Protein 2PT5 (pdb70)

Structure (mmCIF, N/CA/C/O backbone):
data_2PT5
#
_entry.id   2PT5
#
_cell.length_a   51.598
_cell.length_b   57.932
_cell.length_c   97.143
_cell.angle_alpha   90.00
_cell.angle_beta   90.59
_cell.angle_gamma   90.00
#
_symmetry.space_group_name_H-M   'P 1 21 1'
#
loop_
_entity.id
_entity.type
_entity.pdbx_description
1 polymer 'Shikimate kinase'
2 non-polymer 1,2-ETHANEDIOL
3 non-polymer DI(HYDROXYETHYL)ETHER
4 water water
#
loop_
_atom_site.group_PDB
_atom_site.id
_atom_site.type_symbol
_atom_site.label_atom_id
_atom_site.label_alt_id
_atom_site.label_comp_id
_atom_site.label_asym_id
_atom_site.label_entity_id
_atom_site.label_seq_id
_atom_site.pdbx_PDB_ins_code
_atom_site.Cartn_x
_atom_site.Cartn_y
_atom_site.Cartn_z
_atom_site.occupancy
_atom_site.B_iso_or_equiv
_atom_site.auth_seq_id
_atom_site.auth_comp_id
_atom_site.auth_asym_id
_atom_site.auth_atom_id
_atom_site.pdbx_PDB_model_num
ATOM 9 N N . ARG A 1 2 ? 36.450 29.096 51.853 1.00 42.02 2 ARG A N 1
ATOM 10 C CA . ARG A 1 2 ? 37.589 29.145 50.948 1.00 38.47 2 ARG A CA 1
ATOM 11 C C . ARG A 1 2 ? 38.817 29.519 51.759 1.00 37.20 2 ARG A C 1
ATOM 12 O O . ARG A 1 2 ? 38.809 30.514 52.480 1.00 38.77 2 ARG A O 1
ATOM 20 N N . ILE A 1 3 ? 39.869 28.719 51.639 1.00 33.61 3 ILE A N 1
ATOM 21 C CA . ILE A 1 3 ? 41.101 28.971 52.376 1.00 31.78 3 ILE A CA 1
ATOM 22 C C . ILE A 1 3 ? 42.274 29.114 51.415 1.00 32.15 3 ILE A C 1
ATOM 23 O O . ILE A 1 3 ? 42.587 28.197 50.651 1.00 32.39 3 ILE A O 1
ATOM 28 N N . TYR A 1 4 ? 42.934 30.262 51.456 1.00 29.21 4 TYR A N 1
ATOM 29 C CA . TYR A 1 4 ? 44.063 30.484 50.564 1.00 33.34 4 TYR A CA 1
ATOM 30 C C . TYR A 1 4 ? 45.394 30.412 51.285 1.00 31.45 4 TYR A C 1
ATOM 31 O O . TYR A 1 4 ? 45.570 31.026 52.337 1.00 32.19 4 TYR A O 1
ATOM 40 N N . LEU A 1 5 ? 46.334 29.664 50.715 1.00 29.02 5 LEU A N 1
ATOM 41 C CA . LEU A 1 5 ? 47.658 29.544 51.315 1.00 30.33 5 LEU A CA 1
ATOM 42 C C . LEU A 1 5 ? 48.634 30.367 50.485 1.00 31.47 5 LEU A C 1
ATOM 43 O O . LEU A 1 5 ? 48.699 30.216 49.274 1.00 33.79 5 LEU A O 1
ATOM 48 N N . ILE A 1 6 ? 49.387 31.244 51.141 1.00 30.87 6 ILE A N 1
ATOM 49 C CA . ILE A 1 6 ? 50.340 32.083 50.432 1.00 33.19 6 ILE A CA 1
ATOM 50 C C . ILE A 1 6 ? 51.700 32.026 51.106 1.00 32.07 6 ILE A C 1
ATOM 51 O O . ILE A 1 6 ? 51.807 31.684 52.285 1.00 26.56 6 ILE A O 1
ATOM 56 N N . GLY A 1 7 ? 52.740 32.354 50.349 1.00 31.44 7 GLY A N 1
ATOM 57 C CA . GLY A 1 7 ? 54.086 32.334 50.889 1.00 30.36 7 GLY A CA 1
ATOM 58 C C . GLY A 1 7 ? 55.062 31.909 49.811 1.00 36.51 7 GLY A C 1
ATOM 59 O O . GLY A 1 7 ? 54.669 31.700 48.655 1.00 32.58 7 GLY A O 1
ATOM 60 N N . PHE A 1 8 ? 56.331 31.760 50.178 1.00 30.26 8 PHE A N 1
ATOM 61 C CA . PHE A 1 8 ? 57.333 31.363 49.201 1.00 34.52 8 PHE A CA 1
ATOM 62 C C . PHE A 1 8 ? 57.165 29.902 48.774 1.00 37.07 8 PHE A C 1
ATOM 63 O O . PHE A 1 8 ? 56.583 29.078 49.491 1.00 29.20 8 PHE A O 1
ATOM 79 N N . CYS A 1 10 ? 59.049 27.373 48.722 1.00 40.55 10 CYS A N 1
ATOM 80 C CA . CYS A 1 10 ? 59.546 26.338 49.613 1.00 37.74 10 CYS A CA 1
ATOM 81 C C . CYS A 1 10 ? 58.964 26.418 51.021 1.00 38.78 10 CYS A C 1
ATOM 82 O O . CYS A 1 10 ? 59.615 26.002 51.981 1.00 41.65 10 CYS A O 1
ATOM 85 N N . SER A 1 11 ? 57.752 26.941 51.163 1.00 34.07 11 SER A N 1
ATOM 86 C CA . SER A 1 11 ? 57.167 27.048 52.494 1.00 39.38 11 SER A CA 1
ATOM 87 C C . SER A 1 11 ? 56.182 25.915 52.803 1.00 40.93 11 SER A C 1
ATOM 88 O O . SER A 1 11 ? 55.529 25.921 53.843 1.00 44.14 11 SER A O 1
ATOM 91 N N . GLY A 1 12 ? 56.089 24.941 51.901 1.00 45.13 12 GLY A N 1
ATOM 92 C CA . GLY A 1 12 ? 55.192 23.815 52.109 1.00 44.99 12 GLY A CA 1
ATOM 93 C C . GLY A 1 12 ? 53.709 24.066 51.876 1.00 48.31 12 GLY A C 1
ATOM 94 O O . GLY A 1 12 ? 52.866 23.358 52.432 1.00 47.93 12 GLY A O 1
ATOM 95 N N . LYS A 1 13 ? 53.383 25.064 51.059 1.00 43.11 13 LYS A N 1
ATOM 96 C CA . LYS A 1 13 ? 51.990 25.387 50.767 1.00 43.46 13 LYS A CA 1
ATOM 97 C C . LYS A 1 13 ? 51.223 24.192 50.204 1.00 43.01 13 LYS A C 1
ATOM 98 O O . LYS A 1 13 ? 50.129 23.865 50.667 1.00 44.14 13 LYS A O 1
ATOM 104 N N . SER A 1 14 ? 51.800 23.548 49.200 1.00 47.58 14 SER A N 1
ATOM 105 C CA . SER A 1 14 ? 51.171 22.397 48.561 1.00 51.60 14 SER A CA 1
ATOM 106 C C . SER A 1 14 ? 50.924 21.232 49.533 1.00 52.69 14 SER A C 1
ATOM 107 O O . SER A 1 14 ? 49.821 20.688 49.587 1.00 52.97 14 SER A O 1
ATOM 110 N N . THR A 1 15 ? 51.943 20.858 50.302 1.00 45.45 15 THR A N 1
ATOM 111 C CA . THR A 1 15 ? 51.816 19.755 51.250 1.00 41.72 15 THR A CA 1
ATOM 112 C C . THR A 1 15 ? 50.830 20.060 52.385 1.00 39.74 15 THR A C 1
ATOM 113 O O . THR A 1 15 ? 49.939 19.262 52.685 1.00 35.59 15 THR A O 1
ATOM 117 N N . VAL A 1 16 ? 50.988 21.217 53.015 1.00 35.39 16 VAL A N 1
ATOM 118 C CA . VAL A 1 16 ? 50.090 21.623 54.084 1.00 31.53 16 VAL A CA 1
ATOM 119 C C . VAL A 1 16 ? 48.661 21.737 53.541 1.00 33.51 16 VAL A C 1
ATOM 120 O O . VAL A 1 16 ? 47.698 21.382 54.221 1.00 31.49 16 VAL A O 1
ATOM 124 N N . GLY A 1 17 ? 48.535 22.227 52.310 1.00 26.49 17 GLY A N 1
ATOM 125 C CA . GLY A 1 17 ? 47.226 22.372 51.696 1.00 28.03 17 GLY A CA 1
ATOM 126 C C . GLY A 1 17 ? 46.483 21.053 51.571 1.00 29.32 17 GLY A C 1
ATOM 127 O O . GLY A 1 17 ? 45.294 20.972 51.873 1.00 30.38 17 GLY A O 1
ATOM 128 N N . SER A 1 18 ? 47.180 20.020 51.120 1.00 25.54 18 SER A N 1
ATOM 129 C CA . SER A 1 18 ? 46.576 18.698 50.981 1.00 33.43 18 SER A CA 1
ATOM 130 C C . SER A 1 18 ? 46.135 18.153 52.341 1.00 33.72 18 SER A C 1
ATOM 131 O O . SER A 1 18 ? 45.002 17.690 52.491 1.00 34.13 18 SER A O 1
ATOM 134 N N . LEU A 1 19 ? 47.036 18.202 53.320 1.00 31.39 19 LEU A N 1
ATOM 135 C CA . LEU A 1 19 ? 46.740 17.728 54.670 1.00 33.87 19 LEU A CA 1
ATOM 136 C C . LEU A 1 19 ? 45.544 18.500 55.228 1.00 33.45 19 LEU A C 1
ATOM 137 O O . LEU A 1 19 ? 44.627 17.932 55.825 1.00 32.38 19 LEU A O 1
ATOM 142 N N . LEU A 1 20 ? 45.562 19.808 55.027 1.00 35.76 20 LEU A N 1
ATOM 143 C CA . LEU A 1 20 ? 44.485 20.651 55.503 1.00 36.01 20 LEU A CA 1
ATOM 144 C C . LEU A 1 20 ? 43.153 20.262 54.860 1.00 37.33 20 LEU A C 1
ATOM 145 O O . LEU A 1 20 ? 42.155 20.061 55.560 1.00 37.27 20 LEU A O 1
ATOM 150 N N . SER A 1 21 ? 43.135 20.147 53.534 1.00 33.06 21 SER A N 1
ATOM 151 C CA . SER A 1 21 ? 41.895 19.819 52.835 1.00 35.18 21 SER A CA 1
ATOM 152 C C . SER A 1 21 ? 41.355 18.466 53.274 1.00 34.56 21 SER A C 1
ATOM 153 O O . SER A 1 21 ? 40.143 18.230 53.278 1.00 32.04 21 SER A O 1
ATOM 156 N N . ARG A 1 22 ? 42.263 17.577 53.648 1.00 32.45 22 ARG A N 1
ATOM 157 C CA . ARG A 1 22 ? 41.869 16.251 54.088 1.00 31.16 22 ARG A CA 1
ATOM 158 C C . ARG A 1 22 ? 41.235 16.254 55.475 1.00 36.24 22 ARG A C 1
ATOM 159 O O . ARG A 1 22 ? 40.325 15.473 55.738 1.00 35.36 22 ARG A O 1
ATOM 167 N N . SER A 1 23 ? 41.708 17.134 56.355 1.00 31.66 23 SER A N 1
ATOM 168 C 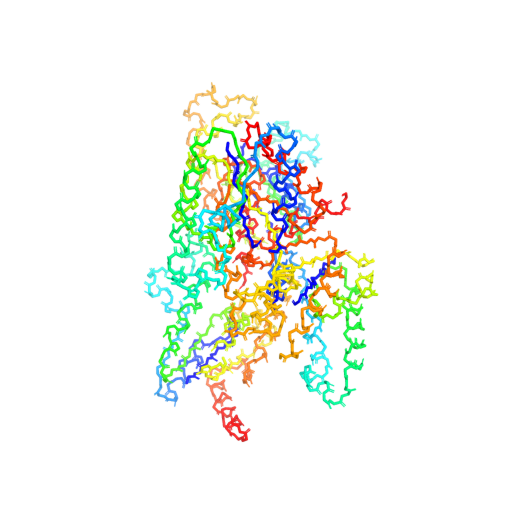CA . SER A 1 23 ? 41.160 17.224 57.704 1.00 33.25 23 SER A CA 1
ATOM 169 C C . SER A 1 23 ? 39.852 18.013 57.738 1.00 31.31 23 SER A C 1
ATOM 170 O O . SER A 1 23 ? 39.114 17.944 58.714 1.00 31.32 23 SER A O 1
ATOM 173 N N . LEU A 1 24 ? 39.582 18.778 56.684 1.00 30.33 24 LEU A N 1
ATOM 174 C CA . LEU A 1 24 ? 38.363 19.581 56.613 1.00 32.39 24 LEU A CA 1
ATOM 175 C C . LEU A 1 24 ? 37.372 18.986 55.618 1.00 31.81 24 LEU A C 1
ATOM 176 O O . LEU A 1 24 ? 36.280 19.506 55.446 1.00 31.74 24 LEU A O 1
ATOM 181 N N . ASN A 1 25 ? 37.766 17.903 54.957 1.00 37.23 25 ASN A N 1
ATOM 182 C CA . ASN A 1 25 ? 36.907 17.251 53.974 1.00 36.50 25 ASN A CA 1
ATOM 183 C C . ASN A 1 25 ? 36.513 18.149 52.811 1.00 39.94 25 ASN A C 1
ATOM 184 O O . ASN A 1 25 ? 35.353 18.180 52.414 1.00 43.58 25 ASN A O 1
ATOM 189 N N . ILE A 1 26 ? 37.476 18.892 52.275 1.00 36.52 26 ILE A N 1
ATOM 190 C CA . ILE A 1 26 ? 37.227 19.765 51.138 1.00 33.02 26 ILE A CA 1
ATOM 191 C C . ILE A 1 26 ? 38.374 19.565 50.161 1.00 34.05 26 ILE A C 1
ATOM 192 O O . ILE A 1 26 ? 39.477 19.197 50.564 1.00 32.50 26 ILE A O 1
ATOM 197 N N . PRO A 1 27 ? 38.131 19.802 48.861 1.00 34.96 27 PRO A N 1
ATOM 198 C CA . PRO A 1 27 ? 39.181 19.628 47.850 1.00 35.79 27 PRO A CA 1
ATOM 199 C C . PRO A 1 27 ? 40.341 20.624 47.916 1.00 37.74 27 PRO A C 1
ATOM 200 O O . PRO A 1 27 ? 40.193 21.765 48.369 1.00 36.81 27 PRO A O 1
ATOM 204 N N . PHE A 1 28 ? 41.503 20.170 47.465 1.00 34.46 28 PHE A N 1
ATOM 205 C CA . PHE A 1 28 ? 42.682 21.011 47.436 1.00 32.50 28 PHE A CA 1
ATOM 206 C C . PHE A 1 28 ? 43.087 21.268 45.995 1.00 32.69 28 PHE A C 1
ATOM 207 O O . PHE A 1 28 ? 42.988 20.388 45.134 1.00 32.81 28 PHE A O 1
ATOM 215 N N . TYR A 1 29 ? 43.546 22.480 45.736 1.00 31.45 29 TYR A N 1
ATOM 216 C CA . TYR A 1 29 ? 43.991 22.855 44.403 1.00 34.59 29 TYR A CA 1
ATOM 217 C C . TYR A 1 29 ? 45.177 23.798 44.525 1.00 34.39 29 TYR A C 1
ATOM 218 O O . TYR A 1 29 ? 45.228 24.643 45.424 1.00 30.76 29 TYR A O 1
ATOM 227 N N . ASP A 1 30 ? 46.130 23.628 43.618 1.00 35.14 30 ASP A N 1
ATOM 228 C CA . ASP A 1 30 ? 47.313 24.466 43.568 1.00 35.25 30 ASP A CA 1
ATOM 229 C C . ASP A 1 30 ? 47.254 25.210 42.243 1.00 31.92 30 ASP A C 1
ATOM 230 O O . ASP A 1 30 ? 47.203 24.588 41.186 1.00 35.93 30 ASP A O 1
ATOM 235 N N . VAL A 1 31 ? 47.262 26.536 42.297 1.00 31.26 31 VAL A N 1
ATOM 236 C CA . VAL A 1 31 ? 47.168 27.340 41.079 1.00 31.74 31 VAL A CA 1
ATOM 237 C C . VAL A 1 31 ? 48.191 26.981 40.005 1.00 34.90 31 VAL A C 1
ATOM 238 O O . VAL A 1 31 ? 47.816 26.665 38.881 1.00 36.17 31 VAL A O 1
ATOM 242 N N . ASP A 1 32 ? 49.478 27.028 40.343 1.00 34.51 32 ASP A N 1
ATOM 243 C CA . ASP A 1 32 ? 50.507 26.712 39.360 1.00 36.13 32 ASP A CA 1
ATOM 244 C C . ASP A 1 32 ? 50.285 25.364 38.686 1.00 36.53 32 ASP A C 1
ATOM 245 O O . ASP A 1 32 ? 50.450 25.244 37.466 1.00 38.34 32 ASP A O 1
ATOM 250 N N . GLU A 1 33 ? 49.911 24.350 39.466 1.00 33.34 33 GLU A N 1
ATOM 251 C CA . GLU A 1 33 ? 49.679 23.021 38.895 1.00 35.72 33 GLU A CA 1
ATOM 252 C C . GLU A 1 33 ? 48.477 23.058 37.945 1.00 37.80 33 GLU A C 1
ATOM 253 O O . GLU A 1 33 ? 48.469 22.382 36.917 1.00 40.48 33 GLU A O 1
ATOM 259 N N . GLU A 1 34 ? 47.468 23.858 38.278 1.00 35.15 34 GLU A N 1
ATOM 260 C CA . GLU A 1 34 ? 46.287 23.963 37.422 1.00 34.10 34 GLU A CA 1
ATOM 261 C C . GLU A 1 34 ? 46.617 24.771 36.169 1.00 36.77 34 GLU A C 1
ATOM 262 O O . GLU A 1 34 ? 46.153 24.458 35.074 1.00 36.26 34 GLU A O 1
ATOM 268 N N . VAL A 1 35 ? 47.431 25.808 36.332 1.00 36.53 35 VAL A N 1
ATOM 269 C CA . VAL A 1 35 ? 47.817 26.639 35.202 1.00 42.12 35 VAL A CA 1
ATOM 270 C C . VAL A 1 35 ? 48.545 25.793 34.164 1.00 44.18 35 VAL A C 1
ATOM 271 O O . VAL A 1 35 ? 48.258 25.875 32.971 1.00 43.52 35 VAL A O 1
ATOM 275 N N . GLN A 1 36 ? 49.484 24.977 34.631 1.00 46.76 36 GLN A N 1
ATOM 276 C CA . GLN A 1 36 ? 50.248 24.113 33.747 1.00 48.61 36 GLN A CA 1
ATOM 277 C C . GLN A 1 36 ? 49.353 23.088 33.060 1.00 48.87 36 GLN A C 1
ATOM 278 O O . GLN A 1 36 ? 49.398 22.952 31.840 1.00 46.89 36 GLN A O 1
ATOM 284 N N . LYS A 1 37 ? 48.537 22.378 33.838 1.00 45.29 37 LYS A N 1
ATOM 285 C CA . LYS A 1 37 ? 47.641 21.376 33.272 1.00 46.45 37 LYS A CA 1
ATOM 286 C C . LYS A 1 37 ? 46.699 21.979 32.227 1.00 49.33 37 LYS A C 1
ATOM 287 O O . LYS A 1 37 ? 46.405 21.345 31.210 1.00 49.65 37 LYS A O 1
ATOM 293 N N . ARG A 1 38 ? 46.241 23.206 32.460 1.00 51.05 38 ARG A N 1
ATOM 294 C CA . ARG A 1 38 ? 45.355 23.866 31.504 1.00 53.01 38 ARG A CA 1
ATOM 295 C C . ARG A 1 38 ? 46.072 24.214 30.198 1.00 59.10 38 ARG A C 1
ATOM 296 O O . ARG A 1 38 ? 45.549 23.961 29.113 1.00 61.15 38 ARG A O 1
ATOM 304 N N . GLU A 1 39 ? 47.264 24.798 30.304 1.00 61.05 39 GLU A N 1
ATOM 305 C CA . GLU A 1 39 ? 48.044 25.182 29.129 1.00 62.51 39 GLU A CA 1
ATOM 306 C C . GLU A 1 39 ? 48.749 23.984 28.505 1.00 64.52 39 GLU A C 1
ATOM 307 O O . GLU A 1 39 ? 49.160 24.029 27.346 1.00 66.20 39 GLU A O 1
ATOM 313 N N . GLY A 1 40 ? 48.892 22.915 29.280 1.00 68.58 40 GLY A N 1
ATOM 314 C CA . GLY A 1 40 ? 49.569 21.730 28.786 1.00 67.95 40 GLY A CA 1
ATOM 315 C C . GLY A 1 40 ? 51.054 22.008 28.668 1.00 68.08 40 GLY A C 1
ATOM 316 O O . GLY A 1 40 ? 51.805 21.222 28.091 1.00 69.43 40 GLY A O 1
ATOM 317 N N . LEU A 1 41 ? 51.476 23.140 29.221 1.00 65.96 41 LEU A N 1
ATOM 318 C CA . LEU A 1 41 ? 52.875 23.541 29.183 1.00 65.54 41 LEU A CA 1
ATOM 319 C C . LEU A 1 41 ? 53.392 23.817 30.583 1.00 66.11 41 LEU A C 1
ATOM 320 O O . LEU A 1 41 ? 52.635 24.230 31.465 1.00 63.57 41 LEU A O 1
ATOM 325 N N . SER A 1 42 ? 54.686 23.585 30.783 1.00 67.26 42 SER A N 1
ATOM 326 C CA . SER A 1 42 ? 55.316 23.832 32.075 1.00 66.28 42 SER A CA 1
ATOM 327 C C . SER A 1 42 ? 55.376 25.340 32.232 1.00 66.07 42 SER A C 1
ATOM 328 O O . SER A 1 42 ? 55.268 26.073 31.247 1.00 66.18 42 SER A O 1
ATOM 331 N N . ILE A 1 43 ? 55.543 25.809 33.463 1.00 68.81 43 ILE A N 1
ATOM 332 C CA . ILE A 1 43 ? 55.614 27.241 33.693 1.00 69.60 43 ILE A CA 1
ATOM 333 C C . ILE A 1 43 ? 56.722 27.834 32.829 1.00 71.05 43 ILE A C 1
ATOM 334 O O . ILE A 1 43 ? 56.474 28.758 32.058 1.00 71.93 43 ILE A O 1
ATOM 339 N N . PRO A 1 44 ? 57.957 27.307 32.940 1.00 70.58 44 PRO A N 1
ATOM 340 C CA . PRO A 1 44 ? 59.043 27.848 32.119 1.00 71.13 44 PRO A CA 1
ATOM 341 C C . PRO A 1 44 ? 58.597 27.921 30.661 1.00 71.24 44 PRO A C 1
ATOM 342 O O . PRO A 1 44 ? 58.700 28.962 30.018 1.00 72.25 44 PRO A O 1
ATOM 346 N N . GLN A 1 45 ? 58.084 26.807 30.154 1.00 70.76 45 GLN A N 1
ATOM 347 C CA . GLN A 1 45 ? 57.608 26.749 28.781 1.00 73.39 45 GLN A CA 1
ATOM 348 C C . GLN A 1 45 ? 56.577 27.846 28.476 1.00 74.61 45 GLN A C 1
ATOM 349 O O . GLN A 1 45 ? 56.499 28.337 27.349 1.00 73.85 45 GLN A O 1
ATOM 355 N N . ILE A 1 46 ? 55.804 28.235 29.488 1.00 74.45 46 ILE A N 1
ATOM 356 C CA . ILE A 1 46 ? 54.780 29.259 29.314 1.00 72.63 46 ILE A CA 1
ATOM 357 C C . ILE A 1 46 ? 55.275 30.674 28.993 1.00 77.28 46 ILE A C 1
ATOM 358 O O . ILE A 1 46 ? 54.815 31.262 28.013 1.00 77.24 46 ILE A O 1
ATOM 363 N N . PHE A 1 47 ? 56.192 31.244 29.780 1.00 84.89 47 PHE A N 1
ATOM 364 C CA . PHE A 1 47 ? 56.660 32.589 29.450 1.00 92.80 47 PHE A CA 1
ATOM 365 C C . PHE A 1 47 ? 57.533 32.530 28.218 1.00 94.62 47 PHE A C 1
ATOM 366 O O . PHE A 1 47 ? 58.037 33.560 27.790 1.00 95.54 47 PHE A O 1
ATOM 374 N N . GLU A 1 48 ? 57.776 31.337 27.685 1.00 95.56 48 GLU A N 1
ATOM 375 C CA . GLU A 1 48 ? 58.595 31.269 26.483 1.00 96.55 48 GLU A CA 1
ATOM 376 C C . GLU A 1 48 ? 57.689 31.419 25.282 1.00 95.78 48 GLU A C 1
ATOM 377 O O . GLU A 1 48 ? 57.842 32.342 24.478 1.00 95.94 48 GLU A O 1
ATOM 383 N N . LYS A 1 49 ? 56.730 30.506 25.167 1.00 92.44 49 LYS A N 1
ATOM 384 C CA . LYS A 1 49 ? 55.772 30.510 24.068 1.00 89.81 49 LYS A CA 1
ATOM 385 C C . LYS A 1 49 ? 54.988 31.812 24.163 1.00 86.53 49 LYS A C 1
ATOM 386 O O . LYS A 1 49 ? 54.890 32.561 23.194 1.00 85.80 49 LYS A O 1
ATOM 392 N N . LYS A 1 50 ? 54.446 32.063 25.352 1.00 84.36 50 LYS A N 1
ATOM 393 C CA . LYS A 1 50 ? 53.676 33.272 25.618 1.00 81.25 50 LYS A CA 1
ATOM 394 C C . LYS A 1 50 ? 54.430 34.137 26.620 1.00 80.64 50 LYS A C 1
ATOM 395 O O . LYS A 1 50 ? 55.202 33.627 27.422 1.00 81.04 50 LYS A O 1
ATOM 401 N N . GLY A 1 51 ? 54.203 35.445 26.577 1.00 79.65 51 GLY A N 1
ATOM 402 C CA . GLY A 1 51 ? 54.880 36.335 27.501 1.00 80.24 51 GLY A CA 1
ATOM 403 C C . GLY A 1 51 ? 54.498 36.066 28.944 1.00 82.33 51 GLY A C 1
ATOM 404 O O . GLY A 1 51 ? 53.493 35.405 29.209 1.00 83.55 51 GLY A O 1
ATOM 405 N N . GLU A 1 52 ? 55.294 36.577 29.880 1.00 81.01 52 GLU A N 1
ATOM 406 C CA . GLU A 1 52 ? 55.017 36.382 31.297 1.00 80.43 52 GLU A CA 1
ATOM 407 C C . GLU A 1 52 ? 53.727 37.086 31.680 1.00 78.94 52 GLU A C 1
ATOM 408 O O . GLU A 1 52 ? 52.973 36.602 32.525 1.00 80.89 52 GLU A O 1
ATOM 414 N N . ALA A 1 53 ? 53.476 38.236 31.065 1.00 76.81 53 ALA A N 1
ATOM 415 C CA . ALA A 1 53 ? 52.256 38.980 31.341 1.00 73.32 53 ALA A CA 1
ATOM 416 C C . ALA A 1 53 ? 51.088 38.017 31.147 1.00 71.13 53 ALA A C 1
ATOM 417 O O . ALA A 1 53 ? 50.120 38.024 31.908 1.00 71.22 53 ALA A O 1
ATOM 419 N N . TYR A 1 54 ? 51.201 37.180 30.121 1.00 67.09 54 TYR A N 1
ATOM 420 C CA . TYR A 1 54 ? 50.177 36.196 29.805 1.00 66.22 54 TYR A CA 1
ATOM 421 C C . TYR A 1 54 ? 50.063 35.154 30.916 1.00 64.93 54 TYR A C 1
ATOM 422 O O . TYR A 1 54 ? 48.986 34.603 31.150 1.00 64.09 54 TYR A O 1
ATOM 431 N N . PHE A 1 55 ? 51.176 34.890 31.598 1.00 62.19 55 PHE A N 1
ATOM 432 C CA . PHE A 1 55 ? 51.194 33.923 32.690 1.00 58.62 55 PHE A CA 1
ATOM 433 C C . PHE A 1 55 ? 50.683 34.560 33.982 1.00 56.95 55 PHE A C 1
ATOM 434 O O . PHE A 1 55 ? 49.918 33.942 34.729 1.00 54.54 55 PHE A O 1
ATOM 442 N N . ARG A 1 56 ? 51.112 35.790 34.243 1.00 51.60 56 ARG A N 1
ATOM 443 C CA . ARG A 1 56 ? 50.689 36.507 35.437 1.00 54.53 56 ARG A CA 1
ATOM 444 C C . ARG A 1 56 ? 49.187 36.753 35.406 1.00 57.57 56 ARG A C 1
ATOM 445 O O . ARG A 1 56 ? 48.536 36.810 36.450 1.00 59.68 56 ARG A O 1
ATOM 453 N N . LYS A 1 57 ? 48.635 36.910 34.207 1.00 57.49 57 LYS A N 1
ATOM 454 C CA . LYS A 1 57 ? 47.205 37.148 34.074 1.00 56.36 57 LYS A CA 1
ATOM 455 C C . LYS A 1 57 ? 46.473 35.814 34.091 1.00 52.60 57 LYS A C 1
ATOM 456 O O . LYS A 1 57 ? 45.352 35.716 34.578 1.00 53.98 57 LYS A O 1
ATOM 462 N N . LEU A 1 58 ? 47.129 34.781 33.577 1.00 51.26 58 LEU A N 1
ATOM 463 C CA . LEU A 1 58 ? 46.549 33.447 33.530 1.00 48.19 58 LEU A CA 1
ATOM 464 C C . LEU A 1 58 ? 46.334 32.876 34.938 1.00 49.22 58 LEU A C 1
ATOM 465 O O . LEU A 1 58 ? 45.253 32.364 35.256 1.00 46.19 58 LEU A O 1
ATOM 470 N N . GLU A 1 59 ? 47.359 32.958 35.783 1.00 47.13 59 GLU A N 1
ATOM 471 C CA . GLU A 1 59 ? 47.244 32.412 37.126 1.00 47.97 59 GLU A CA 1
ATOM 472 C C . GLU A 1 59 ? 46.178 33.157 37.932 1.00 47.48 59 GLU A C 1
ATOM 473 O O . GLU A 1 59 ? 45.521 32.574 38.797 1.00 39.98 59 GLU A O 1
ATOM 479 N N . PHE A 1 60 ? 45.985 34.440 37.644 1.00 47.23 60 PHE A N 1
ATOM 480 C CA . PHE A 1 60 ? 44.962 35.173 38.372 1.00 47.43 60 PHE A CA 1
ATOM 481 C C . PHE A 1 60 ? 43.595 34.679 37.888 1.00 47.88 60 PHE A C 1
ATOM 482 O O . PHE A 1 60 ? 42.668 34.506 38.681 1.00 46.17 60 PHE A O 1
ATOM 490 N N . GLU A 1 61 ? 43.480 34.435 36.586 1.00 48.58 61 GLU A N 1
ATOM 491 C CA . GLU A 1 61 ? 42.235 33.930 36.014 1.00 50.05 61 GLU A CA 1
ATOM 492 C C . GLU A 1 61 ? 41.919 32.584 36.649 1.00 47.01 61 GLU A C 1
ATOM 493 O O . GLU A 1 61 ? 40.783 32.322 37.059 1.00 43.85 61 GLU A O 1
ATOM 499 N N . VAL A 1 62 ? 42.937 31.732 36.721 1.00 41.28 62 VAL A N 1
ATOM 500 C CA . VAL A 1 62 ? 42.780 30.407 37.295 1.00 39.49 62 VAL A CA 1
ATOM 501 C C . VAL A 1 62 ? 42.359 30.506 38.757 1.00 39.02 62 VAL A C 1
ATOM 502 O O . VAL A 1 62 ? 41.559 29.700 39.237 1.00 35.06 62 VAL A O 1
ATOM 506 N N . LEU A 1 63 ? 42.901 31.498 39.458 1.00 36.39 63 LEU A N 1
ATOM 507 C CA . LEU A 1 63 ? 42.574 31.690 40.859 1.00 37.40 63 LEU A CA 1
ATOM 508 C C . LEU A 1 63 ? 41.087 31.962 40.996 1.00 40.10 63 LEU A C 1
ATOM 509 O O . LEU A 1 63 ? 40.407 31.337 41.816 1.00 39.33 63 LEU A O 1
ATOM 514 N N . LYS A 1 64 ? 40.585 32.899 40.194 1.00 39.83 64 LYS A N 1
ATOM 515 C CA . LYS A 1 64 ? 39.171 33.247 40.234 1.00 42.76 64 LYS A CA 1
ATOM 516 C C . LYS A 1 64 ? 38.278 32.050 39.906 1.00 38.74 64 LYS A C 1
ATOM 517 O O . LYS A 1 64 ? 37.318 31.779 40.624 1.00 39.97 64 LYS A O 1
ATOM 523 N N . ASP A 1 65 ? 38.597 31.334 38.832 1.00 37.83 65 ASP A N 1
ATOM 524 C CA . ASP A 1 65 ? 37.812 30.162 38.437 1.00 38.96 65 ASP A CA 1
ATOM 525 C C . ASP A 1 65 ? 37.737 29.127 39.571 1.00 39.08 65 ASP A C 1
ATOM 526 O O . ASP A 1 65 ? 36.672 28.572 39.863 1.00 37.88 65 ASP A O 1
ATOM 531 N N . LEU A 1 66 ? 38.876 28.866 40.203 1.00 37.88 66 LEU A N 1
ATOM 532 C CA . LEU A 1 66 ? 38.948 27.924 41.321 1.00 37.86 66 LEU A CA 1
ATOM 533 C C . LEU A 1 66 ? 38.101 28.429 42.498 1.00 36.94 66 LEU A C 1
ATOM 534 O O . LEU A 1 66 ? 37.514 27.639 43.250 1.00 36.92 66 LEU A O 1
ATOM 539 N N . SER A 1 67 ? 38.046 29.750 42.646 1.00 39.50 67 SER A N 1
ATOM 540 C CA . SER A 1 67 ? 37.299 30.392 43.724 1.00 41.74 67 SER A CA 1
ATOM 541 C C . SER A 1 67 ? 35.784 30.373 43.536 1.00 42.90 67 SER A C 1
ATOM 542 O O . SER A 1 67 ? 35.053 30.936 44.351 1.00 40.24 67 SER A O 1
ATOM 545 N N . GLU A 1 68 ? 35.310 29.756 42.459 1.00 43.28 68 GLU A N 1
ATOM 546 C CA . GLU A 1 68 ? 33.870 29.663 42.255 1.00 48.42 68 GLU A CA 1
ATOM 547 C C . GLU A 1 68 ? 33.365 28.634 43.259 1.00 47.38 68 GLU A C 1
ATOM 548 O O . GLU A 1 68 ? 32.231 28.717 43.735 1.00 47.25 68 GLU A O 1
ATOM 554 N N . LYS A 1 69 ? 34.231 27.681 43.598 1.00 43.86 69 LYS A N 1
ATOM 555 C CA . LYS A 1 69 ? 33.895 26.649 44.574 1.00 44.12 69 LYS A CA 1
ATOM 556 C C . LYS A 1 69 ? 33.776 27.343 45.925 1.00 43.93 69 LYS A C 1
ATOM 557 O O . LYS A 1 69 ? 34.581 28.213 46.246 1.00 41.21 69 LYS A O 1
ATOM 563 N N . GLU A 1 70 ? 32.777 26.970 46.716 1.00 45.23 70 GLU A N 1
ATOM 564 C CA . GLU A 1 70 ? 32.605 27.584 48.030 1.00 48.78 70 GLU A CA 1
ATOM 565 C C . GLU A 1 70 ? 33.482 26.937 49.100 1.00 45.94 70 GLU A C 1
ATOM 566 O O . GLU A 1 70 ? 33.879 27.585 50.061 1.00 45.36 70 GLU A O 1
ATOM 572 N N . ASN A 1 71 ? 33.787 25.657 48.929 1.00 43.70 71 ASN A N 1
ATOM 573 C CA . ASN A 1 71 ? 34.612 24.943 49.891 1.00 41.62 71 ASN A CA 1
ATOM 574 C C . ASN A 1 71 ? 35.834 24.404 49.167 1.00 43.47 71 ASN A C 1
ATOM 575 O O . ASN A 1 71 ? 35.726 23.511 48.319 1.00 44.65 71 ASN A O 1
ATOM 580 N N . VAL A 1 72 ? 37.002 24.942 49.505 1.00 38.82 72 VAL A N 1
ATOM 581 C CA . VAL A 1 72 ? 38.225 24.527 48.836 1.00 35.59 72 VAL A CA 1
ATOM 582 C C . VAL A 1 72 ? 39.448 25.173 49.482 1.00 33.26 72 VAL A C 1
ATOM 583 O O . VAL A 1 72 ? 39.353 26.249 50.087 1.00 35.38 72 VAL A O 1
ATOM 587 N N . VAL A 1 73 ? 40.585 24.493 49.379 1.00 30.24 73 VAL A N 1
ATOM 588 C CA . VAL A 1 73 ? 41.842 25.019 49.890 1.00 24.80 73 VAL A CA 1
ATOM 589 C C . VAL A 1 73 ? 42.643 25.238 48.625 1.00 27.36 73 VAL A C 1
ATOM 590 O O . VAL A 1 73 ? 42.827 24.310 47.823 1.00 28.09 73 VAL A O 1
ATOM 594 N N . ILE A 1 74 ? 43.097 26.468 48.427 1.00 27.81 74 ILE A N 1
ATOM 595 C CA . ILE A 1 74 ? 43.866 26.808 47.242 1.00 29.15 74 ILE A CA 1
ATOM 596 C C . ILE A 1 74 ? 45.245 27.320 47.628 1.00 30.59 74 ILE A C 1
ATOM 597 O O . ILE A 1 74 ? 45.349 28.294 48.376 1.00 29.56 74 ILE A O 1
ATOM 602 N N . SER A 1 75 ? 46.292 26.654 47.135 1.00 29.22 75 SER A N 1
ATOM 603 C CA . SER A 1 75 ? 47.663 27.083 47.390 1.00 30.95 75 SER A CA 1
ATOM 604 C C . SER A 1 75 ? 48.001 27.983 46.203 1.00 32.59 75 SER A C 1
ATOM 605 O O . SER A 1 75 ? 47.565 27.722 45.081 1.00 33.34 75 SER A O 1
ATOM 608 N N . THR A 1 76 ? 48.749 29.051 46.454 1.00 30.80 76 THR A N 1
ATOM 609 C CA . THR A 1 76 ? 49.104 29.998 45.399 1.00 31.60 76 THR A CA 1
ATOM 610 C C . THR A 1 76 ? 50.602 29.996 45.092 1.00 32.08 76 THR A C 1
ATOM 611 O O . THR A 1 76 ? 51.408 29.509 45.883 1.00 34.35 76 THR A O 1
ATOM 615 N N . GLY A 1 77 ? 50.974 30.538 43.940 1.00 33.11 77 GLY A N 1
ATOM 616 C CA . GLY A 1 77 ? 52.383 30.580 43.576 1.00 34.77 77 GLY A CA 1
ATOM 617 C C . GLY A 1 77 ? 53.091 31.709 44.299 1.00 34.56 77 GLY A C 1
ATOM 618 O O . GLY A 1 77 ? 52.438 32.549 44.912 1.00 32.24 77 GLY A O 1
ATOM 619 N N . GLY A 1 78 ? 54.421 31.738 44.231 1.00 35.59 78 GLY A N 1
ATOM 620 C CA . GLY A 1 78 ? 55.172 32.787 44.905 1.00 34.35 78 GLY A CA 1
ATOM 621 C C . GLY A 1 78 ? 54.735 34.200 44.547 1.00 35.11 78 GLY A C 1
ATOM 622 O O . GLY A 1 78 ? 54.480 35.028 45.429 1.00 35.30 78 GLY A O 1
ATOM 623 N N . GLY A 1 79 ? 54.637 34.467 43.249 1.00 37.00 79 GLY A N 1
ATOM 624 C CA . GLY A 1 79 ? 54.251 35.782 42.773 1.00 40.28 79 GLY A CA 1
ATOM 625 C C . GLY A 1 79 ? 52.796 36.129 42.995 1.00 41.58 79 GLY A C 1
ATOM 626 O O . GLY A 1 79 ? 52.468 37.250 43.404 1.00 40.55 79 GLY A O 1
ATOM 627 N N . LEU A 1 80 ? 51.914 35.172 42.733 1.00 41.58 80 LEU A N 1
ATOM 628 C CA . LEU A 1 80 ? 50.481 35.408 42.909 1.00 37.97 80 LEU A CA 1
ATOM 629 C C . LEU A 1 80 ? 50.165 35.847 44.338 1.00 35.49 80 LEU A C 1
ATOM 630 O O . LEU A 1 80 ? 49.403 36.786 44.550 1.00 37.06 80 LEU A O 1
ATOM 635 N N . GLY A 1 81 ? 50.752 35.167 45.319 1.00 33.72 81 GLY A N 1
ATOM 636 C CA . GLY A 1 81 ? 50.500 35.531 46.703 1.00 33.76 81 GLY A CA 1
ATOM 637 C C . GLY A 1 81 ? 51.063 36.898 47.056 1.00 33.82 81 GLY A C 1
ATOM 638 O O . GLY A 1 81 ? 50.659 37.516 48.037 1.00 28.28 81 GLY A O 1
ATOM 639 N N . ALA A 1 82 ? 52.011 37.372 46.256 1.00 37.69 82 ALA A N 1
ATOM 640 C CA . ALA A 1 82 ? 52.624 38.673 46.493 1.00 39.47 82 ALA A CA 1
ATOM 641 C C . ALA A 1 82 ? 51.915 39.742 45.656 1.00 42.34 82 ALA A C 1
ATOM 642 O O . ALA A 1 82 ? 52.306 40.911 45.665 1.00 42.25 82 ALA A O 1
ATOM 644 N N . ASN A 1 83 ? 50.874 39.323 44.936 1.00 42.63 83 ASN A N 1
ATOM 645 C CA . ASN A 1 83 ? 50.078 40.219 44.086 1.00 42.53 83 ASN A CA 1
ATOM 646 C C . ASN A 1 83 ? 48.927 40.775 44.933 1.00 43.71 83 ASN A C 1
ATOM 647 O O . ASN A 1 83 ? 47.943 40.082 45.191 1.00 42.45 83 ASN A O 1
ATOM 652 N N . GLU A 1 84 ? 49.049 42.026 45.363 1.00 46.08 84 GLU A N 1
ATOM 653 C CA . GLU A 1 84 ? 48.030 42.637 46.204 1.00 45.04 84 GLU A CA 1
ATOM 654 C C . GLU A 1 84 ? 46.613 42.614 45.638 1.00 46.93 84 GLU A C 1
ATOM 655 O O . GLU A 1 84 ? 45.645 42.462 46.384 1.00 44.79 84 GLU A O 1
ATOM 661 N N . GLU A 1 85 ? 46.473 42.749 44.328 1.00 43.35 85 GLU A N 1
ATOM 662 C CA . GLU A 1 85 ? 45.138 42.699 43.756 1.00 47.82 85 GLU A CA 1
ATOM 663 C C . GLU A 1 85 ? 44.580 41.301 44.031 1.00 45.89 85 GLU A C 1
ATOM 664 O O . GLU A 1 85 ? 43.494 41.146 44.594 1.00 43.27 85 GLU A O 1
ATOM 670 N N . ALA A 1 86 ? 45.337 40.284 43.630 1.00 41.21 86 ALA A N 1
ATOM 671 C CA . ALA A 1 86 ? 44.932 38.902 43.835 1.00 41.13 86 ALA A CA 1
ATOM 672 C C . ALA A 1 86 ? 44.721 38.628 45.318 1.00 39.04 86 ALA A C 1
ATOM 673 O O . ALA A 1 86 ? 43.832 37.863 45.694 1.00 41.37 86 ALA A O 1
ATOM 675 N N . LEU A 1 87 ? 45.531 39.255 46.164 1.00 37.65 87 LEU A N 1
ATOM 676 C CA . LEU A 1 87 ? 45.403 39.048 47.600 1.00 39.00 87 LEU A CA 1
ATOM 677 C C . LEU A 1 87 ? 44.100 39.657 48.112 1.00 41.77 87 LEU A C 1
ATOM 678 O O . LEU A 1 87 ? 43.411 39.055 48.938 1.00 36.45 87 LEU A O 1
ATOM 683 N N . ASN A 1 88 ? 43.755 40.847 47.621 1.00 42.22 88 ASN A N 1
ATOM 684 C CA . ASN A 1 88 ? 42.516 41.489 48.049 1.00 41.32 88 ASN A CA 1
ATOM 685 C C . ASN A 1 88 ? 41.322 40.700 47.535 1.00 39.80 88 ASN A C 1
ATOM 686 O O . ASN A 1 88 ? 40.291 40.616 48.202 1.00 40.74 88 ASN A O 1
ATOM 691 N N . PHE A 1 89 ? 41.464 40.111 46.351 1.00 39.99 89 PHE A N 1
ATOM 692 C CA . PHE A 1 89 ? 40.396 39.284 45.802 1.00 37.25 89 PHE A CA 1
ATOM 693 C C . PHE A 1 89 ? 40.206 38.105 46.764 1.00 37.85 89 PHE A C 1
ATOM 694 O O . PHE A 1 89 ? 39.088 37.781 47.157 1.00 40.13 89 PHE A O 1
ATOM 710 N N . LYS A 1 91 ? 40.791 37.765 49.966 1.00 40.82 91 LYS A N 1
ATOM 711 C CA . LYS A 1 91 ? 40.147 38.148 51.213 1.00 42.20 91 LYS A CA 1
ATOM 712 C C . LYS A 1 91 ? 38.636 38.331 51.057 1.00 44.43 91 LYS A C 1
ATOM 713 O O . LYS A 1 91 ? 37.878 38.121 52.008 1.00 45.83 91 LYS A O 1
ATOM 719 N N . SER A 1 92 ? 38.196 38.712 49.863 1.00 41.71 92 SER A N 1
ATOM 720 C CA . SER A 1 92 ? 36.770 38.908 49.626 1.00 49.88 92 SER A CA 1
ATOM 721 C C . SER A 1 92 ? 36.049 37.587 49.386 1.00 49.74 92 SER A C 1
ATOM 722 O O . SER A 1 92 ? 34.831 37.563 49.220 1.00 52.31 92 SER A O 1
ATOM 725 N N . ARG A 1 93 ? 36.805 36.494 49.362 1.00 47.75 93 ARG A N 1
ATOM 726 C CA . ARG A 1 93 ? 36.229 35.177 49.138 1.00 43.54 93 ARG A CA 1
ATOM 727 C C . ARG A 1 93 ? 36.439 34.255 50.341 1.00 43.57 93 ARG A C 1
ATOM 728 O O . ARG A 1 93 ? 35.641 33.349 50.579 1.00 42.88 93 ARG A O 1
ATOM 736 N N . GLY A 1 94 ? 37.503 34.490 51.106 1.00 39.60 94 GLY A N 1
ATOM 737 C CA . GLY A 1 94 ? 37.751 33.651 52.260 1.00 37.57 94 GLY A CA 1
ATOM 738 C C . GLY A 1 94 ? 38.890 34.073 53.171 1.00 41.10 94 GLY A C 1
ATOM 739 O O . GLY A 1 94 ? 39.201 35.259 53.306 1.00 34.93 94 GLY A O 1
ATOM 740 N N . THR A 1 95 ? 39.511 33.082 53.805 1.00 37.46 95 THR A N 1
ATOM 741 C CA . THR A 1 95 ? 40.614 33.317 54.726 1.00 35.19 95 THR A CA 1
ATOM 742 C C . THR A 1 95 ? 41.951 33.057 54.043 1.00 35.72 95 THR A C 1
ATOM 743 O O . THR A 1 95 ? 42.156 32.004 53.424 1.00 31.97 95 THR A O 1
ATOM 747 N N . THR A 1 96 ? 42.852 34.029 54.151 1.00 29.46 96 THR A N 1
ATOM 748 C CA . THR A 1 96 ? 44.174 33.928 53.560 1.00 30.04 96 THR A CA 1
ATOM 749 C C . THR A 1 96 ? 45.121 33.539 54.680 1.00 32.11 96 THR A C 1
ATOM 750 O O . THR A 1 96 ? 45.050 34.084 55.781 1.00 31.31 96 THR A O 1
ATOM 754 N N . VAL A 1 97 ? 45.981 32.566 54.401 1.00 31.39 97 VAL A N 1
ATOM 755 C CA . VAL A 1 97 ? 46.923 32.055 55.391 1.00 33.24 97 VAL A CA 1
ATOM 756 C C . VAL A 1 97 ? 48.357 32.128 54.894 1.00 32.16 97 VAL A C 1
ATOM 757 O O . VAL A 1 97 ? 48.708 31.518 53.879 1.00 30.02 97 VAL A O 1
ATOM 761 N N . PHE A 1 98 ? 49.187 32.855 55.631 1.00 27.86 98 PHE A N 1
ATOM 762 C CA . PHE A 1 98 ? 50.585 33.005 55.265 1.00 32.55 98 PHE A CA 1
ATOM 763 C C . PHE A 1 98 ? 51.437 32.025 56.054 1.00 30.18 98 PHE A C 1
ATOM 764 O O . PHE A 1 98 ? 51.512 32.091 57.279 1.00 30.83 98 PHE A O 1
ATOM 772 N N . ILE A 1 99 ? 52.050 31.091 55.340 1.00 31.30 99 ILE A N 1
ATOM 773 C CA . ILE A 1 99 ? 52.928 30.112 55.963 1.00 31.29 99 ILE A CA 1
ATOM 774 C C . ILE A 1 99 ? 54.308 30.746 55.847 1.00 34.52 99 ILE A C 1
ATOM 775 O O . ILE A 1 99 ? 54.957 30.705 54.797 1.00 25.96 99 ILE A O 1
ATOM 780 N N . ASP A 1 100 ? 54.729 31.344 56.954 1.00 37.14 100 ASP A N 1
ATOM 781 C CA . ASP A 1 100 ? 55.980 32.088 57.054 1.00 35.07 100 ASP A CA 1
ATOM 782 C C . ASP A 1 100 ? 57.246 31.314 57.413 1.00 34.00 100 ASP A C 1
ATOM 783 O O . ASP A 1 100 ? 57.281 30.606 58.411 1.00 31.37 100 ASP A O 1
ATOM 788 N N . ILE A 1 101 ? 58.280 31.460 56.588 1.00 30.18 101 ILE A N 1
ATOM 789 C CA . ILE A 1 101 ? 59.582 30.852 56.853 1.00 33.80 101 ILE A CA 1
ATOM 790 C C . ILE A 1 101 ? 60.609 31.987 56.807 1.00 33.80 101 ILE A C 1
ATOM 791 O O . ILE A 1 101 ? 60.505 32.899 55.977 1.00 28.68 101 ILE A O 1
ATOM 796 N N . PRO A 1 102 ? 61.604 31.956 57.708 1.00 30.62 102 PRO A N 1
ATOM 797 C CA . PRO A 1 102 ? 62.658 32.975 57.781 1.00 31.81 102 PRO A CA 1
ATOM 798 C C . PRO A 1 102 ? 63.607 32.920 56.583 1.00 32.10 102 PRO A C 1
ATOM 799 O O . PRO A 1 102 ? 63.686 31.902 55.892 1.00 33.11 102 PRO A O 1
ATOM 803 N N . PHE A 1 103 ? 64.331 34.010 56.343 1.00 28.31 103 PHE A N 1
ATOM 804 C CA . PHE A 1 103 ? 65.241 34.074 55.199 1.00 30.03 103 PHE A CA 1
ATOM 805 C C . PHE A 1 103 ? 66.220 32.909 55.116 1.00 29.11 103 PHE A C 1
ATOM 806 O O . PHE A 1 103 ? 66.447 32.384 54.034 1.00 28.85 103 PHE A O 1
ATOM 814 N N . GLU A 1 104 ? 66.796 32.493 56.244 1.00 32.29 104 GLU A N 1
ATOM 815 C CA . GLU A 1 104 ? 67.759 31.393 56.213 1.00 31.16 104 GLU A CA 1
ATOM 816 C C . GLU A 1 104 ? 67.133 30.079 55.727 1.00 34.14 104 GLU A C 1
ATOM 817 O O . GLU A 1 104 ? 67.792 29.294 55.046 1.00 36.16 104 GLU A O 1
ATOM 823 N N . VAL A 1 105 ? 65.868 29.840 56.064 1.00 32.07 105 VAL A N 1
ATOM 824 C CA . VAL A 1 105 ? 65.186 28.618 55.634 1.00 31.02 105 VAL A CA 1
ATOM 825 C C . VAL A 1 105 ? 64.892 28.703 54.138 1.00 32.50 105 VAL A C 1
ATOM 826 O O . VAL A 1 105 ? 65.081 27.742 53.391 1.00 31.43 105 VAL A O 1
ATOM 830 N N . PHE A 1 106 ? 64.415 29.871 53.724 1.00 34.29 106 PHE A N 1
ATOM 831 C CA . PHE A 1 106 ? 64.093 30.171 52.332 1.00 30.37 106 PHE A CA 1
ATOM 832 C C . PHE A 1 106 ? 65.311 29.873 51.470 1.00 32.00 106 PHE A C 1
ATOM 833 O O . PHE A 1 106 ? 65.228 29.188 50.450 1.00 34.18 106 PHE A O 1
ATOM 841 N N . LEU A 1 107 ? 66.449 30.384 51.912 1.00 31.47 107 LEU A N 1
ATOM 842 C CA . LEU A 1 107 ? 67.710 30.227 51.205 1.00 30.72 107 LEU A CA 1
ATOM 843 C C . LEU A 1 107 ? 68.119 28.770 51.041 1.00 35.45 107 LEU A C 1
ATOM 844 O O . LEU A 1 107 ? 68.598 28.372 49.987 1.00 32.89 107 LEU A O 1
ATOM 849 N N . GLU A 1 108 ? 67.922 27.973 52.085 1.00 38.36 108 GLU A N 1
ATOM 850 C CA . GLU A 1 108 ? 68.303 26.571 52.031 1.00 43.79 108 GLU A CA 1
ATOM 851 C C . GLU A 1 108 ? 67.292 25.648 51.341 1.00 41.16 108 GLU A C 1
ATOM 852 O O . GLU A 1 108 ? 67.664 24.573 50.881 1.00 43.99 108 GLU A O 1
ATOM 858 N N . ARG A 1 109 ? 66.032 26.065 51.239 1.00 41.09 109 ARG A N 1
ATOM 859 C CA . ARG A 1 109 ? 65.014 25.216 50.606 1.00 41.40 109 ARG A CA 1
ATOM 860 C C . ARG A 1 109 ? 64.575 25.634 49.202 1.00 41.74 109 ARG A C 1
ATOM 861 O O . ARG A 1 109 ? 64.299 24.784 48.360 1.00 44.15 109 ARG A O 1
ATOM 869 N N . CYS A 1 110 ? 64.501 26.937 48.951 1.00 40.82 110 CYS A N 1
ATOM 870 C CA . CYS A 1 110 ? 64.041 27.435 47.656 1.00 40.44 110 CYS A CA 1
ATOM 871 C C . CYS A 1 110 ? 65.058 27.376 46.508 1.00 41.93 110 CYS A C 1
ATOM 872 O O . CYS A 1 110 ? 66.258 27.183 46.713 1.00 36.03 110 CYS A O 1
ATOM 875 N N . LYS A 1 111 ? 64.550 27.550 45.292 1.00 41.57 111 LYS A N 1
ATOM 876 C CA . LYS A 1 111 ? 65.367 27.531 44.084 1.00 39.68 111 LYS A CA 1
ATOM 877 C C . LYS A 1 111 ? 64.829 28.585 43.126 1.00 38.33 111 LYS A C 1
ATOM 878 O O . LYS A 1 111 ? 63.677 28.999 43.252 1.00 38.01 111 LYS A O 1
ATOM 884 N N . ASP A 1 112 ? 65.659 29.037 42.185 1.00 40.09 112 ASP A N 1
ATOM 885 C CA . ASP A 1 112 ? 65.216 30.038 41.219 1.00 35.06 112 ASP A CA 1
ATOM 886 C C . ASP A 1 112 ? 64.455 29.369 40.083 1.00 39.95 112 ASP A C 1
ATOM 887 O O . ASP A 1 112 ? 64.222 28.162 40.118 1.00 37.35 112 ASP A O 1
ATOM 892 N N . SER A 1 113 ? 64.084 30.154 39.074 1.00 38.81 113 SER A N 1
ATOM 893 C CA . SER A 1 113 ? 63.321 29.640 37.952 1.00 43.34 113 SER A CA 1
ATOM 894 C C . SER A 1 113 ? 64.067 28.586 37.141 1.00 44.82 113 SER A C 1
ATOM 895 O O . SER A 1 113 ? 63.454 27.832 36.387 1.00 46.59 113 SER A O 1
ATOM 898 N N . LYS A 1 114 ? 65.386 28.524 37.301 1.00 45.58 114 LYS A N 1
ATOM 899 C CA . LYS A 1 114 ? 66.188 27.546 36.568 1.00 43.67 114 LYS A CA 1
ATOM 900 C C . LYS A 1 114 ? 66.462 26.333 37.442 1.00 38.18 114 LYS A C 1
ATOM 901 O O . LYS A 1 114 ? 67.291 25.490 37.104 1.00 38.80 114 LYS A O 1
ATOM 907 N N . GLU A 1 115 ? 65.768 26.255 38.572 1.00 37.86 115 GLU A N 1
ATOM 908 C CA . GLU A 1 115 ? 65.925 25.142 39.504 1.00 45.48 115 GLU A CA 1
ATOM 909 C C . GLU A 1 115 ? 67.292 25.101 40.188 1.00 43.29 115 GLU A C 1
ATOM 910 O O . GLU A 1 115 ? 67.745 24.052 40.635 1.00 42.72 115 GLU A O 1
ATOM 916 N N . ARG A 1 116 ? 67.952 26.248 40.270 1.00 41.87 116 ARG A N 1
ATOM 917 C CA . ARG A 1 116 ? 69.248 26.311 40.930 1.00 41.15 116 ARG A CA 1
ATOM 918 C C . ARG A 1 116 ? 69.032 26.660 42.404 1.00 39.74 116 ARG A C 1
ATOM 919 O O . ARG A 1 116 ? 68.171 27.471 42.733 1.00 32.23 116 ARG A O 1
ATOM 927 N N . PRO A 1 117 ? 69.787 26.020 43.315 1.00 44.14 117 PRO A N 1
ATOM 928 C CA . PRO A 1 117 ? 69.615 26.330 44.739 1.00 42.44 117 PRO A CA 1
ATOM 929 C C . PRO A 1 117 ? 69.992 27.781 45.024 1.00 45.14 117 PRO A C 1
ATOM 930 O O . PRO A 1 117 ? 71.095 28.220 44.684 1.00 44.44 117 PRO A O 1
ATOM 934 N N . LEU A 1 118 ? 69.069 28.522 45.636 1.00 41.23 118 LEU A N 1
ATOM 935 C CA . LEU A 1 118 ? 69.302 29.925 45.956 1.00 39.19 118 LEU A CA 1
ATOM 936 C C . LEU A 1 118 ? 70.534 30.137 46.825 1.00 36.14 118 LEU A C 1
ATOM 937 O O . LEU A 1 118 ? 71.141 31.202 46.802 1.00 34.81 118 LEU A O 1
ATOM 942 N N . LEU A 1 119 ? 70.910 29.120 47.589 1.00 40.15 119 LEU A N 1
ATOM 943 C CA . LEU A 1 119 ? 72.080 29.239 48.447 1.00 45.93 119 LEU A CA 1
ATOM 944 C C . LEU A 1 119 ? 73.363 29.423 47.628 1.00 43.87 119 LEU A C 1
ATOM 945 O O . LEU A 1 119 ? 74.401 29.800 48.167 1.00 47.17 119 LEU A O 1
ATOM 950 N N . LYS A 1 120 ? 73.288 29.174 46.323 1.00 44.34 120 LYS A N 1
ATOM 951 C CA . LYS A 1 120 ? 74.460 29.325 45.462 1.00 46.57 120 LYS A CA 1
ATOM 952 C C . LYS A 1 120 ? 74.351 30.496 44.490 1.00 44.38 120 LYS A C 1
ATOM 953 O O . LYS A 1 120 ? 75.276 30.760 43.731 1.00 50.06 120 LYS A O 1
ATOM 959 N N . ARG A 1 121 ? 73.214 31.185 44.503 1.00 40.46 121 ARG A N 1
ATOM 960 C CA . ARG A 1 121 ? 73.009 32.346 43.640 1.00 35.13 121 ARG A CA 1
ATOM 961 C C . ARG A 1 121 ? 73.501 33.601 44.389 1.00 37.47 121 ARG A C 1
ATOM 962 O O . ARG A 1 121 ? 73.572 33.614 45.615 1.00 31.06 121 ARG A O 1
ATOM 970 N N . PRO A 1 122 ? 73.851 34.670 43.659 1.00 40.89 122 PRO A N 1
ATOM 971 C CA . PRO A 1 122 ? 74.313 35.871 44.362 1.00 38.74 122 PRO A CA 1
ATOM 972 C C . PRO A 1 122 ? 73.190 36.353 45.282 1.00 38.07 122 PRO A C 1
ATOM 973 O O . PRO A 1 122 ? 72.027 36.296 44.911 1.00 31.58 122 PRO A O 1
ATOM 977 N N . LEU A 1 123 ? 73.550 36.809 46.476 1.00 33.96 123 LEU A N 1
ATOM 978 C CA . LEU A 1 123 ? 72.584 37.277 47.467 1.00 37.04 123 LEU A CA 1
ATOM 979 C C . LEU A 1 123 ? 71.675 38.438 47.040 1.00 38.71 123 LEU A C 1
ATOM 980 O O . LEU A 1 123 ? 70.461 38.389 47.245 1.00 33.30 123 LEU A O 1
ATOM 985 N N . ASP A 1 124 ? 72.269 39.483 46.470 1.00 43.05 124 ASP A N 1
ATOM 986 C CA . ASP A 1 124 ? 71.521 40.669 46.054 1.00 49.65 124 ASP A CA 1
ATOM 987 C C . ASP A 1 124 ? 70.491 40.370 44.970 1.00 51.69 124 ASP A C 1
ATOM 988 O O . ASP A 1 124 ? 69.542 41.125 44.766 1.00 51.88 124 ASP A O 1
ATOM 993 N N . GLU A 1 125 ? 70.683 39.246 44.291 1.00 55.85 125 GLU A N 1
ATOM 994 C CA . GLU A 1 125 ? 69.789 38.811 43.231 1.00 56.86 125 GLU A CA 1
ATOM 995 C C . GLU A 1 125 ? 68.391 38.471 43.771 1.00 52.63 125 GLU A C 1
ATOM 996 O O . GLU A 1 125 ? 67.410 38.546 43.031 1.00 51.54 125 GLU A O 1
ATOM 1002 N N . ILE A 1 126 ? 68.301 38.110 45.055 1.00 45.42 126 ILE A N 1
ATOM 1003 C CA . ILE A 1 126 ? 67.019 37.712 45.651 1.00 43.02 126 ILE A CA 1
ATOM 1004 C C . ILE A 1 126 ? 66.677 38.231 47.056 1.00 40.56 126 ILE A C 1
ATOM 1005 O O . ILE A 1 126 ? 65.597 37.931 47.571 1.00 32.48 126 ILE A O 1
ATOM 1010 N N . LYS A 1 127 ? 67.567 38.989 47.691 1.00 36.44 127 LYS A N 1
ATOM 1011 C CA . LYS A 1 127 ? 67.263 39.474 49.045 1.00 34.66 127 LYS A CA 1
ATOM 1012 C C . LYS A 1 127 ? 66.126 40.493 49.073 1.00 32.91 127 LYS A C 1
ATOM 1013 O O . LYS A 1 127 ? 65.249 40.436 49.931 1.00 29.43 127 LYS A O 1
ATOM 1019 N N . ASN A 1 128 ? 66.141 41.421 48.127 1.00 26.63 128 ASN A N 1
ATOM 1020 C CA . ASN A 1 128 ? 65.112 42.453 48.063 1.00 33.65 128 ASN A CA 1
ATOM 1021 C C . ASN A 1 128 ? 63.738 41.868 47.717 1.00 33.48 128 ASN A C 1
ATOM 1022 O O . ASN A 1 128 ? 62.712 42.275 48.278 1.00 29.79 128 ASN A O 1
ATOM 1027 N N . LEU A 1 129 ? 63.722 40.902 46.804 1.00 31.98 129 LEU A N 1
ATOM 1028 C CA . LEU A 1 129 ? 62.470 40.286 46.397 1.00 31.91 129 LEU A CA 1
ATOM 1029 C C . LEU A 1 129 ? 61.871 39.518 47.577 1.00 31.85 129 LEU A C 1
ATOM 1030 O O . LEU A 1 129 ? 60.664 39.583 47.829 1.00 32.09 129 LEU A O 1
ATOM 1035 N N . PHE A 1 130 ? 62.716 38.801 48.308 1.00 28.81 130 PHE A N 1
ATOM 1036 C CA . PHE A 1 130 ? 62.253 38.056 49.471 1.00 27.39 130 PHE A CA 1
ATOM 1037 C C . PHE A 1 130 ? 61.673 39.021 50.501 1.00 30.22 130 PHE A C 1
ATOM 1038 O O . PHE A 1 130 ? 60.588 38.792 51.033 1.00 32.77 130 PHE A O 1
ATOM 1046 N N . GLU A 1 131 ? 62.411 40.088 50.802 1.00 26.86 131 GLU A N 1
ATOM 1047 C CA . GLU A 1 131 ? 61.940 41.081 51.770 1.00 27.59 131 GLU A CA 1
ATOM 1048 C C . GLU A 1 131 ? 60.642 41.741 51.302 1.00 30.59 131 GLU A C 1
ATOM 1049 O O . GLU A 1 131 ? 59.710 41.913 52.090 1.00 30.97 131 GLU A O 1
ATOM 1055 N N . GLU A 1 132 ? 60.573 42.114 50.023 1.00 28.45 132 GLU A N 1
ATOM 1056 C CA . GLU A 1 132 ? 59.369 42.786 49.521 1.00 34.00 132 GLU A CA 1
ATOM 1057 C C . GLU A 1 132 ? 58.143 41.890 49.394 1.00 33.03 132 GLU A C 1
ATOM 1058 O O . GLU A 1 132 ? 57.038 42.300 49.751 1.00 35.23 132 GLU A O 1
ATOM 1064 N N . ARG A 1 133 ? 58.318 40.677 48.882 1.00 28.99 133 ARG A N 1
ATOM 1065 C CA . ARG A 1 133 ? 57.178 39.779 48.767 1.00 27.10 133 ARG A CA 1
ATOM 1066 C C . ARG A 1 133 ? 56.665 39.450 50.173 1.00 30.92 133 ARG A C 1
ATOM 1067 O O . ARG A 1 133 ? 55.457 39.392 50.397 1.00 31.95 133 ARG A O 1
ATOM 1075 N N . ARG A 1 134 ? 57.582 39.256 51.124 1.00 26.84 134 ARG A N 1
ATOM 1076 C CA . ARG A 1 134 ? 57.186 38.926 52.494 1.00 30.44 134 ARG A CA 1
ATOM 1077 C C . ARG A 1 134 ? 56.313 40.017 53.136 1.00 29.65 134 ARG A C 1
ATOM 1078 O O . ARG A 1 134 ? 55.472 39.733 53.992 1.00 30.64 134 ARG A O 1
ATOM 1086 N N . LYS A 1 135 ? 56.518 41.263 52.725 1.00 29.71 135 LYS A N 1
ATOM 1087 C CA . LYS A 1 135 ? 55.739 42.385 53.248 1.00 29.82 135 LYS A CA 1
ATOM 1088 C C . LYS A 1 135 ? 54.287 42.234 52.794 1.00 29.90 135 LYS A C 1
ATOM 1089 O O . LYS A 1 135 ? 53.351 42.581 53.520 1.00 30.01 135 LYS A O 1
ATOM 1095 N N . ILE A 1 136 ? 54.105 41.719 51.585 1.00 27.71 136 ILE A N 1
ATOM 1096 C CA . ILE A 1 136 ? 52.765 41.515 51.064 1.00 31.73 136 ILE A CA 1
ATOM 1097 C C . ILE A 1 136 ? 52.168 40.281 51.759 1.00 34.69 136 ILE A C 1
ATOM 1098 O O . ILE A 1 136 ? 51.047 40.325 52.259 1.00 35.33 136 ILE A O 1
ATOM 1103 N N . TYR A 1 137 ? 52.925 39.189 51.806 1.00 35.20 137 TYR A N 1
ATOM 1104 C CA . TYR A 1 137 ? 52.438 37.975 52.460 1.00 35.14 137 TYR A CA 1
ATOM 1105 C C . TYR A 1 137 ? 51.909 38.294 53.854 1.00 36.10 137 TYR A C 1
ATOM 1106 O O . TYR A 1 137 ? 50.851 37.800 54.255 1.00 36.50 137 TYR A O 1
ATOM 1115 N N . SER A 1 138 ? 52.648 39.131 54.585 1.00 36.66 138 SER A N 1
ATOM 1116 C CA . SER A 1 138 ? 52.281 39.507 55.953 1.00 37.04 138 SER A CA 1
ATOM 1117 C C . SER A 1 138 ? 50.917 40.162 56.082 1.00 35.62 138 SER A C 1
ATOM 1118 O O . SER A 1 138 ? 50.427 40.343 57.189 1.00 34.53 138 SER A O 1
ATOM 1121 N N . LYS A 1 139 ? 50.304 40.525 54.961 1.00 36.65 139 LYS A N 1
ATOM 1122 C CA . LYS A 1 139 ? 48.991 41.156 55.002 1.00 38.00 139 LYS A CA 1
ATOM 1123 C C . LYS A 1 139 ? 47.884 40.107 55.123 1.00 39.37 139 LYS A C 1
ATOM 1124 O O . LYS A 1 139 ? 46.700 40.437 55.126 1.00 37.47 139 LYS A O 1
ATOM 1130 N N . ALA A 1 140 ? 48.289 38.846 55.247 1.00 36.10 140 ALA A N 1
ATOM 1131 C CA . ALA A 1 140 ? 47.363 37.723 55.353 1.00 38.89 140 ALA A CA 1
ATOM 1132 C C . ALA A 1 140 ? 46.522 37.737 56.630 1.00 40.94 140 ALA A C 1
ATOM 1133 O O . ALA A 1 140 ? 46.968 38.213 57.673 1.00 42.79 140 ALA A O 1
ATOM 1135 N N . ASP A 1 141 ? 45.310 37.200 56.543 1.00 37.60 141 ASP A N 1
ATOM 1136 C CA . ASP A 1 141 ? 44.420 37.127 57.694 1.00 38.53 141 ASP A CA 1
ATOM 1137 C C . ASP A 1 141 ? 45.110 36.351 58.811 1.00 41.46 141 ASP A C 1
ATOM 1138 O O . ASP A 1 141 ? 45.119 36.774 59.972 1.00 41.93 141 ASP A O 1
ATOM 1143 N N . ILE A 1 142 ? 45.696 35.215 58.448 1.00 39.00 142 ILE A N 1
ATOM 1144 C CA . ILE A 1 142 ? 46.374 34.363 59.420 1.00 40.60 142 ILE A CA 1
ATOM 1145 C C . ILE A 1 142 ? 47.821 34.092 59.015 1.00 39.41 142 ILE A C 1
ATOM 1146 O O . ILE A 1 142 ? 48.118 33.854 57.841 1.00 37.44 142 ILE A O 1
ATOM 1151 N N . LYS A 1 143 ? 48.713 34.123 59.999 1.00 37.21 143 LYS A N 1
ATOM 1152 C CA . LYS A 1 143 ? 50.133 33.883 59.767 1.00 40.42 143 LYS A CA 1
ATOM 1153 C C . LYS A 1 143 ? 50.609 32.785 60.708 1.00 38.11 143 LYS A C 1
ATOM 1154 O O . LYS A 1 143 ? 50.436 32.889 61.909 1.00 41.59 143 LYS A O 1
ATOM 1160 N N . VAL A 1 144 ? 51.206 31.733 60.158 1.00 38.91 144 VAL A N 1
ATOM 1161 C CA . VAL A 1 144 ? 51.699 30.624 60.967 1.00 37.39 144 VAL A CA 1
ATOM 1162 C C . VAL A 1 144 ? 53.163 30.317 60.654 1.00 38.66 144 VAL A C 1
ATOM 1163 O O . VAL A 1 144 ? 53.643 30.602 59.556 1.00 37.81 144 VAL A O 1
ATOM 1167 N N . LYS A 1 145 ? 53.856 29.731 61.627 1.00 41.04 145 LYS A N 1
ATOM 1168 C CA . LYS A 1 145 ? 55.265 29.366 61.504 1.00 45.54 145 LYS A CA 1
ATOM 1169 C C . LYS A 1 145 ? 55.400 28.157 60.577 1.00 43.67 145 LYS A C 1
ATOM 1170 O O . LYS A 1 145 ? 54.972 27.059 60.922 1.00 41.25 145 LYS A O 1
ATOM 1176 N N . GLY A 1 146 ? 56.002 28.358 59.409 1.00 42.84 146 GLY A N 1
ATOM 1177 C CA . GLY A 1 146 ? 56.147 27.270 58.456 1.00 43.40 146 GLY A CA 1
ATOM 1178 C C . GLY A 1 146 ? 57.473 26.539 58.493 1.00 44.71 146 GLY A C 1
ATOM 1179 O O . GLY A 1 146 ? 57.778 25.739 57.606 1.00 42.42 146 GLY A O 1
ATOM 1180 N N . GLU A 1 147 ? 58.273 26.825 59.513 1.00 47.26 147 GLU A N 1
ATOM 1181 C CA . GLU A 1 147 ? 59.563 26.175 59.661 1.00 50.63 147 GLU A CA 1
ATOM 1182 C C . GLU A 1 147 ? 59.329 24.775 60.215 1.00 49.36 147 GLU A C 1
ATOM 1183 O O . GLU A 1 147 ? 60.131 23.870 60.002 1.00 53.03 147 GLU A O 1
ATOM 1189 N N . LYS A 1 148 ? 58.203 24.607 60.898 1.00 45.86 148 LYS A N 1
ATOM 1190 C CA . LYS A 1 148 ? 57.825 23.333 61.504 1.00 46.18 148 LYS A CA 1
ATOM 1191 C C . LYS A 1 148 ? 57.339 22.288 60.495 1.00 43.26 148 LYS A C 1
ATOM 1192 O O . LYS A 1 148 ? 57.019 22.609 59.349 1.00 39.93 148 LYS A O 1
ATOM 1198 N N . PRO A 1 149 ? 57.296 21.012 60.908 1.00 43.30 149 PRO A N 1
ATOM 1199 C CA . PRO A 1 149 ? 56.838 19.945 60.010 1.00 44.03 149 PRO A CA 1
ATOM 1200 C C . PRO A 1 149 ? 55.410 20.256 59.546 1.00 40.41 149 PRO A C 1
ATOM 1201 O O . PRO A 1 149 ? 54.625 20.872 60.272 1.00 31.92 149 PRO A O 1
ATOM 1205 N N . PRO A 1 150 ? 55.059 19.833 58.330 1.00 37.57 150 PRO A N 1
ATOM 1206 C CA . PRO A 1 150 ? 53.726 20.079 57.771 1.00 40.56 150 PRO A CA 1
ATOM 1207 C C . PRO A 1 150 ? 52.543 19.796 58.703 1.00 40.61 150 PRO A C 1
ATOM 1208 O O . PRO A 1 150 ? 51.613 20.599 58.785 1.00 36.88 150 PRO A O 1
ATOM 1212 N N . GLU A 1 151 ? 52.579 18.669 59.410 1.00 44.73 151 GLU A N 1
ATOM 1213 C CA . GLU A 1 151 ? 51.483 18.313 60.308 1.00 45.97 151 GLU A CA 1
ATOM 1214 C C . GLU A 1 151 ? 51.326 19.305 61.447 1.00 46.57 151 GLU A C 1
ATOM 1215 O O . GLU A 1 151 ? 50.214 19.550 61.911 1.00 42.24 151 GLU A O 1
ATOM 1221 N N . GLU A 1 152 ? 52.438 19.873 61.901 1.00 42.30 152 GLU A N 1
ATOM 1222 C CA . GLU A 1 152 ? 52.387 20.846 62.982 1.00 44.55 152 GLU A CA 1
ATOM 1223 C C . GLU A 1 152 ? 51.796 22.162 62.494 1.00 38.93 152 GLU A C 1
ATOM 1224 O O . GLU A 1 152 ? 51.087 22.843 63.229 1.00 34.19 152 GLU A O 1
ATOM 1230 N N . VAL A 1 153 ? 52.090 22.512 61.248 1.00 36.10 153 VAL A N 1
ATOM 1231 C CA . VAL A 1 153 ? 51.561 23.742 60.670 1.00 36.03 153 VAL A CA 1
ATOM 1232 C C . VAL A 1 153 ? 50.050 23.600 60.496 1.00 35.29 153 VAL A C 1
ATOM 1233 O O . VAL A 1 153 ? 49.308 24.561 60.676 1.00 38.82 153 VAL A O 1
ATOM 1237 N N . VAL A 1 154 ? 49.598 22.395 60.149 1.00 36.22 154 VAL A N 1
ATOM 1238 C CA . VAL A 1 154 ? 48.167 22.138 59.976 1.00 34.20 154 VAL A CA 1
ATOM 1239 C C . VAL A 1 154 ? 47.439 22.359 61.302 1.00 32.54 154 VAL A C 1
ATOM 1240 O O . VAL A 1 154 ? 46.382 22.987 61.336 1.00 34.02 154 VAL A O 1
ATOM 1244 N N . LYS A 1 155 ? 48.001 21.840 62.391 1.00 31.66 155 LYS A N 1
ATOM 1245 C CA . LYS A 1 155 ? 47.388 22.015 63.707 1.00 38.36 155 LYS A CA 1
ATOM 1246 C C . LYS A 1 155 ? 47.305 23.501 64.028 1.00 37.92 155 LYS A C 1
ATOM 1247 O O . LYS A 1 155 ? 46.337 23.962 64.634 1.00 36.54 155 LYS A O 1
ATOM 1253 N N . GLU A 1 156 ? 48.334 24.242 63.625 1.00 38.34 156 GLU A N 1
ATOM 1254 C CA . GLU A 1 156 ? 48.377 25.683 63.847 1.00 37.30 156 GLU A CA 1
ATOM 1255 C C . GLU A 1 156 ? 47.219 26.341 63.109 1.00 32.76 156 GLU A C 1
ATOM 1256 O O . GLU A 1 156 ? 46.480 27.151 63.672 1.00 31.47 156 GLU A O 1
ATOM 1262 N N . ILE A 1 157 ? 47.059 25.988 61.839 1.00 27.24 157 ILE A N 1
ATOM 1263 C CA . ILE A 1 157 ? 45.992 26.569 61.038 1.00 32.32 157 ILE A CA 1
ATOM 1264 C C . ILE A 1 157 ? 44.611 26.202 61.572 1.00 32.46 157 ILE A C 1
ATOM 1265 O O . ILE A 1 157 ? 43.753 27.068 61.728 1.00 31.97 157 ILE A O 1
ATOM 1270 N N . LEU A 1 158 ? 44.397 24.918 61.850 1.00 34.18 158 LEU A N 1
ATOM 1271 C CA . LEU A 1 158 ? 43.112 24.478 62.378 1.00 32.69 158 LEU A CA 1
ATOM 1272 C C . LEU A 1 158 ? 42.769 25.279 63.631 1.00 37.06 158 LEU A C 1
ATOM 1273 O O . LEU A 1 158 ? 41.688 25.861 63.722 1.00 38.26 158 LEU A O 1
ATOM 1278 N N . LEU A 1 159 ? 43.695 25.327 64.586 1.00 35.26 159 LEU A N 1
ATOM 1279 C CA . LEU A 1 159 ? 43.452 26.073 65.819 1.00 41.21 159 LEU A CA 1
ATOM 1280 C C . LEU A 1 159 ? 43.106 27.532 65.544 1.00 42.81 159 LEU A C 1
ATOM 1281 O O . LEU A 1 159 ? 42.273 28.119 66.236 1.00 46.25 159 LEU A O 1
ATOM 1286 N N . SER A 1 160 ? 43.738 28.118 64.533 1.00 41.91 160 SER A N 1
ATOM 1287 C CA . SER A 1 160 ? 43.458 29.502 64.189 1.00 40.59 160 SER A CA 1
ATOM 1288 C C . SER A 1 160 ? 42.083 29.596 63.547 1.00 40.40 160 SER A C 1
ATOM 1289 O O . SER A 1 160 ? 41.313 30.496 63.861 1.00 40.81 160 SER A O 1
ATOM 1292 N N . LEU A 1 161 ? 41.765 28.661 62.656 1.00 42.54 161 LEU A N 1
ATOM 1293 C CA . LEU A 1 161 ? 40.457 28.683 61.998 1.00 46.56 161 LEU A CA 1
ATOM 1294 C C . LEU A 1 161 ? 39.326 28.461 62.997 1.00 49.19 161 LEU A C 1
ATOM 1295 O O . LEU A 1 161 ? 38.273 29.086 62.895 1.00 50.75 161 LEU A O 1
ATOM 1300 N N . GLU A 1 162 ? 39.550 27.578 63.968 1.00 53.16 162 GLU A N 1
ATOM 1301 C CA . GLU A 1 162 ? 38.544 27.283 64.982 1.00 56.87 162 GLU A CA 1
ATOM 1302 C C . GLU A 1 162 ? 38.111 28.534 65.753 1.00 62.22 162 GLU A C 1
ATOM 1303 O O . GLU A 1 162 ? 36.923 28.858 65.810 1.00 61.65 162 GLU A O 1
ATOM 1309 N N . GLY A 1 163 ? 39.064 29.248 66.339 1.00 65.84 163 GLY A N 1
ATOM 1310 C CA . GLY A 1 163 ? 38.692 30.442 67.077 1.00 73.79 163 GLY A CA 1
ATOM 1311 C C . GLY A 1 163 ? 38.181 31.556 66.175 1.00 78.45 163 GLY A C 1
ATOM 1312 O O . GLY A 1 163 ? 37.734 32.597 66.663 1.00 75.63 163 GLY A O 1
ATOM 1313 N N . ASN A 1 164 ? 38.211 31.319 64.866 1.00 85.06 164 ASN A N 1
ATOM 1314 C CA . ASN A 1 164 ? 37.815 32.310 63.866 1.00 92.00 164 ASN A CA 1
ATOM 1315 C C . ASN A 1 164 ? 36.407 32.313 63.257 1.00 94.94 164 ASN A C 1
ATOM 1316 O O . ASN A 1 164 ? 35.589 31.424 63.503 1.00 96.17 164 ASN A O 1
ATOM 1321 N N . ALA A 1 165 ? 36.170 33.357 62.458 1.00 98.10 165 ALA A N 1
ATOM 1322 C CA . ALA A 1 165 ? 34.939 33.611 61.703 1.00 99.80 165 ALA A CA 1
ATOM 1323 C C . ALA A 1 165 ? 33.585 33.435 62.388 1.00 100.68 165 ALA A C 1
ATOM 1324 O O . ALA A 1 165 ? 32.605 33.059 61.740 1.00 100.68 165 ALA A O 1
ATOM 1326 N N . LEU A 1 166 ? 33.517 33.725 63.682 1.00 100.68 166 LEU A N 1
ATOM 1327 C CA . LEU A 1 166 ? 32.268 33.597 64.423 1.00 100.49 166 LEU A CA 1
ATOM 1328 C C . LEU A 1 166 ? 31.425 34.870 64.329 1.00 100.68 166 LEU A C 1
ATOM 1329 O O . LEU A 1 166 ? 31.149 35.480 65.384 1.00 100.68 166 LEU A O 1
ATOM 1342 N N . ARG B 1 2 ? 66.131 -0.801 91.635 1.00 44.39 2 ARG B N 1
ATOM 1343 C CA . ARG B 1 2 ? 65.080 -0.518 92.615 1.00 42.73 2 ARG B CA 1
ATOM 1344 C C . ARG B 1 2 ? 63.789 -0.066 91.933 1.00 40.68 2 ARG B C 1
ATOM 1345 O O . ARG B 1 2 ? 63.786 0.912 91.190 1.00 43.09 2 ARG B O 1
ATOM 1353 N N . ILE B 1 3 ? 62.695 -0.776 92.193 1.00 38.37 3 ILE B N 1
ATOM 1354 C CA . ILE B 1 3 ? 61.399 -0.451 91.591 1.00 35.29 3 ILE B CA 1
ATOM 1355 C C . ILE B 1 3 ? 60.292 -0.241 92.631 1.00 36.01 3 ILE B C 1
ATOM 1356 O O . ILE B 1 3 ? 60.014 -1.123 93.451 1.00 38.88 3 ILE B O 1
ATOM 1361 N N . TYR B 1 4 ? 59.664 0.931 92.593 1.00 33.80 4 TYR B N 1
ATOM 1362 C CA . TYR B 1 4 ? 58.585 1.259 93.522 1.00 32.00 4 TYR B CA 1
ATOM 1363 C C . TYR B 1 4 ? 57.209 1.222 92.866 1.00 32.15 4 TYR B C 1
ATOM 1364 O O . TYR B 1 4 ? 56.985 1.847 91.827 1.00 35.28 4 TYR B O 1
ATOM 1373 N N . LEU B 1 5 ? 56.289 0.489 93.478 1.00 30.19 5 LEU B N 1
ATOM 1374 C CA . LEU B 1 5 ? 54.929 0.392 92.972 1.00 33.74 5 LEU B CA 1
ATOM 1375 C C . LEU B 1 5 ? 54.025 1.249 93.857 1.00 33.75 5 LEU B C 1
ATOM 1376 O O . LEU B 1 5 ? 53.937 1.038 95.073 1.00 33.14 5 LEU B O 1
ATOM 1381 N N . ILE B 1 6 ? 53.359 2.220 93.251 1.00 30.99 6 ILE B N 1
ATOM 1382 C CA . ILE B 1 6 ? 52.463 3.085 94.010 1.00 33.20 6 ILE B CA 1
ATOM 1383 C C . ILE B 1 6 ? 51.058 3.078 93.391 1.00 35.63 6 ILE B C 1
ATOM 1384 O O . ILE B 1 6 ? 50.889 2.784 92.198 1.00 30.44 6 ILE B O 1
ATOM 1389 N N . GLY B 1 7 ? 50.064 3.400 94.214 1.00 35.06 7 GLY B N 1
ATOM 1390 C CA . GLY B 1 7 ? 48.680 3.431 93.775 1.00 40.22 7 GLY B CA 1
ATOM 1391 C C . GLY B 1 7 ? 47.768 3.121 94.948 1.00 42.67 7 GLY B C 1
ATOM 1392 O O . GLY B 1 7 ? 48.253 2.877 96.058 1.00 38.13 7 GLY B O 1
ATOM 1393 N N . PHE B 1 8 ? 46.454 3.137 94.727 1.00 40.76 8 PHE B N 1
ATOM 1394 C CA . PHE B 1 8 ? 45.517 2.840 95.809 1.00 40.32 8 PHE B CA 1
ATOM 1395 C C . PHE B 1 8 ? 45.647 1.391 96.265 1.00 46.65 8 PHE B C 1
ATOM 1396 O O . PHE B 1 8 ? 46.072 0.518 95.503 1.00 44.75 8 PHE B O 1
ATOM 1412 N N . CYS B 1 10 ? 43.703 -0.979 96.461 1.00 59.47 10 CYS B N 1
ATOM 1413 C CA . CYS B 1 10 ? 42.870 -1.999 95.832 1.00 59.84 10 CYS B CA 1
ATOM 1414 C C . CYS B 1 10 ? 43.193 -2.181 94.351 1.00 58.31 10 CYS B C 1
ATOM 1415 O O . CYS B 1 10 ? 42.381 -2.717 93.598 1.00 56.48 10 CYS B O 1
ATOM 1418 N N . SER B 1 11 ? 44.376 -1.737 93.938 1.00 54.51 11 SER B N 1
ATOM 1419 C CA . SER B 1 11 ? 44.791 -1.867 92.545 1.00 51.35 11 SER B CA 1
ATOM 1420 C C . SER B 1 11 ? 45.731 -3.060 92.339 1.00 52.26 11 SER B C 1
ATOM 1421 O O . SER B 1 11 ? 46.490 -3.103 91.370 1.00 52.64 11 SER B O 1
ATOM 1424 N N . GLY B 1 12 ? 45.670 -4.014 93.271 1.00 53.36 12 GLY B N 1
ATOM 1425 C CA . GLY B 1 12 ? 46.464 -5.235 93.209 1.00 53.59 12 GLY B CA 1
ATOM 1426 C C . GLY B 1 12 ? 47.984 -5.168 93.233 1.00 55.46 12 GLY B C 1
ATOM 1427 O O . GLY B 1 12 ? 48.648 -6.030 92.654 1.00 56.86 12 GLY B O 1
ATOM 1428 N N . LYS B 1 13 ? 48.542 -4.175 93.915 1.00 55.16 13 LYS B N 1
ATOM 1429 C CA . LYS B 1 13 ? 49.993 -4.010 93.984 1.00 55.32 13 LYS B CA 1
ATOM 1430 C C . LYS B 1 13 ? 50.808 -5.211 94.490 1.00 56.09 13 LYS B C 1
ATOM 1431 O O . LYS B 1 13 ? 51.919 -5.440 94.021 1.00 55.01 13 LYS B O 1
ATOM 1437 N N . SER B 1 14 ? 50.265 -5.977 95.433 1.00 56.08 14 SER B N 1
ATOM 1438 C CA . SER B 1 14 ? 50.984 -7.127 95.985 1.00 55.65 14 SER B CA 1
ATOM 1439 C C . SER B 1 14 ? 51.140 -8.313 95.036 1.00 53.16 14 SER B C 1
ATOM 1440 O O . SER B 1 14 ? 52.228 -8.873 94.913 1.00 54.03 14 SER B O 1
ATOM 1443 N N . THR B 1 15 ? 50.057 -8.708 94.379 1.00 47.41 15 THR B N 1
ATOM 1444 C CA . THR B 1 15 ? 50.117 -9.836 93.459 1.00 46.44 15 THR B CA 1
ATOM 1445 C C . THR B 1 15 ? 50.957 -9.454 92.242 1.00 42.99 15 THR B C 1
ATOM 1446 O O . THR B 1 15 ? 51.616 -10.296 91.637 1.00 44.13 15 THR B O 1
ATOM 1450 N N . VAL B 1 16 ? 50.925 -8.172 91.892 1.00 40.33 16 VAL B N 1
ATOM 1451 C CA . VAL B 1 16 ? 51.696 -7.661 90.763 1.00 38.17 16 VAL B CA 1
ATOM 1452 C C . VAL B 1 16 ? 53.161 -7.531 91.178 1.00 39.52 16 VAL B C 1
ATOM 1453 O O . VAL B 1 16 ? 54.059 -7.919 90.436 1.00 34.59 16 VAL B O 1
ATOM 1457 N N . GLY B 1 17 ? 53.394 -6.998 92.374 1.00 37.43 17 GLY B N 1
ATOM 1458 C CA . GLY B 1 17 ? 54.755 -6.835 92.857 1.00 36.22 17 GLY B CA 1
ATOM 1459 C C . GLY B 1 17 ? 55.491 -8.163 92.918 1.00 39.64 17 GLY B C 1
ATOM 1460 O O . GLY B 1 17 ? 56.634 -8.287 92.476 1.00 37.24 17 GLY B O 1
ATOM 1461 N N . SER B 1 18 ? 54.820 -9.169 93.460 1.00 37.53 18 SER B N 1
ATOM 1462 C CA . SER B 1 18 ? 55.399 -10.492 93.588 1.00 37.68 18 SER B CA 1
ATOM 1463 C C . SER B 1 18 ? 55.792 -11.130 92.249 1.00 39.19 18 SER B C 1
ATOM 1464 O O . SER B 1 18 ? 56.894 -11.666 92.113 1.00 36.92 18 SER B O 1
ATOM 1467 N N . LEU B 1 19 ? 54.891 -11.089 91.268 1.00 35.71 19 LEU B N 1
ATOM 1468 C CA . LEU B 1 19 ? 55.183 -11.686 89.967 1.00 34.92 19 LEU B CA 1
ATOM 1469 C C . LEU B 1 19 ? 56.287 -10.910 89.270 1.00 33.39 19 LEU B C 1
ATOM 1470 O O . LEU B 1 19 ? 57.182 -11.494 88.668 1.00 31.94 19 LEU B O 1
ATOM 1475 N N . LEU B 1 20 ? 56.215 -9.588 89.355 1.00 33.57 20 LEU B N 1
ATOM 1476 C CA . LEU B 1 20 ? 57.214 -8.745 88.732 1.00 31.77 20 LEU B CA 1
ATOM 1477 C C . LEU B 1 20 ? 58.575 -9.033 89.365 1.00 34.29 20 LEU B C 1
ATOM 1478 O O . LEU B 1 20 ? 59.593 -9.019 88.673 1.00 31.31 20 LEU B O 1
ATOM 1483 N N . SER B 1 21 ? 58.596 -9.298 90.668 1.00 30.28 21 SER B N 1
ATOM 1484 C CA . SER B 1 21 ? 59.864 -9.561 91.346 1.00 36.50 21 SER B CA 1
ATOM 1485 C C . SER B 1 21 ? 60.436 -10.923 90.969 1.00 36.25 21 SER B C 1
ATOM 1486 O O . SER B 1 21 ? 61.644 -11.067 90.836 1.00 34.42 21 SER B O 1
ATOM 1489 N N . ARG B 1 22 ? 59.573 -11.924 90.809 1.00 37.07 22 ARG B N 1
ATOM 1490 C CA . ARG B 1 22 ? 60.038 -13.251 90.434 1.00 38.38 22 ARG B CA 1
ATOM 1491 C C . ARG B 1 22 ? 60.506 -13.238 88.974 1.00 41.65 22 ARG B C 1
ATOM 1492 O O . ARG B 1 22 ? 61.389 -14.005 88.576 1.00 39.30 22 ARG B O 1
ATOM 1500 N N . SER B 1 23 ? 59.914 -12.352 88.180 1.00 37.88 23 SER B N 1
ATOM 1501 C CA . SER B 1 23 ? 60.269 -12.239 86.776 1.00 34.80 23 SER B CA 1
ATOM 1502 C C . SER B 1 23 ? 61.666 -11.656 86.594 1.00 34.52 23 SER B C 1
ATOM 1503 O O . SER B 1 23 ? 62.398 -12.070 85.694 1.00 34.07 23 SER B O 1
ATOM 1506 N N . LEU B 1 24 ? 62.034 -10.699 87.447 1.00 30.83 24 LEU B N 1
ATOM 1507 C CA . LEU B 1 24 ? 63.342 -10.052 87.368 1.00 35.29 24 LEU B CA 1
ATOM 1508 C C . LEU B 1 24 ? 64.342 -10.680 88.347 1.00 38.57 24 LEU B C 1
ATOM 1509 O O . LEU B 1 24 ? 65.534 -10.349 88.345 1.00 33.90 24 LEU B O 1
ATOM 1514 N N . ASN B 1 25 ? 63.843 -11.589 89.177 1.00 36.04 25 ASN B N 1
ATOM 1515 C CA . ASN B 1 25 ? 64.663 -12.264 90.176 1.00 38.98 25 ASN B CA 1
ATOM 1516 C C . ASN B 1 25 ? 65.280 -11.329 91.205 1.00 41.12 25 ASN B C 1
ATOM 1517 O O . ASN B 1 25 ? 66.470 -11.414 91.500 1.00 39.15 25 ASN B O 1
ATOM 1522 N N . ILE B 1 26 ? 64.462 -10.425 91.738 1.00 46.16 26 ILE B N 1
ATOM 1523 C CA . ILE B 1 26 ? 64.901 -9.502 92.780 1.00 49.21 26 ILE B CA 1
ATOM 1524 C C . ILE B 1 26 ? 63.876 -9.578 93.906 1.00 45.82 26 ILE B C 1
ATOM 1525 O O . ILE B 1 26 ? 62.687 -9.771 93.662 1.00 50.06 26 ILE B O 1
ATOM 1530 N N . PRO B 1 27 ? 64.328 -9.437 95.156 1.00 46.34 27 PRO B N 1
ATOM 1531 C CA . PRO B 1 27 ? 63.447 -9.494 96.332 1.00 42.54 27 PRO B CA 1
ATOM 1532 C C . PRO B 1 27 ? 62.277 -8.508 96.305 1.00 42.84 27 PRO B C 1
ATOM 1533 O O . PRO B 1 27 ? 62.397 -7.378 95.817 1.00 35.92 27 PRO B O 1
ATOM 1537 N N . PHE B 1 28 ? 61.147 -8.952 96.844 1.00 40.15 28 PHE B N 1
ATOM 1538 C CA . PHE B 1 28 ? 59.948 -8.133 96.913 1.00 42.23 28 PHE B CA 1
ATOM 1539 C C . PHE B 1 28 ? 59.642 -7.794 98.366 1.00 39.64 28 PHE B C 1
ATOM 1540 O O . PHE B 1 28 ? 59.786 -8.639 99.245 1.00 38.70 28 PHE B O 1
ATOM 1548 N N . TYR B 1 29 ? 59.223 -6.557 98.609 1.00 37.12 29 TYR B N 1
ATOM 1549 C CA . TYR B 1 29 ? 58.877 -6.099 99.953 1.00 40.98 29 TYR B CA 1
ATOM 1550 C C . TYR B 1 29 ? 57.704 -5.125 99.901 1.00 42.19 29 TYR B C 1
ATOM 1551 O O . TYR B 1 29 ? 57.587 -4.318 98.971 1.00 39.85 29 TYR B O 1
ATOM 1560 N N . ASP B 1 30 ? 56.833 -5.216 100.901 1.00 41.52 30 ASP B N 1
ATOM 1561 C CA . ASP B 1 30 ? 55.692 -4.321 101.012 1.00 38.84 30 ASP B CA 1
ATOM 1562 C C . ASP B 1 30 ? 55.910 -3.546 102.303 1.00 38.84 30 ASP B C 1
ATOM 1563 O O . ASP B 1 30 ? 56.105 -4.144 103.363 1.00 40.07 30 ASP B O 1
ATOM 1568 N N . VAL B 1 31 ? 55.889 -2.221 102.208 1.00 39.12 31 VAL B N 1
ATOM 1569 C CA . VAL B 1 31 ? 56.109 -1.353 103.365 1.00 42.98 31 VAL B CA 1
ATOM 1570 C C . VAL B 1 31 ? 55.194 -1.633 104.565 1.00 40.40 31 VAL B C 1
ATOM 1571 O O . VAL B 1 31 ? 55.679 -1.896 105.664 1.00 42.41 31 VAL B O 1
ATOM 1575 N N . ASP B 1 32 ? 53.882 -1.592 104.361 1.00 43.42 32 ASP B N 1
ATOM 1576 C CA . ASP B 1 32 ? 52.944 -1.849 105.455 1.00 42.61 32 ASP B CA 1
ATOM 1577 C C . ASP B 1 32 ? 53.172 -3.202 106.120 1.00 45.05 32 ASP B C 1
ATOM 1578 O O . ASP B 1 32 ? 53.036 -3.326 107.333 1.00 45.94 32 ASP B O 1
ATOM 1583 N N . GLU B 1 33 ? 53.511 -4.221 105.336 1.00 45.53 33 GLU B N 1
ATOM 1584 C CA . GLU B 1 33 ? 53.760 -5.542 105.904 1.00 47.26 33 GLU B CA 1
ATOM 1585 C C . GLU B 1 33 ? 55.016 -5.498 106.770 1.00 51.29 33 GLU B C 1
ATOM 1586 O O . GLU B 1 33 ? 55.048 -6.079 107.852 1.00 53.99 33 GLU B O 1
ATOM 1592 N N . GLU B 1 34 ? 56.047 -4.799 106.298 1.00 51.17 34 GLU B N 1
ATOM 1593 C CA . GLU B 1 34 ? 57.299 -4.699 107.039 1.00 53.19 34 GLU B CA 1
ATOM 1594 C C . GLU B 1 34 ? 57.146 -3.958 108.358 1.00 56.74 34 GLU B C 1
ATOM 1595 O O . GLU B 1 34 ? 57.506 -4.486 109.409 1.00 59.19 34 GLU B O 1
ATOM 1601 N N . VAL B 1 35 ? 56.624 -2.736 108.307 1.00 56.32 35 VAL B N 1
ATOM 1602 C CA . VAL B 1 35 ? 56.432 -1.961 109.526 1.00 58.11 35 VAL B CA 1
ATOM 1603 C C . VAL B 1 35 ? 55.613 -2.759 110.537 1.00 57.93 35 VAL B C 1
ATOM 1604 O O . VAL B 1 35 ? 55.881 -2.710 111.737 1.00 59.06 35 VAL B O 1
ATOM 1608 N N . GLN B 1 36 ? 54.624 -3.501 110.053 1.00 56.96 36 GLN B N 1
ATOM 1609 C CA . GLN B 1 36 ? 53.799 -4.302 110.945 1.00 59.87 36 GLN B CA 1
ATOM 1610 C C . GLN B 1 36 ? 54.626 -5.379 111.641 1.00 59.75 36 GLN B C 1
ATOM 1611 O O . GLN B 1 36 ? 54.341 -5.741 112.781 1.00 58.31 36 GLN B O 1
ATOM 1617 N N . LYS B 1 37 ? 55.658 -5.877 110.967 1.00 58.67 37 LYS B N 1
ATOM 1618 C CA . LYS B 1 37 ? 56.511 -6.900 111.562 1.00 61.59 37 LYS B CA 1
ATOM 1619 C C . LYS B 1 37 ? 57.531 -6.290 112.519 1.00 62.38 37 LYS B C 1
ATOM 1620 O O . LYS B 1 37 ? 57.888 -6.892 113.535 1.00 60.74 37 LYS B O 1
ATOM 1626 N N . ARG B 1 38 ? 58.004 -5.095 112.181 1.00 66.22 38 ARG B N 1
ATOM 1627 C CA . ARG B 1 38 ? 58.980 -4.392 113.004 1.00 67.15 38 ARG B CA 1
ATOM 1628 C C . ARG B 1 38 ? 58.319 -3.796 114.242 1.00 68.26 38 ARG B C 1
ATOM 1629 O O . ARG B 1 38 ? 58.976 -3.538 115.247 1.00 67.20 38 ARG B O 1
ATOM 1637 N N . GLU B 1 39 ? 57.010 -3.584 114.159 1.00 68.37 39 GLU B N 1
ATOM 1638 C CA . GLU B 1 39 ? 56.245 -3.041 115.271 1.00 70.82 39 GLU B CA 1
ATOM 1639 C C . GLU B 1 39 ? 55.642 -4.185 116.076 1.00 73.55 39 GLU B C 1
ATOM 1640 O O . GLU B 1 39 ? 55.324 -4.028 117.253 1.00 74.36 39 GLU B O 1
ATOM 1646 N N . GLY B 1 40 ? 55.490 -5.338 115.429 1.00 76.85 40 GLY B N 1
ATOM 1647 C CA . GLY B 1 40 ? 54.916 -6.496 116.093 1.00 79.48 40 GLY B CA 1
ATOM 1648 C C . GLY B 1 40 ? 53.417 -6.344 116.272 1.00 79.96 40 GLY B C 1
ATOM 1649 O O . GLY B 1 40 ? 52.790 -7.086 117.030 1.00 82.31 40 GLY B O 1
ATOM 1650 N N . LEU B 1 41 ? 52.845 -5.374 115.562 1.00 81.09 41 LEU B N 1
ATOM 1651 C CA . LEU B 1 41 ? 51.416 -5.091 115.633 1.00 80.51 41 LEU B CA 1
ATOM 1652 C C . LEU B 1 41 ? 50.763 -5.107 114.260 1.00 79.24 41 LEU B C 1
ATOM 1653 O O . LEU B 1 41 ? 51.363 -5.526 113.270 1.00 82.48 41 LEU B O 1
ATOM 1658 N N . SER B 1 42 ? 49.518 -4.646 114.226 1.00 73.79 42 SER B N 1
ATOM 1659 C CA . SER B 1 42 ? 48.740 -4.547 112.999 1.00 70.10 42 SER B CA 1
ATOM 1660 C C . SER B 1 42 ? 48.498 -3.052 112.805 1.00 67.79 42 SER B C 1
ATOM 1661 O O . SER B 1 42 ? 48.677 -2.271 113.735 1.00 67.10 42 SER B O 1
ATOM 1664 N N . ILE B 1 43 ? 48.091 -2.646 111.612 1.00 66.48 43 ILE B N 1
ATOM 1665 C CA . ILE B 1 43 ? 47.867 -1.228 111.358 1.00 68.87 43 ILE B CA 1
ATOM 1666 C C . ILE B 1 43 ? 46.839 -0.555 112.280 1.00 73.46 43 ILE B C 1
ATOM 1667 O O . ILE B 1 43 ? 47.043 0.587 112.712 1.00 73.40 43 ILE B O 1
ATOM 1672 N N . PRO B 1 44 ? 45.726 -1.245 112.595 1.00 78.66 44 PRO B N 1
ATOM 1673 C CA . PRO B 1 44 ? 44.705 -0.662 113.474 1.00 78.95 44 PRO B CA 1
ATOM 1674 C C . PRO B 1 44 ? 45.159 -0.572 114.934 1.00 79.10 44 PRO B C 1
ATOM 1675 O O . PRO B 1 44 ? 44.658 0.252 115.701 1.00 79.74 44 PRO B O 1
ATOM 1679 N N . GLN B 1 45 ? 46.103 -1.428 115.314 1.00 78.00 45 GLN B N 1
ATOM 1680 C CA . GLN B 1 45 ? 46.638 -1.425 116.671 1.00 76.34 45 GLN B CA 1
ATOM 1681 C C . GLN B 1 45 ? 47.583 -0.246 116.831 1.00 75.89 45 GLN B C 1
ATOM 1682 O O . GLN B 1 45 ? 47.522 0.482 117.819 1.00 75.20 45 GLN B O 1
ATOM 1688 N N . ILE B 1 46 ? 48.460 -0.070 115.850 1.00 73.27 46 ILE B N 1
ATOM 1689 C CA . ILE B 1 46 ? 49.416 1.027 115.859 1.00 70.61 46 ILE B CA 1
ATOM 1690 C C . ILE B 1 46 ? 48.661 2.353 115.822 1.00 72.64 46 ILE B C 1
ATOM 1691 O O . ILE B 1 46 ? 49.115 3.355 116.382 1.00 73.42 46 ILE B O 1
ATOM 1696 N N . PHE B 1 47 ? 47.510 2.356 115.154 1.00 75.62 47 PHE B N 1
ATOM 1697 C CA . PHE B 1 47 ? 46.679 3.555 115.074 1.00 77.63 47 PHE B CA 1
ATOM 1698 C C . PHE B 1 47 ? 46.152 3.854 116.475 1.00 80.98 47 PHE B C 1
ATOM 1699 O O . PHE B 1 47 ? 46.157 4.998 116.931 1.00 81.46 47 PHE B O 1
ATOM 1707 N N . GLU B 1 48 ? 45.702 2.799 117.147 1.00 81.18 48 GLU B N 1
ATOM 1708 C CA . GLU B 1 48 ? 45.139 2.894 118.487 1.00 83.10 48 GLU B CA 1
ATOM 1709 C C . GLU B 1 48 ? 46.187 3.174 119.564 1.00 82.86 48 GLU B C 1
ATOM 1710 O O . GLU B 1 48 ? 46.059 4.130 120.330 1.00 82.52 48 GLU B O 1
ATOM 1716 N N . LYS B 1 49 ? 47.225 2.347 119.617 1.00 82.52 49 LYS B N 1
ATOM 1717 C CA . LYS B 1 49 ? 48.268 2.504 120.624 1.00 82.34 49 LYS B CA 1
ATOM 1718 C C . LYS B 1 49 ? 49.287 3.611 120.360 1.00 81.04 49 LYS B C 1
ATOM 1719 O O . LYS B 1 49 ? 49.929 4.089 121.296 1.00 80.89 49 LYS B O 1
ATOM 1725 N N . LYS B 1 50 ? 49.446 4.022 119.102 1.00 77.12 50 LYS B N 1
ATOM 1726 C CA . LYS B 1 50 ? 50.411 5.073 118.785 1.00 73.47 50 LYS B CA 1
ATOM 1727 C C . LYS B 1 50 ? 49.909 6.219 117.907 1.00 68.25 50 LYS B C 1
ATOM 1728 O O . LYS B 1 50 ? 50.506 7.296 117.896 1.00 64.90 50 LYS B O 1
ATOM 1734 N N . GLY B 1 51 ? 48.825 6.001 117.171 1.00 64.36 51 GLY B N 1
ATOM 1735 C CA . GLY B 1 51 ? 48.291 7.069 116.337 1.00 60.30 51 GLY B CA 1
ATOM 1736 C C . GLY B 1 51 ? 48.724 7.067 114.882 1.00 58.76 51 GLY B C 1
ATOM 1737 O O . GLY B 1 51 ? 49.807 6.587 114.541 1.00 54.77 51 GLY B O 1
ATOM 1738 N N . GLU B 1 52 ? 47.872 7.632 114.029 1.00 58.32 52 GLU B N 1
ATOM 1739 C CA . GLU B 1 52 ? 48.114 7.704 112.590 1.00 57.77 52 GLU B CA 1
ATOM 1740 C C . GLU B 1 52 ? 49.387 8.453 112.209 1.00 56.23 52 GLU B C 1
ATOM 1741 O O . GLU B 1 52 ? 50.087 8.053 111.283 1.00 59.67 52 GLU B O 1
ATOM 1747 N N . ALA B 1 53 ? 49.679 9.544 112.913 1.00 55.95 53 ALA B N 1
ATOM 1748 C CA . ALA B 1 53 ? 50.877 10.336 112.636 1.00 54.82 53 ALA B CA 1
ATOM 1749 C C . ALA B 1 53 ? 52.141 9.498 112.842 1.00 54.46 53 ALA B C 1
ATOM 1750 O O . ALA B 1 53 ? 53.145 9.681 112.142 1.00 51.54 53 ALA B O 1
ATOM 1752 N N . TYR B 1 54 ? 52.083 8.587 113.812 1.00 50.38 54 TYR B N 1
ATOM 1753 C CA . TYR B 1 54 ? 53.199 7.700 114.116 1.00 49.07 54 TYR B CA 1
ATOM 1754 C C . TYR B 1 54 ? 53.371 6.729 112.953 1.00 48.75 54 TYR B C 1
ATOM 1755 O O . TYR B 1 54 ? 54.472 6.535 112.442 1.00 44.17 54 TYR B O 1
ATOM 1764 N N . PHE B 1 55 ? 52.259 6.122 112.543 1.00 50.11 55 PHE B N 1
ATOM 1765 C CA . PHE B 1 55 ? 52.251 5.176 111.441 1.00 48.96 55 PHE B CA 1
ATOM 1766 C C . PHE B 1 55 ? 52.848 5.801 110.185 1.00 49.87 55 PHE B C 1
ATOM 1767 O O . PHE B 1 55 ? 53.709 5.199 109.538 1.00 46.62 55 PHE B O 1
ATOM 1775 N N . ARG B 1 56 ? 52.402 7.009 109.845 1.00 51.21 56 ARG B N 1
ATOM 1776 C CA . ARG B 1 56 ? 52.909 7.684 108.652 1.00 58.29 56 ARG B CA 1
ATOM 1777 C C . ARG B 1 56 ? 54.412 7.934 108.691 1.00 56.96 56 ARG B C 1
ATOM 1778 O O . ARG B 1 56 ? 55.063 8.006 107.644 1.00 54.87 56 ARG B O 1
ATOM 1786 N N . LYS B 1 57 ? 54.969 8.068 109.889 1.00 57.37 57 LYS B N 1
ATOM 1787 C CA . LYS B 1 57 ? 56.403 8.291 110.004 1.00 58.74 57 LYS B CA 1
ATOM 1788 C C . LYS B 1 57 ? 57.172 6.979 109.889 1.00 56.52 57 LYS B C 1
ATOM 1789 O O . LYS B 1 57 ? 58.205 6.920 109.222 1.00 51.16 57 LYS B O 1
ATOM 1795 N N . LEU B 1 58 ? 56.663 5.931 110.531 1.00 57.70 58 LEU B N 1
ATOM 1796 C CA . LEU B 1 58 ? 57.310 4.622 110.488 1.00 58.74 58 LEU B CA 1
ATOM 1797 C C . LEU B 1 58 ? 57.336 4.156 109.037 1.00 58.26 58 LEU B C 1
ATOM 1798 O O . LEU B 1 58 ? 58.335 3.610 108.561 1.00 56.59 58 LEU B O 1
ATOM 1803 N N . GLU B 1 59 ? 56.221 4.382 108.347 1.00 55.19 59 GLU B N 1
ATOM 1804 C CA . GLU B 1 59 ? 56.070 4.010 106.944 1.00 53.19 59 GLU B CA 1
ATOM 1805 C C . GLU B 1 59 ? 57.239 4.546 106.119 1.00 54.04 59 GLU B C 1
ATOM 1806 O O . GLU B 1 59 ? 57.923 3.793 105.414 1.00 50.26 59 GLU B O 1
ATOM 1812 N N . PHE B 1 60 ? 57.464 5.854 106.218 1.00 53.21 60 PHE B N 1
ATOM 1813 C CA . PHE B 1 60 ? 58.528 6.504 105.469 1.00 54.11 60 PHE B CA 1
ATOM 1814 C C . PHE B 1 60 ? 59.922 6.079 105.915 1.00 53.38 60 PHE B C 1
ATOM 1815 O O . PHE B 1 60 ? 60.875 6.134 105.135 1.00 52.32 60 PHE B O 1
ATOM 1823 N N . GLU B 1 61 ? 60.044 5.657 107.167 1.00 53.67 61 GLU B N 1
ATOM 1824 C CA . GLU B 1 61 ? 61.335 5.217 107.667 1.00 53.44 61 GLU B CA 1
ATOM 1825 C C . GLU B 1 61 ? 61.645 3.852 107.056 1.00 49.44 61 GLU B C 1
ATOM 1826 O O . GLU B 1 61 ? 62.753 3.615 106.572 1.00 41.50 61 GLU B O 1
ATOM 1832 N N . VAL B 1 62 ? 60.660 2.959 107.067 1.00 43.91 62 VAL B N 1
ATOM 1833 C CA . VAL B 1 62 ? 60.853 1.627 106.508 1.00 41.89 62 VAL B CA 1
ATOM 1834 C C . VAL B 1 62 ? 61.166 1.705 105.016 1.00 38.41 62 VAL B C 1
ATOM 1835 O O . VAL B 1 62 ? 62.064 1.025 104.529 1.00 37.49 62 VAL B O 1
ATOM 1839 N N . LEU B 1 63 ? 60.422 2.539 104.297 1.00 39.02 63 LEU B N 1
ATOM 1840 C CA . LEU B 1 63 ? 60.635 2.716 102.867 1.00 37.41 63 LEU B CA 1
ATOM 1841 C C . LEU B 1 63 ? 62.104 3.057 102.626 1.00 40.61 63 LEU B C 1
ATOM 1842 O O . LEU B 1 63 ? 62.766 2.459 101.773 1.00 40.89 63 LEU B O 1
ATOM 1847 N N . LYS B 1 64 ? 62.607 4.023 103.387 1.00 41.21 64 LYS B N 1
ATOM 1848 C CA . LYS B 1 64 ? 63.992 4.452 103.254 1.00 46.95 64 LYS B CA 1
ATOM 1849 C C . LYS B 1 64 ? 64.992 3.358 103.629 1.00 43.32 64 LYS B C 1
ATOM 1850 O O . LYS B 1 64 ? 66.023 3.207 102.971 1.00 46.42 64 LYS B O 1
ATOM 1856 N N . ASP B 1 65 ? 64.685 2.576 104.659 1.00 42.41 65 ASP B N 1
ATOM 1857 C CA . ASP B 1 65 ? 65.587 1.498 105.060 1.00 42.98 65 ASP B CA 1
ATOM 1858 C C . ASP B 1 65 ? 65.655 0.428 103.975 1.00 43.30 65 ASP B C 1
ATOM 1859 O O . ASP B 1 65 ? 66.729 -0.076 103.651 1.00 43.62 65 ASP B O 1
ATOM 1864 N N . LEU B 1 66 ? 64.501 0.084 103.412 1.00 42.89 66 LEU B N 1
ATOM 1865 C CA . LEU B 1 66 ? 64.440 -0.921 102.363 1.00 41.18 66 LEU B CA 1
ATOM 1866 C C . LEU B 1 66 ? 65.169 -0.430 101.120 1.00 40.99 66 LEU B C 1
ATOM 1867 O O . LEU B 1 66 ? 65.750 -1.221 100.371 1.00 35.10 66 LEU B O 1
ATOM 1872 N N . SER B 1 67 ? 65.151 0.884 100.921 1.00 40.44 67 SER B N 1
ATOM 1873 C CA . SER B 1 67 ? 65.791 1.492 99.769 1.00 42.41 67 SER B CA 1
ATOM 1874 C C . SER B 1 67 ? 67.311 1.407 99.819 1.00 45.47 67 SER B C 1
ATOM 1875 O O . SER B 1 67 ? 67.992 1.825 98.881 1.00 43.94 67 SER B O 1
ATOM 1878 N N . GLU B 1 68 ? 67.838 0.867 100.917 1.00 49.18 68 GLU B N 1
ATOM 1879 C CA . GLU B 1 68 ? 69.282 0.692 101.062 1.00 51.89 68 GLU B CA 1
ATOM 1880 C C . GLU B 1 68 ? 69.660 -0.455 100.132 1.00 52.59 68 GLU B C 1
ATOM 1881 O O . GLU B 1 68 ? 70.781 -0.520 99.631 1.00 52.49 68 GLU B O 1
ATOM 1887 N N . LYS B 1 69 ? 68.707 -1.358 99.909 1.00 52.99 69 LYS B N 1
ATOM 1888 C CA . LYS B 1 69 ? 68.915 -2.503 99.028 1.00 52.90 69 LYS B CA 1
ATOM 1889 C C . LYS B 1 69 ? 69.124 -2.001 97.605 1.00 52.38 69 LYS B C 1
ATOM 1890 O O . LYS B 1 69 ? 68.439 -1.079 97.155 1.00 52.65 69 LYS B O 1
ATOM 1896 N N . GLU B 1 70 ? 70.073 -2.611 96.903 1.00 50.50 70 GLU B N 1
ATOM 1897 C CA . GLU B 1 70 ? 70.386 -2.210 95.538 1.00 54.43 70 GLU B CA 1
ATOM 1898 C C . GLU B 1 70 ? 69.428 -2.834 94.524 1.00 49.68 70 GLU B C 1
ATOM 1899 O O . GLU B 1 70 ? 69.182 -2.270 93.459 1.00 44.55 70 GLU B O 1
ATOM 1905 N N . ASN B 1 71 ? 68.868 -3.987 94.874 1.00 45.36 71 ASN B N 1
ATOM 1906 C CA . ASN B 1 71 ? 67.943 -4.674 93.989 1.00 47.75 71 ASN B CA 1
ATOM 1907 C C . ASN B 1 71 ? 66.676 -5.053 94.736 1.00 45.29 71 ASN B C 1
ATOM 1908 O O . ASN B 1 71 ? 66.690 -5.921 95.607 1.00 45.04 71 ASN B O 1
ATOM 1913 N N . VAL B 1 72 ? 65.570 -4.405 94.399 1.00 38.51 72 VAL B N 1
ATOM 1914 C CA . VAL B 1 72 ? 64.332 -4.715 95.087 1.00 38.34 72 VAL B CA 1
ATOM 1915 C C . VAL B 1 72 ? 63.104 -4.069 94.461 1.00 35.70 72 VAL B C 1
ATOM 1916 O O . VAL B 1 72 ? 63.199 -3.061 93.768 1.00 35.00 72 VAL B O 1
ATOM 1920 N N . VAL B 1 73 ? 61.962 -4.699 94.692 1.00 34.59 73 VAL B N 1
ATOM 1921 C CA . VAL B 1 73 ? 60.671 -4.226 94.230 1.00 33.77 73 VAL B CA 1
ATOM 1922 C C . VAL B 1 73 ? 59.954 -3.910 95.546 1.00 34.48 73 VAL B C 1
ATOM 1923 O O . VAL B 1 73 ? 59.770 -4.787 96.386 1.00 35.26 73 VAL B O 1
ATOM 1927 N N . ILE B 1 74 ? 59.579 -2.658 95.747 1.00 33.70 74 ILE B N 1
ATOM 1928 C CA . ILE B 1 74 ? 58.893 -2.284 96.979 1.00 31.73 74 ILE B CA 1
ATOM 1929 C C . ILE B 1 74 ? 57.494 -1.750 96.670 1.00 33.42 74 ILE B C 1
ATOM 1930 O O . ILE B 1 74 ? 57.335 -0.791 95.910 1.00 32.73 74 ILE B O 1
ATOM 1935 N N . SER B 1 75 ? 56.485 -2.390 97.249 1.00 32.89 75 SER B N 1
ATOM 1936 C CA . SER B 1 75 ? 55.102 -1.967 97.072 1.00 36.68 75 SER B CA 1
ATOM 1937 C C . SER B 1 75 ? 54.780 -1.030 98.245 1.00 39.27 75 SER B C 1
ATOM 1938 O O . SER B 1 75 ? 55.102 -1.340 99.390 1.00 39.33 75 SER B O 1
ATOM 1941 N N . THR B 1 76 ? 54.162 0.113 97.954 1.00 39.20 76 THR B N 1
ATOM 1942 C CA . THR B 1 76 ? 53.828 1.101 98.985 1.00 41.44 76 THR B CA 1
ATOM 1943 C C . THR B 1 76 ? 52.336 1.200 99.283 1.00 40.75 76 THR B C 1
ATOM 1944 O O . THR B 1 76 ? 51.500 0.769 98.490 1.00 44.00 76 THR B O 1
ATOM 1948 N N . GLY B 1 77 ? 52.012 1.800 100.422 1.00 40.54 77 GLY B N 1
ATOM 1949 C CA . GLY B 1 77 ? 50.620 1.955 100.802 1.00 44.25 77 GLY B CA 1
ATOM 1950 C C . GLY B 1 77 ? 49.980 3.122 100.078 1.00 47.02 77 GLY B C 1
ATOM 1951 O O . GLY B 1 77 ? 50.682 3.979 99.536 1.00 49.68 77 GLY B O 1
ATOM 1952 N N . GLY B 1 78 ? 48.651 3.163 100.069 1.00 46.65 78 GLY B N 1
ATOM 1953 C CA . GLY B 1 78 ? 47.953 4.241 99.395 1.00 44.82 78 GLY B CA 1
ATOM 1954 C C . GLY B 1 78 ? 48.448 5.621 99.789 1.00 47.28 78 GLY B C 1
ATOM 1955 O O . GLY B 1 78 ? 48.693 6.463 98.925 1.00 45.51 78 GLY B O 1
ATOM 1956 N N . GLY B 1 79 ? 48.603 5.855 101.090 1.00 46.99 79 GLY B N 1
ATOM 1957 C CA . GLY B 1 79 ? 49.062 7.150 101.560 1.00 45.16 79 GLY B CA 1
ATOM 1958 C C . GLY B 1 79 ? 50.503 7.464 101.203 1.00 45.14 79 GLY B C 1
ATOM 1959 O O . GLY B 1 79 ? 50.812 8.540 100.687 1.00 45.96 79 GLY B O 1
ATOM 1960 N N . LEU B 1 80 ? 51.389 6.514 101.471 1.00 47.45 80 LEU B N 1
ATOM 1961 C CA . LEU B 1 80 ? 52.812 6.686 101.198 1.00 44.01 80 LEU B CA 1
ATOM 1962 C C . LEU B 1 80 ? 53.080 7.072 99.744 1.00 42.80 80 LEU B C 1
ATOM 1963 O O . LEU B 1 80 ? 53.797 8.041 99.468 1.00 41.51 80 LEU B O 1
ATOM 1968 N N . GLY B 1 81 ? 52.506 6.307 98.819 1.00 40.20 81 GLY B N 1
ATOM 1969 C CA . GLY B 1 81 ? 52.707 6.579 97.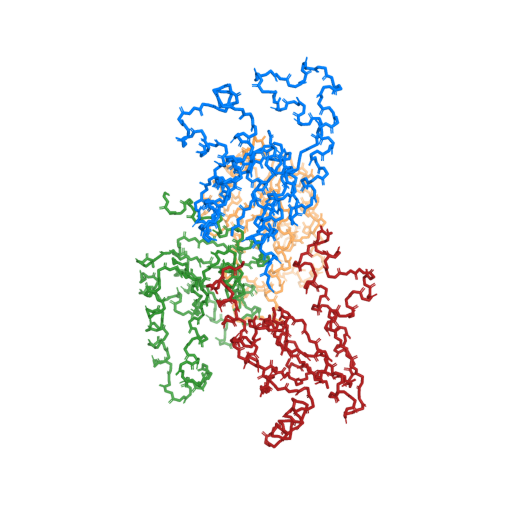409 1.00 40.41 81 GLY B CA 1
ATOM 1970 C C . GLY B 1 81 ? 52.250 7.955 96.967 1.00 43.88 81 GLY B C 1
ATOM 1971 O O . GLY B 1 81 ? 52.723 8.475 95.955 1.00 41.38 81 GLY B O 1
ATOM 1972 N N . ALA B 1 82 ? 51.326 8.547 97.719 1.00 45.62 82 ALA B N 1
ATOM 1973 C CA . ALA B 1 82 ? 50.803 9.864 97.387 1.00 49.10 82 ALA B CA 1
ATOM 1974 C C . ALA B 1 82 ? 51.506 10.978 98.153 1.00 52.19 82 ALA B C 1
ATOM 1975 O O . ALA B 1 82 ? 51.081 12.132 98.100 1.00 53.10 82 ALA B O 1
ATOM 1977 N N . ASN B 1 83 ? 52.572 10.630 98.868 1.00 52.54 83 ASN B N 1
ATOM 1978 C CA . ASN B 1 83 ? 53.344 11.610 99.639 1.00 54.04 83 ASN B CA 1
ATOM 1979 C C . ASN B 1 83 ? 54.480 12.149 98.769 1.00 51.51 83 ASN B C 1
ATOM 1980 O O . ASN B 1 83 ? 55.489 11.476 98.562 1.00 48.09 83 ASN B O 1
ATOM 1985 N N . GLU B 1 84 ? 54.312 13.368 98.271 1.00 50.31 84 GLU B N 1
ATOM 1986 C CA . GLU B 1 84 ? 55.301 13.972 97.394 1.00 53.07 84 GLU B CA 1
ATOM 1987 C C . GLU B 1 84 ? 56.733 13.874 97.912 1.00 55.02 84 GLU B C 1
ATOM 1988 O O . GLU B 1 84 ? 57.669 13.693 97.130 1.00 50.50 84 GLU B O 1
ATOM 1994 N N . GLU B 1 85 ? 56.913 13.986 99.223 1.00 55.37 85 GLU B N 1
ATOM 1995 C CA . GLU B 1 85 ? 58.255 13.885 99.779 1.00 58.16 85 GLU B CA 1
ATOM 1996 C C . GLU B 1 85 ? 58.761 12.468 99.519 1.00 52.28 85 GLU B C 1
ATOM 1997 O O . GLU B 1 85 ? 59.813 12.273 98.911 1.00 50.95 85 GLU B O 1
ATOM 2003 N N . ALA B 1 86 ? 57.991 11.485 99.972 1.00 49.25 86 ALA B N 1
ATOM 2004 C CA . ALA B 1 86 ? 58.333 10.079 99.785 1.00 45.59 86 ALA B CA 1
ATOM 2005 C C . ALA B 1 86 ? 58.542 9.741 98.306 1.00 46.04 86 ALA B C 1
ATOM 2006 O O . ALA B 1 86 ? 59.462 9.000 97.955 1.00 43.29 86 ALA B O 1
ATOM 2008 N N . LEU B 1 87 ? 57.686 10.284 97.441 1.00 47.35 87 LEU B N 1
ATOM 2009 C CA . LEU B 1 87 ? 57.800 10.037 96.006 1.00 46.49 87 LEU B CA 1
ATOM 2010 C C . LEU B 1 87 ? 59.104 10.606 95.442 1.00 45.43 87 LEU B C 1
ATOM 2011 O O . LEU B 1 87 ? 59.793 9.941 94.667 1.00 43.09 87 LEU B O 1
ATOM 2016 N N . ASN B 1 88 ? 59.446 11.837 95.815 1.00 45.31 88 ASN B N 1
ATOM 2017 C CA . ASN B 1 88 ? 60.688 12.415 95.320 1.00 46.63 88 ASN B CA 1
ATOM 2018 C C . ASN B 1 88 ? 61.861 11.567 95.797 1.00 46.52 88 ASN B C 1
ATOM 2019 O O . ASN B 1 88 ? 62.832 11.360 95.058 1.00 44.08 88 ASN B O 1
ATOM 2024 N N . PHE B 1 89 ? 61.773 11.065 97.026 1.00 41.56 89 PHE B N 1
ATOM 2025 C CA . PHE B 1 89 ? 62.837 10.207 97.533 1.00 43.88 89 PHE B CA 1
ATOM 2026 C C . PHE B 1 89 ? 62.935 8.983 96.623 1.00 44.37 89 PHE B C 1
ATOM 2027 O O . PHE B 1 89 ? 64.014 8.617 96.151 1.00 44.78 89 PHE B O 1
ATOM 2043 N N . LYS B 1 91 ? 61.953 8.419 93.464 1.00 49.12 91 LYS B N 1
ATOM 2044 C CA . LYS B 1 91 ? 62.458 8.677 92.116 1.00 51.98 91 LYS B CA 1
ATOM 2045 C C . LYS B 1 91 ? 63.978 8.801 92.047 1.00 50.63 91 LYS B C 1
ATOM 2046 O O . LYS B 1 91 ? 64.602 8.320 91.098 1.00 50.48 91 LYS B O 1
ATOM 2052 N N . SER B 1 92 ? 64.577 9.418 93.058 1.00 50.05 92 SER B N 1
ATOM 2053 C CA . SER B 1 92 ? 66.029 9.575 93.086 1.00 51.30 92 SER B CA 1
ATOM 2054 C C . SER B 1 92 ? 66.707 8.223 93.309 1.00 51.90 92 SER B C 1
ATOM 2055 O O . SER B 1 92 ? 67.864 8.020 92.929 1.00 54.47 92 SER B O 1
ATOM 2058 N N . ARG B 1 93 ? 65.971 7.298 93.916 1.00 46.63 93 ARG B N 1
ATOM 2059 C CA . ARG B 1 93 ? 66.486 5.973 94.231 1.00 43.67 93 ARG B CA 1
ATOM 2060 C C . ARG B 1 93 ? 66.209 4.890 93.198 1.00 45.49 93 ARG B C 1
ATOM 2061 O O . ARG B 1 93 ? 66.893 3.863 93.175 1.00 46.41 93 ARG B O 1
ATOM 2069 N N . GLY B 1 94 ? 65.203 5.103 92.357 1.00 40.64 94 GLY B N 1
ATOM 2070 C CA . GLY B 1 94 ? 64.877 4.112 91.356 1.00 40.70 94 GLY B CA 1
ATOM 2071 C C . GLY B 1 94 ? 63.694 4.551 90.521 1.00 42.65 94 GLY B C 1
ATOM 2072 O O . GLY B 1 94 ? 63.347 5.732 90.515 1.00 43.17 94 GLY B O 1
ATOM 2073 N N . THR B 1 95 ? 63.072 3.612 89.817 1.00 37.70 95 THR B N 1
ATOM 2074 C CA . THR B 1 95 ? 61.929 3.968 88.993 1.00 40.63 95 THR B CA 1
ATOM 2075 C C . THR B 1 95 ? 60.608 3.642 89.672 1.00 39.45 95 THR B C 1
ATOM 2076 O O . THR B 1 95 ? 60.407 2.549 90.218 1.00 37.75 95 THR B O 1
ATOM 2080 N N . THR B 1 96 ? 59.719 4.624 89.645 1.00 39.51 96 THR B N 1
ATOM 2081 C CA . THR B 1 96 ? 58.403 4.514 90.249 1.00 37.44 96 THR B CA 1
ATOM 2082 C C . THR B 1 96 ? 57.370 4.085 89.216 1.00 36.33 96 THR B C 1
ATOM 2083 O O . THR B 1 96 ? 57.363 4.571 88.082 1.00 35.79 96 THR B O 1
ATOM 2087 N N . VAL B 1 97 ? 56.494 3.177 89.629 1.00 32.86 97 VAL B N 1
ATOM 2088 C CA . VAL B 1 97 ? 55.455 2.641 88.765 1.00 32.09 97 VAL B CA 1
ATOM 2089 C C . VAL B 1 97 ? 54.065 2.834 89.372 1.00 34.28 97 VAL B C 1
ATOM 2090 O O . VAL B 1 97 ? 53.756 2.290 90.436 1.00 27.65 97 VAL B O 1
ATOM 2094 N N . PHE B 1 98 ? 53.237 3.612 88.680 1.00 29.84 98 PHE B N 1
ATOM 2095 C CA . PHE B 1 98 ? 51.876 3.882 89.117 1.00 36.38 98 PHE B CA 1
ATOM 2096 C C . PHE B 1 98 ? 50.915 2.868 88.492 1.00 38.50 98 PHE B C 1
ATOM 2097 O O . PHE B 1 98 ? 50.769 2.812 87.271 1.00 40.42 98 PHE B O 1
ATOM 2105 N N . ILE B 1 99 ? 50.293 2.045 89.334 1.00 36.82 99 ILE B N 1
ATOM 2106 C CA . ILE B 1 99 ? 49.318 1.060 88.870 1.00 35.03 99 ILE B CA 1
ATOM 2107 C C . ILE B 1 99 ? 47.984 1.795 88.982 1.00 36.36 99 ILE B C 1
ATOM 2108 O O . ILE B 1 99 ? 47.386 1.894 90.047 1.00 34.65 99 ILE B O 1
ATOM 2113 N N . ASP B 1 100 ? 47.554 2.307 87.837 1.00 36.07 100 ASP B N 1
ATOM 2114 C CA . ASP B 1 100 ? 46.368 3.138 87.668 1.00 32.80 100 ASP B CA 1
ATOM 2115 C C . ASP B 1 100 ? 45.013 2.439 87.466 1.00 34.91 100 ASP B C 1
ATOM 2116 O O . ASP B 1 100 ? 44.826 1.678 86.518 1.00 28.98 100 ASP B O 1
ATOM 2121 N N . ILE B 1 101 ? 44.070 2.700 88.369 1.00 34.64 101 ILE B N 1
ATOM 2122 C CA . ILE B 1 101 ? 42.722 2.151 88.244 1.00 32.81 101 ILE B CA 1
ATOM 2123 C C . ILE B 1 101 ? 41.768 3.342 88.263 1.00 34.24 101 ILE B C 1
ATOM 2124 O O . ILE B 1 101 ? 42.008 4.317 88.982 1.00 33.99 101 ILE B O 1
ATOM 2129 N N . PRO B 1 102 ? 40.678 3.286 87.474 1.00 32.85 102 PRO B N 1
ATOM 2130 C CA . PRO B 1 102 ? 39.711 4.390 87.430 1.00 30.98 102 PRO B CA 1
ATOM 2131 C C . PRO B 1 102 ? 38.897 4.521 88.713 1.00 31.21 102 PRO B C 1
ATOM 2132 O O . PRO B 1 102 ? 38.813 3.583 89.511 1.00 35.13 102 PRO B O 1
ATOM 2136 N N . PHE B 1 103 ? 38.287 5.687 88.899 1.00 30.97 103 PHE B N 1
ATOM 2137 C CA . PHE B 1 103 ? 37.509 5.953 90.100 1.00 32.04 103 PHE B CA 1
ATOM 2138 C C . PHE B 1 103 ? 36.417 4.931 90.415 1.00 34.33 103 PHE B C 1
ATOM 2139 O O . PHE B 1 103 ? 36.245 4.554 91.573 1.00 32.45 103 PHE B O 1
ATOM 2147 N N . GLU B 1 104 ? 35.682 4.477 89.400 1.00 37.99 104 GLU B N 1
ATOM 2148 C CA . GLU B 1 104 ? 34.604 3.516 89.647 1.00 39.01 104 GLU B CA 1
ATOM 2149 C C . GLU B 1 104 ? 35.114 2.178 90.185 1.00 37.37 104 GLU B C 1
ATOM 2150 O O . GLU B 1 104 ? 34.447 1.540 91.000 1.00 41.01 104 GLU B O 1
ATOM 2156 N N . VAL B 1 105 ? 36.289 1.751 89.730 1.00 37.01 105 VAL B N 1
ATOM 2157 C CA . VAL B 1 105 ? 36.870 0.492 90.193 1.00 37.87 105 VAL B CA 1
ATOM 2158 C C . VAL B 1 105 ? 37.294 0.688 91.646 1.00 45.15 105 VAL B C 1
ATOM 2159 O O . VAL B 1 105 ? 37.085 -0.181 92.494 1.00 50.80 105 VAL B O 1
ATOM 2163 N N . PHE B 1 106 ? 37.903 1.841 91.911 1.00 46.93 106 PHE B N 1
ATOM 2164 C CA . PHE B 1 106 ? 38.360 2.221 93.244 1.00 46.96 106 PHE B CA 1
ATOM 2165 C C . PHE B 1 106 ? 37.153 2.130 94.172 1.00 50.21 106 PHE B C 1
ATOM 2166 O O . PHE B 1 106 ? 37.158 1.418 95.181 1.00 47.39 106 PHE B O 1
ATOM 2174 N N . LEU B 1 107 ? 36.109 2.851 93.792 1.00 49.65 107 LEU B N 1
ATOM 2175 C CA . LEU B 1 107 ? 34.864 2.895 94.537 1.00 53.72 107 LEU B CA 1
ATOM 2176 C C . LEU B 1 107 ? 34.344 1.496 94.869 1.00 53.84 107 LEU B C 1
ATOM 2177 O O . LEU B 1 107 ? 33.778 1.276 95.941 1.00 53.42 107 LEU B O 1
ATOM 2182 N N . GLU B 1 108 ? 34.565 0.544 93.969 1.00 53.23 108 GLU B N 1
ATOM 2183 C CA . GLU B 1 108 ? 34.068 -0.808 94.179 1.00 56.40 108 GLU B CA 1
ATOM 2184 C C . GLU B 1 108 ? 35.023 -1.823 94.807 1.00 59.16 108 GLU B C 1
ATOM 2185 O O . GLU B 1 108 ? 34.578 -2.886 95.236 1.00 58.90 108 GLU B O 1
ATOM 2191 N N . ARG B 1 109 ? 36.318 -1.516 94.877 1.00 62.51 109 ARG B N 1
ATOM 2192 C CA . ARG B 1 109 ? 37.274 -2.461 95.468 1.00 66.19 109 ARG B CA 1
ATOM 2193 C C . ARG B 1 109 ? 37.937 -2.011 96.768 1.00 67.97 109 ARG B C 1
ATOM 2194 O O . ARG B 1 109 ? 38.107 -2.807 97.686 1.00 71.15 109 ARG B O 1
ATOM 2202 N N . CYS B 1 110 ? 38.327 -0.744 96.838 1.00 71.09 110 CYS B N 1
ATOM 2203 C CA . CYS B 1 110 ? 38.998 -0.211 98.019 1.00 73.18 110 CYS B CA 1
ATOM 2204 C C . CYS B 1 110 ? 38.163 -0.174 99.296 1.00 77.01 110 CYS B C 1
ATOM 2205 O O . CYS B 1 110 ? 36.939 -0.307 99.265 1.00 77.14 110 CYS B O 1
ATOM 2208 N N . LYS B 1 111 ? 38.851 0.008 100.422 1.00 79.33 111 LYS B N 1
ATOM 2209 C CA . LYS B 1 111 ? 38.221 0.074 101.738 1.00 81.16 111 LYS B CA 1
ATOM 2210 C C . LYS B 1 111 ? 38.845 1.198 102.570 1.00 83.36 111 LYS B C 1
ATOM 2211 O O . LYS B 1 111 ? 39.923 1.693 102.247 1.00 80.73 111 LYS B O 1
ATOM 2217 N N . ASP B 1 112 ? 38.165 1.596 103.642 1.00 89.56 112 ASP B N 1
ATOM 2218 C CA . ASP B 1 112 ? 38.638 2.692 104.488 1.00 93.66 112 ASP B CA 1
ATOM 2219 C C . ASP B 1 112 ? 39.669 2.313 105.551 1.00 94.69 112 ASP B C 1
ATOM 2220 O O . ASP B 1 112 ? 40.247 1.222 105.522 1.00 94.02 112 ASP B O 1
ATOM 2225 N N . SER B 1 113 ? 39.889 3.228 106.488 1.00 96.77 113 SER B N 1
ATOM 2226 C CA . SER B 1 113 ? 40.849 3.004 107.557 1.00 98.66 113 SER B CA 1
ATOM 2227 C C . SER B 1 113 ? 40.588 1.755 108.389 1.00 98.56 113 SER B C 1
ATOM 2228 O O . SER B 1 113 ? 41.523 1.180 108.937 1.00 98.08 113 SER B O 1
ATOM 2231 N N . LYS B 1 114 ? 39.330 1.334 108.486 1.00 97.36 114 LYS B N 1
ATOM 2232 C CA . LYS B 1 114 ? 38.994 0.147 109.268 1.00 95.53 114 LYS B CA 1
ATOM 2233 C C . LYS B 1 114 ? 38.273 -0.943 108.478 1.00 93.85 114 LYS B C 1
ATOM 2234 O O . LYS B 1 114 ? 37.146 -1.323 108.798 1.00 92.52 114 LYS B O 1
ATOM 2240 N N . GLU B 1 115 ? 38.943 -1.426 107.433 1.00 93.34 115 GLU B N 1
ATOM 2241 C CA . GLU B 1 115 ? 38.445 -2.498 106.584 1.00 93.31 115 GLU B CA 1
ATOM 2242 C C . GLU B 1 115 ? 36.984 -2.396 106.151 1.00 92.72 115 GLU B C 1
ATOM 2243 O O . GLU B 1 115 ? 36.318 -3.416 105.965 1.00 91.90 115 GLU B O 1
ATOM 2249 N N . ARG B 1 116 ? 36.484 -1.180 105.973 1.00 91.65 116 ARG B N 1
ATOM 2250 C CA . ARG B 1 116 ? 35.092 -1.005 105.566 1.00 92.51 116 ARG B CA 1
ATOM 2251 C C . ARG B 1 116 ? 34.958 -0.680 104.086 1.00 92.27 116 ARG B C 1
ATOM 2252 O O . ARG B 1 116 ? 35.672 0.171 103.561 1.00 93.00 116 ARG B O 1
ATOM 2260 N N . PRO B 1 117 ? 34.031 -1.359 103.388 1.00 94.96 117 PRO B N 1
ATOM 2261 C CA . PRO B 1 117 ? 33.821 -1.109 101.956 1.00 93.41 117 PRO B CA 1
ATOM 2262 C C . PRO B 1 117 ? 33.453 0.358 101.721 1.00 93.03 117 PRO B C 1
ATOM 2263 O O . PRO B 1 117 ? 32.603 0.908 102.413 1.00 92.17 117 PRO B O 1
ATOM 2267 N N . LEU B 1 118 ? 34.097 0.972 100.731 1.00 91.14 118 LEU B N 1
ATOM 2268 C CA . LEU B 1 118 ? 33.886 2.388 100.415 1.00 89.63 118 LEU B CA 1
ATOM 2269 C C . LEU B 1 118 ? 32.504 2.761 99.879 1.00 89.68 118 LEU B C 1
ATOM 2270 O O . LEU B 1 118 ? 32.029 3.900 100.073 1.00 87.27 118 LEU B O 1
ATOM 2275 N N . LEU B 1 119 ? 31.839 1.813 99.223 1.00 90.65 119 LEU B N 1
ATOM 2276 C CA . LEU B 1 119 ? 30.511 2.026 98.646 1.00 90.96 119 LEU B CA 1
ATOM 2277 C C . LEU B 1 119 ? 29.483 2.682 99.573 1.00 92.13 119 LEU B C 1
ATOM 2278 O O . LEU B 1 119 ? 29.310 2.277 100.740 1.00 92.57 119 LEU B O 1
ATOM 2283 N N . LYS B 1 120 ? 28.797 3.694 99.040 1.00 94.74 120 LYS B N 1
ATOM 2284 C CA . LYS B 1 120 ? 27.773 4.481 99.762 1.00 95.93 120 LYS B CA 1
ATOM 2285 C C . LYS B 1 120 ? 28.295 5.080 101.072 1.00 97.34 120 LYS B C 1
ATOM 2286 O O . LYS B 1 120 ? 27.577 5.078 102.072 1.00 96.92 120 LYS B O 1
ATOM 2292 N N . ARG B 1 121 ? 29.491 5.642 101.045 1.00 94.92 121 ARG B N 1
ATOM 2293 C CA . ARG B 1 121 ? 30.095 6.153 102.278 1.00 91.77 121 ARG B CA 1
ATOM 2294 C C . ARG B 1 121 ? 30.598 7.581 102.307 1.00 92.15 121 ARG B C 1
ATOM 2295 O O . ARG B 1 121 ? 30.822 8.138 103.383 1.00 89.50 121 ARG B O 1
ATOM 2303 N N . PRO B 1 122 ? 30.784 8.217 101.147 1.00 96.03 122 PRO B N 1
ATOM 2304 C CA . PRO B 1 122 ? 31.266 9.594 101.032 1.00 97.12 122 PRO B CA 1
ATOM 2305 C C . PRO B 1 122 ? 30.606 10.782 101.737 1.00 98.28 122 PRO B C 1
ATOM 2306 O O . PRO B 1 122 ? 29.401 10.831 101.962 1.00 99.74 122 PRO B O 1
ATOM 2310 N N . LEU B 1 123 ? 31.485 11.733 102.047 1.00 96.98 123 LEU B N 1
ATOM 2311 C CA . LEU B 1 123 ? 31.253 13.039 102.649 1.00 96.18 123 LEU B CA 1
ATOM 2312 C C . LEU B 1 123 ? 31.955 13.753 101.521 1.00 96.83 123 LEU B C 1
ATOM 2313 O O . LEU B 1 123 ? 32.534 14.838 101.683 1.00 98.38 123 LEU B O 1
ATOM 2318 N N . ASP B 1 124 ? 31.908 13.074 100.367 1.00 94.06 124 ASP B N 1
ATOM 2319 C CA . ASP B 1 124 ? 32.588 13.467 99.151 1.00 91.63 124 ASP B CA 1
ATOM 2320 C C . ASP B 1 124 ? 33.971 12.978 99.502 1.00 88.90 124 ASP B C 1
ATOM 2321 O O . ASP B 1 124 ? 34.920 13.086 98.739 1.00 89.42 124 ASP B O 1
ATOM 2326 N N . GLU B 1 125 ? 34.019 12.380 100.685 1.00 84.63 125 GLU B N 1
ATOM 2327 C CA . GLU B 1 125 ? 35.211 11.813 101.305 1.00 82.20 125 GLU B CA 1
ATOM 2328 C C . GLU B 1 125 ? 36.011 10.829 100.445 1.00 79.17 125 GLU B C 1
ATOM 2329 O O . GLU B 1 125 ? 37.184 11.071 100.148 1.00 76.88 125 GLU B O 1
ATOM 2335 N N . ILE B 1 126 ? 35.392 9.716 100.061 1.00 74.70 126 ILE B N 1
ATOM 2336 C CA . ILE B 1 126 ? 36.090 8.728 99.250 1.00 70.08 126 ILE B CA 1
ATOM 2337 C C . ILE B 1 126 ? 36.473 9.292 97.886 1.00 64.69 126 ILE B C 1
ATOM 2338 O O . ILE B 1 126 ? 37.445 8.837 97.284 1.00 61.79 126 ILE B O 1
ATOM 2343 N N . LYS B 1 127 ? 35.724 10.280 97.396 1.00 58.45 127 LYS B N 1
ATOM 2344 C CA . LYS B 1 127 ? 36.065 10.884 96.106 1.00 56.49 127 LYS B CA 1
ATOM 2345 C C . LYS B 1 127 ? 37.284 11.759 96.311 1.00 53.40 127 LYS B C 1
ATOM 2346 O O . LYS B 1 127 ? 38.285 11.619 95.616 1.00 51.25 127 LYS B O 1
ATOM 2352 N N . ASN B 1 128 ? 37.180 12.663 97.280 1.00 57.35 128 ASN B N 1
ATOM 2353 C CA . ASN B 1 128 ? 38.258 13.578 97.627 1.00 55.31 128 ASN B CA 1
ATOM 2354 C C . ASN B 1 128 ? 39.570 12.804 97.769 1.00 52.98 128 ASN B C 1
ATOM 2355 O O . ASN B 1 128 ? 40.601 13.202 97.233 1.00 46.74 128 ASN B O 1
ATOM 2360 N N . LEU B 1 129 ? 39.506 11.681 98.475 1.00 50.27 129 LEU B N 1
ATOM 2361 C CA . LEU B 1 129 ? 40.665 10.834 98.706 1.00 52.21 129 LEU B CA 1
ATOM 2362 C C . LEU B 1 129 ? 41.260 10.279 97.411 1.00 53.76 129 LEU B C 1
ATOM 2363 O O . LEU B 1 129 ? 42.480 10.112 97.304 1.00 52.67 129 LEU B O 1
ATOM 2368 N N . PHE B 1 130 ? 40.403 9.990 96.433 1.00 52.98 130 PHE B N 1
ATOM 2369 C CA . PHE B 1 130 ? 40.859 9.449 95.150 1.00 51.90 130 PHE B CA 1
ATOM 2370 C C . PHE B 1 130 ? 41.513 10.499 94.264 1.00 54.07 130 PHE B C 1
ATOM 2371 O O . PHE B 1 130 ? 42.645 10.323 93.805 1.00 51.11 130 PHE B O 1
ATOM 2379 N N . GLU B 1 131 ? 40.785 11.582 94.018 1.00 52.28 131 GLU B N 1
ATOM 2380 C CA . GLU B 1 131 ? 41.259 12.661 93.160 1.00 58.00 131 GLU B CA 1
ATOM 2381 C C . GLU B 1 131 ? 42.551 13.285 93.652 1.00 60.12 131 GLU B C 1
ATOM 2382 O O . GLU B 1 131 ? 43.418 13.662 92.860 1.00 56.33 131 GLU B O 1
ATOM 2388 N N . GLU B 1 132 ? 42.670 13.399 94.967 1.00 65.04 132 GLU B N 1
ATOM 2389 C CA . GLU B 1 132 ? 43.853 13.997 95.562 1.00 66.44 132 GLU B CA 1
ATOM 2390 C C . GLU B 1 132 ? 45.071 13.107 95.338 1.00 60.28 132 GLU B C 1
ATOM 2391 O O . GLU B 1 132 ? 46.067 13.528 94.747 1.00 58.06 132 GLU B O 1
ATOM 2397 N N . ARG B 1 133 ? 44.975 11.866 95.795 1.00 54.90 133 ARG B N 1
ATOM 2398 C CA . ARG B 1 133 ? 46.071 10.925 95.653 1.00 51.08 133 ARG B CA 1
ATOM 2399 C C . ARG B 1 133 ? 46.498 10.657 94.208 1.00 50.07 133 ARG B C 1
ATOM 2400 O O . ARG B 1 133 ? 47.693 10.552 93.922 1.00 48.73 133 ARG B O 1
ATOM 2408 N N . ARG B 1 134 ? 45.538 10.558 93.293 1.00 48.19 134 ARG B N 1
ATOM 2409 C CA . ARG B 1 134 ? 45.879 10.295 91.900 1.00 46.45 134 ARG B CA 1
ATOM 2410 C C . ARG B 1 134 ? 46.734 11.416 91.321 1.00 50.54 134 ARG B C 1
ATOM 2411 O O . ARG B 1 134 ? 47.563 11.181 90.435 1.00 49.10 134 ARG B O 1
ATOM 2419 N N . LYS B 1 135 ? 46.531 12.634 91.818 1.00 49.10 135 LYS B N 1
ATOM 2420 C CA . LYS B 1 135 ? 47.300 13.782 91.352 1.00 50.49 135 LYS B CA 1
ATOM 2421 C C . LYS B 1 135 ? 48.781 13.469 91.496 1.00 45.61 135 LYS B C 1
ATOM 2422 O O . LYS B 1 135 ? 49.574 13.705 90.586 1.00 45.83 135 LYS B O 1
ATOM 2428 N N . ILE B 1 136 ? 49.141 12.927 92.651 1.00 44.08 136 ILE B N 1
ATOM 2429 C CA . ILE B 1 136 ? 50.525 12.594 92.932 1.00 42.71 136 ILE B CA 1
ATOM 2430 C C . ILE B 1 136 ? 50.990 11.353 92.190 1.00 42.43 136 ILE B C 1
ATOM 2431 O O . ILE B 1 136 ? 52.015 11.381 91.513 1.00 44.36 136 ILE B O 1
ATOM 2436 N N . TYR B 1 137 ? 50.235 10.266 92.324 1.00 43.24 137 TYR B N 1
ATOM 2437 C CA . TYR B 1 137 ? 50.579 9.007 91.666 1.00 40.25 137 TYR B CA 1
ATOM 2438 C C . TYR B 1 137 ? 51.019 9.250 90.227 1.00 37.65 137 TYR B C 1
ATOM 2439 O O . TYR B 1 137 ? 51.951 8.617 89.732 1.00 36.63 137 TYR B O 1
ATOM 2448 N N . SER B 1 138 ? 50.346 10.186 89.566 1.00 38.11 138 SER B N 1
ATOM 2449 C CA . SER B 1 138 ? 50.639 10.517 88.177 1.00 41.95 138 SER B CA 1
ATOM 2450 C C . SER B 1 138 ? 52.054 11.038 87.911 1.00 43.23 138 SER B C 1
ATOM 2451 O O . SER B 1 138 ? 52.485 11.090 86.762 1.00 41.50 138 SER B O 1
ATOM 2454 N N . LYS B 1 139 ? 52.778 11.424 88.959 1.00 47.33 139 LYS B N 1
ATOM 2455 C CA . LYS B 1 139 ? 54.145 11.922 88.784 1.00 49.85 139 LYS B CA 1
ATOM 2456 C C . LYS B 1 139 ? 55.162 10.790 88.672 1.00 46.84 139 LYS B C 1
ATOM 2457 O O . LYS B 1 139 ? 56.368 11.035 88.701 1.00 47.19 139 LYS B O 1
ATOM 2463 N N . ALA B 1 140 ? 54.683 9.558 88.541 1.00 43.25 140 ALA B N 1
ATOM 2464 C CA . ALA B 1 140 ? 55.576 8.403 88.458 1.00 41.08 140 ALA B CA 1
ATOM 2465 C C . ALA B 1 140 ? 56.286 8.326 87.112 1.00 40.60 140 ALA B C 1
ATOM 2466 O O . ALA B 1 140 ? 55.867 8.964 86.151 1.00 41.05 140 ALA B O 1
ATOM 2468 N N . ASP B 1 141 ? 57.360 7.539 87.047 1.00 37.38 141 ASP B N 1
ATOM 2469 C CA . ASP B 1 141 ? 58.111 7.385 85.803 1.00 38.71 141 ASP B CA 1
ATOM 2470 C C . ASP B 1 141 ? 57.320 6.510 84.842 1.00 40.41 141 ASP B C 1
ATOM 2471 O O . ASP B 1 141 ? 57.381 6.692 83.623 1.00 38.73 141 ASP B O 1
ATOM 2476 N N . ILE B 1 142 ? 56.588 5.550 85.402 1.00 35.23 142 ILE B N 1
ATOM 2477 C CA . ILE B 1 142 ? 55.800 4.627 84.602 1.00 36.03 142 ILE B CA 1
ATOM 2478 C C . ILE B 1 142 ? 54.354 4.536 85.090 1.00 35.76 142 ILE B C 1
ATOM 2479 O O . ILE B 1 142 ? 54.093 4.508 86.294 1.00 35.82 142 ILE B O 1
ATOM 2484 N N . LYS B 1 143 ? 53.424 4.491 84.140 1.00 36.25 143 LYS B N 1
ATOM 2485 C CA . LYS B 1 143 ? 52.003 4.363 84.449 1.00 40.50 143 LYS B CA 1
ATOM 2486 C C . LYS B 1 143 ? 51.445 3.197 83.641 1.00 37.28 143 LYS B C 1
ATOM 2487 O O . LYS B 1 143 ? 51.692 3.096 82.446 1.00 37.98 143 LYS B O 1
ATOM 2493 N N . VAL B 1 144 ? 50.705 2.314 84.302 1.00 34.29 144 VAL B N 1
ATOM 2494 C CA . VAL B 1 144 ? 50.116 1.156 83.646 1.00 34.89 144 VAL B CA 1
ATOM 2495 C C . VAL B 1 144 ? 48.685 0.948 84.118 1.00 38.89 144 VAL B C 1
ATOM 2496 O O . VAL B 1 144 ? 48.334 1.314 85.251 1.00 39.16 144 VAL B O 1
ATOM 2500 N N . LYS B 1 145 ? 47.862 0.359 83.252 1.00 36.14 145 LYS B N 1
ATOM 2501 C CA . LYS B 1 145 ? 46.470 0.089 83.597 1.00 38.24 145 LYS B CA 1
ATOM 2502 C C . LYS B 1 145 ? 46.428 -1.075 84.576 1.00 37.76 145 LYS B C 1
ATOM 2503 O O . LYS B 1 145 ? 46.824 -2.196 84.244 1.00 38.18 145 LYS B O 1
ATOM 2509 N N . GLY B 1 146 ? 45.933 -0.801 85.778 1.00 34.57 146 GLY B N 1
ATOM 2510 C CA . GLY B 1 146 ? 45.866 -1.814 86.810 1.00 40.26 146 GLY B CA 1
ATOM 2511 C C . GLY B 1 146 ? 44.587 -2.611 86.811 1.00 41.89 146 GLY B C 1
ATOM 2512 O O . GLY B 1 146 ? 44.439 -3.543 87.597 1.00 41.80 146 GLY B O 1
ATOM 2513 N N . GLU B 1 147 ? 43.671 -2.250 85.919 1.00 44.12 147 GLU B N 1
ATOM 2514 C CA . GLU B 1 147 ? 42.379 -2.913 85.807 1.00 47.24 147 GLU B CA 1
ATOM 2515 C C . GLU B 1 147 ? 42.514 -4.107 84.866 1.00 48.51 147 GLU B C 1
ATOM 2516 O O . GLU B 1 147 ? 41.640 -4.377 84.041 1.00 50.55 147 GLU B O 1
ATOM 2522 N N . LYS B 1 148 ? 43.627 -4.816 84.997 1.00 45.96 148 LYS B N 1
ATOM 2523 C CA . LYS B 1 148 ? 43.910 -5.973 84.165 1.00 42.61 148 LYS B CA 1
ATOM 2524 C C . LYS B 1 148 ? 44.475 -7.089 85.019 1.00 41.03 148 LYS B C 1
ATOM 2525 O O . LYS B 1 148 ? 44.915 -6.856 86.146 1.00 40.13 148 LYS B O 1
ATOM 2531 N N . PRO B 1 149 ? 44.464 -8.323 84.492 1.00 41.96 149 PRO B N 1
ATOM 2532 C CA . PRO B 1 149 ? 45.000 -9.469 85.231 1.00 41.60 149 PRO B CA 1
ATOM 2533 C C . PRO B 1 149 ? 46.473 -9.158 85.555 1.00 39.35 149 PRO B C 1
ATOM 2534 O O . PRO B 1 149 ? 47.168 -8.519 84.764 1.00 38.59 149 PRO B O 1
ATOM 2538 N N . PRO B 1 150 ? 46.960 -9.603 86.719 1.00 40.21 150 PRO B N 1
ATOM 2539 C CA . PRO B 1 150 ? 48.346 -9.366 87.150 1.00 38.21 150 PRO B CA 1
ATOM 2540 C C . PRO B 1 150 ? 49.424 -9.697 86.116 1.00 39.69 150 PRO B C 1
ATOM 2541 O O . PRO B 1 150 ? 50.379 -8.935 85.940 1.00 36.20 150 PRO B O 1
ATOM 2545 N N . GLU B 1 151 ? 49.280 -10.830 85.436 1.00 39.24 151 GLU B N 1
ATOM 2546 C CA . GLU B 1 151 ? 50.269 -11.222 84.435 1.00 43.59 151 GLU B CA 1
ATOM 2547 C C . GLU B 1 151 ? 50.335 -10.146 83.358 1.00 42.71 151 GLU B C 1
ATOM 2548 O O . GLU B 1 151 ? 51.397 -9.870 82.808 1.00 42.31 151 GLU B O 1
ATOM 2554 N N . GLU B 1 152 ? 49.187 -9.549 83.053 1.00 44.93 152 GLU B N 1
ATOM 2555 C CA . GLU B 1 152 ? 49.116 -8.508 82.036 1.00 42.38 152 GLU B CA 1
ATOM 2556 C C . GLU B 1 152 ? 49.752 -7.223 82.545 1.00 39.99 152 GLU B C 1
ATOM 2557 O O . GLU B 1 152 ? 50.488 -6.563 81.810 1.00 36.15 152 GLU B O 1
ATOM 2563 N N . VAL B 1 153 ? 49.469 -6.859 83.796 1.00 33.00 153 VAL B N 1
ATOM 2564 C CA . VAL B 1 153 ? 50.060 -5.638 84.345 1.00 34.53 153 VAL B CA 1
ATOM 2565 C C . VAL B 1 153 ? 51.574 -5.769 84.406 1.00 33.46 153 VAL B C 1
ATOM 2566 O O . VAL B 1 153 ? 52.290 -4.835 84.061 1.00 39.16 153 VAL B O 1
ATOM 2570 N N . VAL B 1 154 ? 52.064 -6.928 84.839 1.00 34.15 154 VAL B N 1
ATOM 2571 C CA . VAL B 1 154 ? 53.505 -7.138 84.911 1.00 32.16 154 VAL B CA 1
ATOM 2572 C C . VAL B 1 154 ? 54.099 -7.010 83.510 1.00 35.88 154 VAL B C 1
ATOM 2573 O O . VAL B 1 154 ? 55.161 -6.408 83.328 1.00 26.07 154 VAL B O 1
ATOM 2577 N N . LYS B 1 155 ? 53.403 -7.578 82.524 1.00 35.41 155 LYS B N 1
ATOM 2578 C CA . LYS B 1 155 ? 53.851 -7.509 81.141 1.00 33.58 155 LYS B CA 1
ATOM 2579 C C . LYS B 1 155 ? 54.018 -6.056 80.714 1.00 36.79 155 LYS B C 1
ATOM 2580 O O . LYS B 1 155 ? 55.000 -5.708 80.058 1.00 34.53 155 LYS B O 1
ATOM 2586 N N . GLU B 1 156 ? 53.060 -5.205 81.078 1.00 35.55 156 GLU B N 1
ATOM 2587 C CA . GLU B 1 156 ? 53.149 -3.807 80.681 1.00 37.34 156 GLU B CA 1
ATOM 2588 C C . GLU B 1 156 ? 54.294 -3.120 81.410 1.00 32.06 156 GLU B C 1
ATOM 2589 O O . GLU B 1 156 ? 55.011 -2.319 80.822 1.00 31.27 156 GLU B O 1
ATOM 2595 N N . ILE B 1 157 ? 54.478 -3.449 82.684 1.00 31.08 157 ILE B N 1
ATOM 2596 C CA . ILE B 1 157 ? 55.556 -2.851 83.466 1.00 31.10 157 ILE B CA 1
ATOM 2597 C C . ILE B 1 157 ? 56.922 -3.218 82.872 1.00 32.31 157 ILE B C 1
ATOM 2598 O O . ILE B 1 157 ? 57.834 -2.391 82.848 1.00 29.94 157 ILE B O 1
ATOM 2603 N N . LEU B 1 158 ? 57.053 -4.453 82.389 1.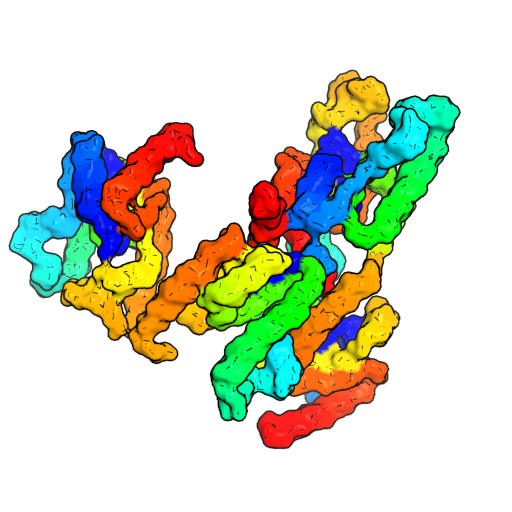00 30.31 158 LEU B N 1
ATOM 2604 C CA . LEU B 1 158 ? 58.308 -4.923 81.800 1.00 34.56 158 LEU B CA 1
ATOM 2605 C C . LEU B 1 158 ? 58.599 -4.219 80.477 1.00 35.52 158 LEU B C 1
ATOM 2606 O O . LEU B 1 158 ? 59.717 -3.745 80.239 1.00 32.55 158 LEU B O 1
ATOM 2611 N N . LEU B 1 159 ? 57.595 -4.174 79.608 1.00 32.72 159 LEU B N 1
ATOM 2612 C CA . LEU B 1 159 ? 57.742 -3.501 78.331 1.00 33.12 159 LEU B CA 1
ATOM 2613 C C . LEU B 1 159 ? 58.050 -2.027 78.592 1.00 34.70 159 LEU B C 1
ATOM 2614 O O . LEU B 1 159 ? 58.839 -1.415 77.864 1.00 33.44 159 LEU B O 1
ATOM 2619 N N . SER B 1 160 ? 57.437 -1.469 79.639 1.00 31.52 160 SER B N 1
ATOM 2620 C CA . SER B 1 160 ? 57.648 -0.062 80.010 1.00 34.39 160 SER B CA 1
ATOM 2621 C C . SER B 1 160 ? 59.068 0.194 80.509 1.00 37.93 160 SER B C 1
ATOM 2622 O O . SER B 1 160 ? 59.660 1.244 80.235 1.00 40.26 160 SER B O 1
ATOM 2625 N N . LEU B 1 161 ? 59.616 -0.762 81.248 1.00 36.57 161 LEU B N 1
ATOM 2626 C CA . LEU B 1 161 ? 60.979 -0.625 81.729 1.00 36.91 161 LEU B CA 1
ATOM 2627 C C . LEU B 1 161 ? 61.895 -0.592 80.503 1.00 36.12 161 LEU B C 1
ATOM 2628 O O . LEU B 1 161 ? 62.881 0.137 80.482 1.00 33.04 161 LEU B O 1
ATOM 2633 N N . GLU B 1 162 ? 61.558 -1.373 79.476 1.00 31.65 162 GLU B N 1
ATOM 2634 C CA . GLU B 1 162 ? 62.364 -1.391 78.261 1.00 36.90 162 GLU B CA 1
ATOM 2635 C C . GLU B 1 162 ? 62.216 -0.064 77.509 1.00 39.62 162 GLU B C 1
ATOM 2636 O O . GLU B 1 162 ? 63.200 0.492 77.013 1.00 41.49 162 GLU B O 1
ATOM 2642 N N . GLY B 1 163 ? 60.985 0.437 77.434 1.00 37.47 163 GLY B N 1
AT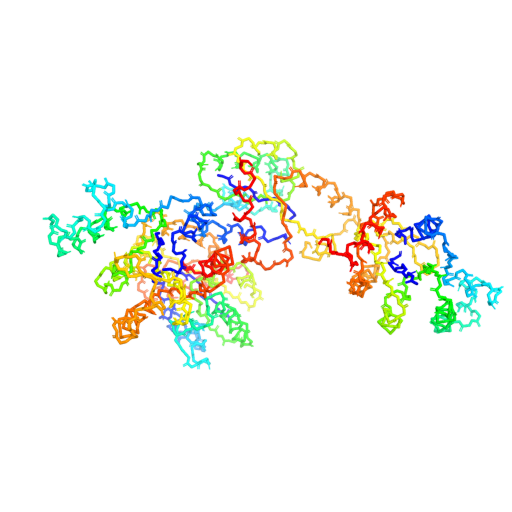OM 2643 C CA . GLY B 1 163 ? 60.724 1.689 76.744 1.00 37.22 163 GLY B CA 1
ATOM 2644 C C . GLY B 1 163 ? 61.443 2.880 77.350 1.00 40.15 163 GLY B C 1
ATOM 2645 O O . GLY B 1 163 ? 62.035 3.687 76.638 1.00 41.55 163 GLY B O 1
ATOM 2646 N N . ASN B 1 164 ? 61.397 2.993 78.670 1.00 38.81 164 ASN B N 1
ATOM 2647 C CA . ASN B 1 164 ? 62.055 4.092 79.357 1.00 42.83 164 ASN B CA 1
ATOM 2648 C C . ASN B 1 164 ? 63.563 4.054 79.178 1.00 42.71 164 ASN B C 1
ATOM 2649 O O . ASN B 1 164 ? 64.233 5.088 79.250 1.00 40.89 164 ASN B O 1
ATOM 2654 N N . ALA B 1 165 ? 64.093 2.864 78.924 1.00 40.56 165 ALA B N 1
ATOM 2655 C CA . ALA B 1 165 ? 65.526 2.710 78.750 1.00 40.36 165 ALA B CA 1
ATOM 2656 C C . ALA B 1 165 ? 66.013 2.824 77.303 1.00 41.84 165 ALA B C 1
ATOM 2657 O O . ALA B 1 165 ? 67.129 3.281 77.054 1.00 42.07 165 ALA B O 1
ATOM 2659 N N . LEU B 1 166 ? 65.177 2.416 76.354 1.00 42.73 166 LEU B N 1
ATOM 2660 C CA . LEU B 1 166 ? 65.558 2.428 74.949 1.00 44.43 166 LEU B CA 1
ATOM 2661 C C . LEU B 1 166 ? 64.670 3.316 74.075 1.00 51.60 166 LEU B C 1
ATOM 2662 O O . LEU B 1 166 ? 65.101 3.801 73.024 1.00 52.12 166 LEU B O 1
ATOM 2667 N N . GLY B 1 167 ? 63.431 3.519 74.506 1.00 51.50 167 GLY B N 1
ATOM 2668 C CA . GLY B 1 167 ? 62.511 4.336 73.739 1.00 52.07 167 GLY B CA 1
ATOM 2669 C C . GLY B 1 167 ? 61.261 3.550 73.393 1.00 56.80 167 GLY B C 1
ATOM 2670 O O . GLY B 1 167 ? 61.345 2.449 72.839 1.00 55.18 167 GLY B O 1
ATOM 2671 N N . GLY B 1 168 ? 60.099 4.107 73.721 1.00 58.77 168 GLY B N 1
ATOM 2672 C CA . GLY B 1 168 ? 58.855 3.418 73.434 1.00 65.01 168 GLY B CA 1
ATOM 2673 C C . GLY B 1 168 ? 57.773 4.320 72.873 1.00 69.30 168 GLY B C 1
ATOM 2674 O O . GLY B 1 168 ? 57.978 5.554 72.854 1.00 70.78 168 GLY B O 1
ATOM 2683 N N . ARG C 1 2 ? 28.350 13.116 57.713 1.00 35.91 2 ARG C N 1
ATOM 2684 C CA . ARG C 1 2 ? 27.567 12.974 58.973 1.00 34.81 2 ARG C CA 1
ATOM 2685 C C . ARG C 1 2 ? 28.373 12.487 60.195 1.00 35.12 2 ARG C C 1
ATOM 2686 O O . ARG C 1 2 ? 28.826 11.337 60.251 1.00 31.92 2 ARG C O 1
ATOM 2694 N N . ILE C 1 3 ? 28.481 13.350 61.198 1.00 29.76 3 ILE C N 1
ATOM 2695 C CA . ILE C 1 3 ? 29.244 13.066 62.411 1.00 27.06 3 ILE C CA 1
ATOM 2696 C C . ILE C 1 3 ? 28.374 13.101 63.669 1.00 28.30 3 ILE C C 1
ATOM 2697 O O . ILE C 1 3 ? 27.690 14.092 63.938 1.00 29.54 3 ILE C O 1
ATOM 2702 N N . TYR C 1 4 ? 28.411 12.027 64.451 1.00 22.68 4 TYR C N 1
ATOM 2703 C CA . TYR C 1 4 ? 27.599 11.955 65.661 1.00 23.94 4 TYR C CA 1
ATOM 2704 C C . TYR C 1 4 ? 28.421 12.051 66.931 1.00 29.35 4 TYR C C 1
ATOM 2705 O O . TYR C 1 4 ? 29.437 11.355 67.069 1.00 25.21 4 TYR C O 1
ATOM 2714 N N . LEU C 1 5 ? 27.992 12.909 67.858 1.00 20.10 5 LEU C N 1
ATOM 2715 C CA . LEU C 1 5 ? 28.709 13.044 69.120 1.00 26.18 5 LEU C CA 1
ATOM 2716 C C . LEU C 1 5 ? 27.891 12.379 70.207 1.00 30.31 5 LEU C C 1
ATOM 2717 O O . LEU C 1 5 ? 26.713 12.692 70.383 1.00 35.76 5 LEU C O 1
ATOM 2722 N N . ILE C 1 6 ? 28.516 11.464 70.939 1.00 27.07 6 ILE C N 1
ATOM 2723 C CA . ILE C 1 6 ? 27.832 10.758 72.011 1.00 27.60 6 ILE C CA 1
ATOM 2724 C C . ILE C 1 6 ? 28.651 10.791 73.299 1.00 26.49 6 ILE C C 1
ATOM 2725 O O . ILE C 1 6 ? 29.840 11.107 73.281 1.00 27.50 6 ILE C O 1
ATOM 2730 N N . GLY C 1 7 ? 28.007 10.454 74.407 1.00 23.86 7 GLY C N 1
ATOM 2731 C CA . GLY C 1 7 ? 28.670 10.461 75.695 1.00 30.73 7 GLY C CA 1
ATOM 2732 C C . GLY C 1 7 ? 27.710 11.059 76.705 1.00 32.65 7 GLY C C 1
ATOM 2733 O O . GLY C 1 7 ? 26.598 11.427 76.346 1.00 33.45 7 GLY C O 1
ATOM 2734 N N . PHE C 1 8 ? 28.127 11.176 77.960 1.00 33.28 8 PHE C N 1
ATOM 2735 C CA . PHE C 1 8 ? 27.250 11.716 78.995 1.00 38.60 8 PHE C CA 1
ATOM 2736 C C . PHE C 1 8 ? 26.905 13.181 78.827 1.00 38.89 8 PHE C C 1
ATOM 2737 O O . PHE C 1 8 ? 27.523 13.901 78.044 1.00 41.11 8 PHE C O 1
ATOM 2753 N N . CYS C 1 10 ? 26.808 16.929 80.371 1.00 54.08 10 CYS C N 1
ATOM 2754 C CA . CYS C 1 10 ? 27.952 17.527 81.064 1.00 57.18 10 CYS C CA 1
ATOM 2755 C C . CYS C 1 10 ? 29.278 17.084 80.436 1.00 56.58 10 CYS C C 1
ATOM 2756 O O . CYS C 1 10 ? 30.317 17.080 81.096 1.00 54.44 10 CYS C O 1
ATOM 2759 N N . SER C 1 11 ? 29.234 16.721 79.155 1.00 57.74 11 SER C N 1
ATOM 2760 C CA . SER C 1 11 ? 30.418 16.268 78.424 1.00 56.01 11 SER C CA 1
ATOM 2761 C C . SER C 1 11 ? 30.956 17.346 77.477 1.00 55.66 11 SER C C 1
ATOM 2762 O O . SER C 1 11 ? 32.074 17.242 76.969 1.00 53.13 11 SER C O 1
ATOM 2765 N N . GLY C 1 12 ? 30.150 18.377 77.244 1.00 54.84 12 GLY C N 1
ATOM 2766 C CA . GLY C 1 12 ? 30.557 19.456 76.362 1.00 54.01 12 GLY C CA 1
ATOM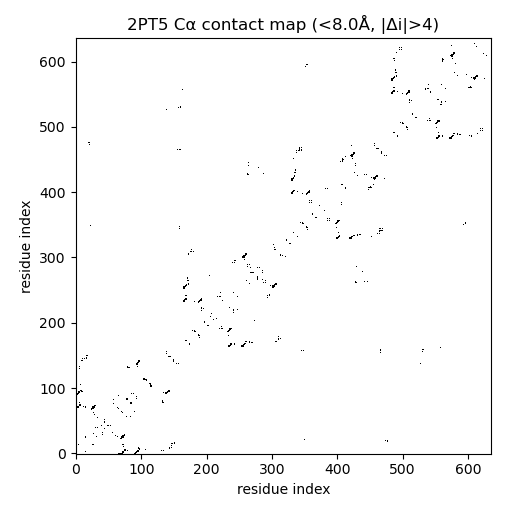 2767 C C . GLY C 1 12 ? 30.216 19.194 74.906 1.00 54.90 12 GLY C C 1
ATOM 2768 O O . GLY C 1 12 ? 30.565 19.982 74.028 1.00 55.66 12 GLY C O 1
ATOM 2769 N N . LYS C 1 13 ? 29.524 18.087 74.650 1.00 53.45 13 LYS C N 1
ATOM 2770 C CA . LYS C 1 13 ? 29.145 17.706 73.293 1.00 50.72 13 LYS C CA 1
ATOM 2771 C C . LYS C 1 13 ? 28.541 18.854 72.482 1.00 50.57 13 LYS C C 1
ATOM 2772 O O . LYS C 1 13 ? 28.907 19.059 71.326 1.00 47.33 13 LYS C O 1
ATOM 2778 N N . SER C 1 14 ? 27.616 19.597 73.081 1.00 46.37 14 SER C N 1
ATOM 2779 C CA . SER C 1 14 ? 26.983 20.711 72.382 1.00 51.07 14 SER C CA 1
ATOM 2780 C C . SER C 1 14 ? 27.987 21.815 72.049 1.00 50.60 14 SER C C 1
ATOM 2781 O O . SER C 1 14 ? 27.912 22.435 70.989 1.00 48.48 14 SER C O 1
ATOM 2784 N N . THR C 1 15 ? 28.925 22.057 72.959 1.00 50.81 15 THR C N 1
ATOM 2785 C CA . THR C 1 15 ? 29.939 23.084 72.749 1.00 51.50 15 THR C CA 1
ATOM 2786 C C . THR C 1 15 ? 30.934 22.608 71.693 1.00 49.57 15 THR C C 1
ATOM 2787 O O . THR C 1 15 ? 31.325 23.359 70.791 1.00 46.67 15 THR C O 1
ATOM 2791 N N . VAL C 1 16 ? 31.340 21.348 71.817 1.00 46.33 16 VAL C N 1
ATOM 2792 C CA . VAL C 1 16 ? 32.286 20.748 70.888 1.00 40.63 16 VAL C CA 1
ATOM 2793 C C . VAL C 1 16 ? 31.670 20.589 69.500 1.00 40.31 16 VAL C C 1
ATOM 2794 O O . VAL C 1 16 ? 32.319 20.863 68.490 1.00 37.62 16 VAL C O 1
ATOM 2798 N N . GLY C 1 17 ? 30.411 20.163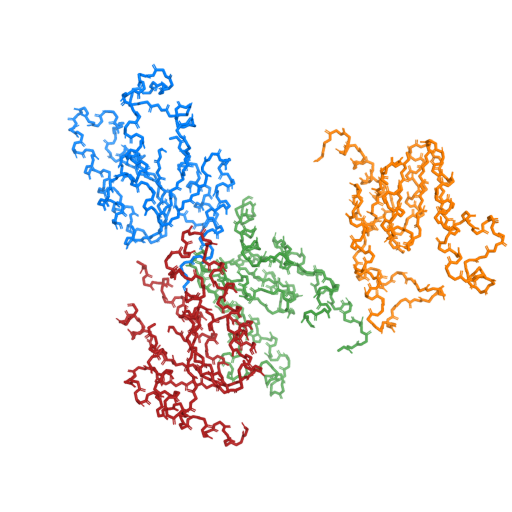 69.457 1.00 39.11 17 GLY C N 1
ATOM 2799 C CA . GLY C 1 17 ? 29.743 19.963 68.184 1.00 38.78 17 GLY C CA 1
ATOM 2800 C C . GLY C 1 17 ? 29.553 21.266 67.432 1.00 42.92 17 GLY C C 1
ATOM 2801 O O . GLY C 1 17 ? 29.684 21.318 66.208 1.00 40.99 17 GLY C O 1
ATOM 2802 N N . SER C 1 18 ? 29.238 22.324 68.170 1.00 39.78 18 SER C N 1
ATOM 2803 C CA . SER C 1 18 ? 29.034 23.632 67.572 1.00 43.83 18 SER C CA 1
ATOM 2804 C C . SER C 1 18 ? 30.310 24.107 66.894 1.00 41.66 18 SER C C 1
ATOM 2805 O O . SER C 1 18 ? 30.286 24.559 65.757 1.00 42.77 18 SER C O 1
ATOM 2808 N N . LEU C 1 19 ? 31.423 24.003 67.609 1.00 40.95 19 LEU C N 1
ATOM 2809 C CA . LEU C 1 19 ? 32.714 24.426 67.085 1.00 43.94 19 LEU C CA 1
ATOM 2810 C C . LEU C 1 19 ? 33.170 23.533 65.931 1.00 44.06 19 LEU C C 1
ATOM 2811 O O . LEU C 1 19 ? 33.843 23.994 65.008 1.00 40.45 19 LEU C O 1
ATOM 2816 N N . LEU C 1 20 ? 32.804 22.253 65.988 1.00 40.68 20 LEU C N 1
ATOM 2817 C CA . LEU C 1 20 ? 33.177 21.313 64.933 1.00 38.31 20 LEU C CA 1
ATOM 2818 C C . LEU C 1 20 ? 32.417 21.634 63.647 1.00 39.21 20 LEU C C 1
ATOM 2819 O O . LEU C 1 20 ? 32.988 21.605 62.558 1.00 40.93 20 LEU C O 1
ATOM 2824 N N . SER C 1 21 ? 31.129 21.945 63.776 1.00 39.97 21 SER C N 1
ATOM 2825 C CA . SER C 1 21 ? 30.299 22.255 62.613 1.00 42.03 21 SER C CA 1
ATOM 2826 C C . SER C 1 21 ? 30.740 23.531 61.893 1.00 44.85 21 SER C C 1
ATOM 2827 O O . SER C 1 21 ? 30.763 23.581 60.660 1.00 39.51 21 SER C O 1
ATOM 2830 N N . ARG C 1 22 ? 31.086 24.557 62.665 1.00 45.53 22 ARG C N 1
ATOM 2831 C CA . ARG C 1 22 ? 31.524 25.826 62.093 1.00 50.20 22 ARG C CA 1
ATOM 2832 C C . ARG C 1 22 ? 32.846 25.693 61.348 1.00 49.80 22 ARG C C 1
ATOM 2833 O O . ARG C 1 22 ? 33.024 26.285 60.282 1.00 46.64 22 ARG C O 1
ATOM 2841 N N . SER C 1 23 ? 33.766 24.915 61.911 1.00 46.07 23 SER C N 1
ATOM 2842 C CA . SER C 1 23 ? 35.067 24.704 61.299 1.00 46.41 23 SER C CA 1
ATOM 2843 C C . SER C 1 23 ? 34.923 23.871 60.036 1.00 47.84 23 SER C C 1
ATOM 2844 O O . SER C 1 23 ? 35.755 23.945 59.131 1.00 45.58 23 SER C O 1
ATOM 2847 N N . LEU C 1 24 ? 33.865 23.069 59.979 1.00 47.54 24 LEU C N 1
ATOM 2848 C CA . LEU C 1 24 ? 33.616 22.226 58.817 1.00 45.31 24 LEU C CA 1
ATOM 2849 C C . LEU C 1 24 ? 32.599 22.879 57.892 1.00 46.60 24 LEU C C 1
ATOM 2850 O O . LEU C 1 24 ? 32.411 22.447 56.753 1.00 44.66 24 LEU C O 1
ATOM 2855 N N . ASN C 1 25 ? 31.952 23.926 58.390 1.00 46.14 25 ASN C N 1
ATOM 2856 C CA . ASN C 1 25 ? 30.941 24.648 57.631 1.00 53.28 25 ASN C CA 1
ATOM 2857 C C . ASN C 1 25 ? 29.734 23.798 57.246 1.00 50.94 25 ASN C C 1
ATOM 2858 O O . ASN C 1 25 ? 29.211 23.908 56.136 1.00 49.43 25 ASN C O 1
ATOM 2863 N N . ILE C 1 26 ? 29.308 22.937 58.166 1.00 47.68 26 ILE C N 1
ATOM 2864 C CA . ILE C 1 26 ? 28.126 22.109 57.955 1.00 44.84 26 ILE C CA 1
ATOM 2865 C C . ILE C 1 26 ? 27.172 22.374 59.124 1.00 40.12 26 ILE C C 1
ATOM 2866 O O . ILE C 1 26 ? 27.588 22.854 60.178 1.00 36.17 26 ILE C O 1
ATOM 2871 N N . PRO C 1 27 ? 25.876 22.083 58.942 1.00 40.69 27 PRO C N 1
ATOM 2872 C CA . PRO C 1 27 ? 24.868 22.302 59.984 1.00 39.81 27 PRO C CA 1
ATOM 2873 C C . PRO C 1 27 ? 25.112 21.545 61.288 1.00 39.88 27 PRO C C 1
ATOM 2874 O O . PRO C 1 27 ? 25.575 20.406 61.278 1.00 42.25 27 PRO C O 1
ATOM 2878 N N . PHE C 1 28 ? 24.797 22.182 62.409 1.00 40.07 28 PHE C N 1
ATOM 2879 C CA . PHE C 1 28 ? 24.929 21.544 63.712 1.00 38.60 28 PHE C CA 1
ATOM 2880 C C . PHE C 1 28 ? 23.563 21.395 64.370 1.00 38.64 28 PHE C C 1
ATOM 2881 O O . PHE C 1 28 ? 22.765 22.325 64.371 1.00 36.90 28 PHE C O 1
ATOM 2889 N N . TYR C 1 29 ? 23.307 20.231 64.951 1.00 37.18 29 TYR C N 1
ATOM 2890 C CA . TYR C 1 29 ? 22.037 19.991 65.612 1.00 36.59 29 TYR C CA 1
ATOM 2891 C C . TYR C 1 29 ? 22.217 19.193 66.880 1.00 39.38 29 TYR C C 1
ATOM 2892 O O . TYR C 1 29 ? 23.101 18.338 66.969 1.00 38.87 29 TYR C O 1
ATOM 2901 N N . ASP C 1 30 ? 21.381 19.489 67.867 1.00 34.06 30 ASP C N 1
ATOM 2902 C CA . ASP C 1 30 ? 21.395 18.739 69.103 1.00 34.22 30 ASP C CA 1
ATOM 2903 C C . ASP C 1 30 ? 20.027 18.081 69.166 1.00 36.17 30 ASP C C 1
ATOM 2904 O O . ASP C 1 30 ? 19.003 18.761 69.057 1.00 38.33 30 ASP C O 1
ATOM 2909 N N . VAL C 1 31 ? 20.005 16.763 69.324 1.00 34.14 31 VAL C N 1
ATOM 2910 C CA . VAL C 1 31 ? 18.745 16.034 69.369 1.00 33.30 31 VAL C CA 1
ATOM 2911 C C . VAL C 1 31 ? 17.770 16.527 70.439 1.00 34.62 31 VAL C C 1
ATOM 2912 O O . VAL C 1 31 ? 16.618 16.828 70.136 1.00 33.23 31 VAL C O 1
ATOM 2916 N N . ASP C 1 32 ? 18.216 16.610 71.684 1.00 29.22 32 ASP C N 1
ATOM 2917 C CA . ASP C 1 32 ? 17.327 17.066 72.742 1.00 36.38 32 ASP C CA 1
ATOM 2918 C C . ASP C 1 32 ? 16.778 18.481 72.504 1.00 39.36 32 ASP C C 1
ATOM 2919 O O . ASP C 1 32 ? 15.602 18.744 72.757 1.00 37.20 32 ASP C O 1
ATOM 2924 N N . GLU C 1 33 ? 17.616 19.389 72.012 1.00 41.27 33 GLU C N 1
ATOM 2925 C CA . GLU C 1 33 ? 17.163 20.750 71.729 1.00 37.71 33 GLU C CA 1
ATOM 2926 C C . GLU C 1 33 ? 16.085 20.717 70.642 1.00 39.29 33 GLU C C 1
ATOM 2927 O O . GLU C 1 33 ? 15.046 21.367 70.766 1.00 34.27 33 GLU C O 1
ATOM 2933 N N . GLU C 1 34 ? 16.346 19.955 69.577 1.00 35.17 34 GLU C N 1
ATOM 2934 C CA . GLU C 1 34 ? 15.419 19.825 68.455 1.00 37.83 34 GLU C CA 1
ATOM 2935 C C . GLU C 1 34 ? 14.101 19.209 68.938 1.00 41.98 34 GLU C C 1
ATOM 2936 O O . GLU C 1 34 ? 13.020 19.556 68.453 1.00 39.93 34 GLU C O 1
ATOM 2942 N N . VAL C 1 35 ? 14.194 18.294 69.896 1.00 41.93 35 VAL C N 1
ATOM 2943 C CA . VAL C 1 35 ? 13.003 17.663 70.451 1.00 44.16 35 VAL C CA 1
ATOM 2944 C C . VAL C 1 35 ? 12.171 18.723 71.173 1.00 44.59 35 VAL C C 1
ATOM 2945 O O . VAL C 1 35 ? 10.996 18.915 70.864 1.00 43.45 35 VAL C O 1
ATOM 2949 N N . GLN C 1 36 ? 12.791 19.405 72.133 1.00 45.23 36 GLN C N 1
ATOM 2950 C CA . GLN C 1 36 ? 12.113 20.452 72.893 1.00 51.09 36 GLN C CA 1
ATOM 2951 C C . GLN C 1 36 ? 11.503 21.477 71.940 1.00 52.68 36 GLN C C 1
ATOM 2952 O O . GLN C 1 36 ? 10.359 21.889 72.109 1.00 53.79 36 GLN C O 1
ATOM 2958 N N . LYS C 1 37 ? 12.275 21.869 70.931 1.00 53.25 37 LYS C N 1
ATOM 2959 C CA . LYS C 1 37 ? 11.826 22.829 69.931 1.00 53.89 37 LYS C CA 1
ATOM 2960 C C . LYS C 1 37 ? 10.524 22.366 69.279 1.00 53.14 37 LYS C C 1
ATOM 2961 O O . LYS C 1 37 ? 9.554 23.118 69.213 1.00 52.40 37 LYS C O 1
ATOM 2967 N N . ARG C 1 38 ? 10.499 21.123 68.811 1.00 54.28 38 ARG C N 1
ATOM 2968 C CA . ARG C 1 38 ? 9.312 20.587 68.153 1.00 55.45 38 ARG C CA 1
ATOM 2969 C C . ARG C 1 38 ? 8.133 20.361 69.099 1.00 57.63 38 ARG C C 1
ATOM 2970 O O . ARG C 1 38 ? 6.981 20.320 68.661 1.00 58.29 38 ARG C O 1
ATOM 2978 N N . GLU C 1 39 ? 8.415 20.221 70.391 1.00 56.24 39 GLU C N 1
ATOM 2979 C CA . GLU C 1 39 ? 7.361 19.990 71.374 1.00 56.75 39 GLU C CA 1
ATOM 2980 C C . GLU C 1 39 ? 6.886 21.260 72.068 1.00 58.55 39 GLU C C 1
ATOM 2981 O O . GLU C 1 39 ? 5.790 21.296 72.620 1.00 58.11 39 GLU C O 1
ATOM 2987 N N . GLY C 1 40 ? 7.705 22.303 72.044 1.00 61.56 40 GLY C N 1
ATOM 2988 C CA . GLY C 1 40 ? 7.321 23.532 72.711 1.00 62.75 40 GLY C CA 1
ATOM 2989 C C . GLY C 1 40 ? 7.394 23.327 74.213 1.00 66.37 40 GLY C C 1
ATOM 2990 O O . GLY C 1 40 ? 6.893 24.151 74.985 1.00 65.50 40 GLY C O 1
ATOM 2991 N N . LEU C 1 41 ? 8.018 22.220 74.622 1.00 63.14 41 LEU C N 1
ATOM 2992 C CA . LEU C 1 41 ? 8.173 21.877 76.033 1.00 61.28 41 LEU C CA 1
ATOM 2993 C C . LEU C 1 41 ? 9.611 21.535 76.379 1.00 62.03 41 LEU C C 1
ATOM 2994 O O . LEU C 1 41 ? 10.372 21.080 75.526 1.00 63.00 41 LEU C O 1
ATOM 2999 N N . SER C 1 42 ? 9.979 21.744 77.639 1.00 59.81 42 SER C N 1
ATOM 3000 C CA . SER C 1 42 ? 11.322 21.408 78.091 1.00 61.50 42 SER C CA 1
ATOM 3001 C C . SER C 1 42 ? 11.269 19.919 78.434 1.00 62.57 42 SER C C 1
ATOM 3002 O O . SER C 1 42 ? 10.209 19.402 78.795 1.00 60.84 42 SER C O 1
ATOM 3005 N N . ILE C 1 43 ? 12.402 19.232 78.317 1.00 66.99 43 ILE C N 1
ATOM 3006 C CA . ILE C 1 43 ? 12.457 17.801 78.603 1.00 67.96 43 ILE C CA 1
ATOM 3007 C C . ILE C 1 43 ? 11.669 17.412 79.855 1.00 67.56 43 ILE C C 1
ATOM 3008 O O . ILE C 1 43 ? 10.904 16.445 79.837 1.00 67.52 43 ILE C O 1
ATOM 3013 N N . PRO C 1 44 ? 11.844 18.156 80.961 1.00 68.52 44 PRO C N 1
ATOM 3014 C CA . PRO C 1 44 ? 11.101 17.817 82.179 1.00 68.51 44 PRO C CA 1
ATOM 3015 C C . PRO C 1 44 ? 9.594 17.887 81.931 1.00 65.84 44 PRO C C 1
ATOM 3016 O O . PRO C 1 44 ? 8.834 17.026 82.375 1.00 66.93 44 PRO C O 1
ATOM 3020 N N . GLN C 1 45 ? 9.180 18.921 81.206 1.00 60.94 45 GLN C N 1
ATOM 3021 C CA . GLN C 1 45 ? 7.777 19.137 80.881 1.00 61.32 45 GLN C CA 1
ATOM 3022 C C . GLN C 1 45 ? 7.227 18.045 79.971 1.00 59.42 45 GLN C C 1
ATOM 3023 O O . GLN C 1 45 ? 6.057 17.675 80.075 1.00 60.55 45 GLN C O 1
ATOM 3029 N N . ILE C 1 46 ? 8.067 17.533 79.077 1.00 57.44 46 ILE C N 1
ATOM 3030 C CA . ILE C 1 46 ? 7.642 16.465 78.174 1.00 51.71 46 ILE C CA 1
ATOM 3031 C C . ILE C 1 46 ? 7.499 15.200 79.012 1.00 50.52 46 ILE C C 1
ATOM 3032 O O . ILE C 1 46 ? 6.588 14.400 78.800 1.00 47.72 46 ILE C O 1
ATOM 3037 N N . PHE C 1 47 ? 8.409 15.036 79.969 1.00 52.00 47 PHE C N 1
ATOM 3038 C CA . PHE C 1 47 ? 8.378 13.884 80.862 1.00 55.36 47 PHE C CA 1
ATOM 3039 C C . PHE C 1 47 ? 7.077 13.909 81.658 1.00 58.88 47 PHE C C 1
ATOM 3040 O O . PHE C 1 47 ? 6.328 12.934 81.685 1.00 56.00 47 PHE C O 1
ATOM 3048 N N . GLU C 1 48 ? 6.809 15.046 82.290 1.00 63.19 48 GLU C N 1
ATOM 3049 C CA . GLU C 1 48 ? 5.613 15.203 83.106 1.00 67.48 48 GLU C CA 1
ATOM 3050 C C . GLU C 1 48 ? 4.292 15.210 82.331 1.00 64.62 48 GLU C C 1
ATOM 3051 O O . GLU C 1 48 ? 3.245 14.919 82.903 1.00 64.33 48 GLU C O 1
ATOM 3057 N N . LYS C 1 49 ? 4.325 15.526 81.038 1.00 63.13 49 LYS C N 1
ATOM 3058 C CA . LYS C 1 49 ? 3.085 15.564 80.267 1.00 61.32 49 LYS C CA 1
ATOM 3059 C C . LYS C 1 49 ? 2.755 14.320 79.447 1.00 61.64 49 LYS C C 1
ATOM 3060 O O . LYS C 1 49 ? 1.591 13.925 79.378 1.00 62.06 49 LYS C O 1
ATOM 3066 N N . LYS C 1 50 ? 3.755 13.709 78.815 1.00 58.10 50 LYS C N 1
ATOM 3067 C CA . LYS C 1 50 ? 3.495 12.512 78.019 1.00 54.59 50 LYS C CA 1
ATOM 3068 C C . LYS C 1 50 ? 4.335 11.324 78.478 1.00 50.10 50 LYS C C 1
ATOM 3069 O O . LYS C 1 50 ? 4.142 10.206 78.015 1.00 48.43 50 LYS C O 1
ATOM 3075 N N . GLY C 1 51 ? 5.269 11.565 79.391 1.00 48.13 51 GLY C N 1
ATOM 3076 C CA . GLY C 1 51 ? 6.076 10.470 79.903 1.00 47.61 51 GLY C CA 1
ATOM 3077 C C . GLY C 1 51 ? 7.361 10.150 79.162 1.00 47.37 51 GLY C C 1
ATOM 3078 O O . GLY C 1 51 ? 7.512 10.444 77.970 1.00 42.69 51 GLY C O 1
ATOM 3079 N N . GLU C 1 52 ? 8.282 9.515 79.884 1.00 45.69 52 GLU C N 1
ATOM 3080 C CA . GLU C 1 52 ? 9.586 9.141 79.356 1.00 44.67 52 GLU C CA 1
ATOM 3081 C C . GLU C 1 52 ? 9.542 8.300 78.078 1.00 43.35 52 GLU C C 1
ATOM 3082 O O . GLU C 1 52 ? 10.303 8.557 77.144 1.00 47.01 52 GLU C O 1
ATOM 3088 N N . ALA C 1 53 ? 8.657 7.307 78.026 1.00 36.29 53 ALA C N 1
ATOM 3089 C CA . ALA C 1 53 ? 8.562 6.449 76.845 1.00 37.39 53 ALA C CA 1
ATOM 3090 C C . ALA C 1 53 ? 8.368 7.289 75.589 1.00 37.56 53 ALA C C 1
ATOM 3091 O O . ALA C 1 53 ? 9.022 7.069 74.562 1.00 32.71 53 ALA C O 1
ATOM 3093 N N . TYR C 1 54 ? 7.465 8.259 75.682 1.00 35.14 54 TYR C N 1
ATOM 3094 C CA . TYR C 1 54 ? 7.170 9.142 74.561 1.00 37.90 54 TYR C CA 1
ATOM 3095 C C . TYR C 1 54 ? 8.417 9.941 74.180 1.00 33.96 54 TYR C C 1
ATOM 3096 O O . TYR C 1 54 ? 8.735 10.099 73.001 1.00 32.46 54 TYR C O 1
ATOM 3105 N N . PHE C 1 55 ? 9.112 10.451 75.195 1.00 33.71 55 PHE C N 1
ATOM 3106 C CA . PHE C 1 55 ? 10.312 11.244 74.976 1.00 37.27 55 PHE C CA 1
ATOM 3107 C C . PHE C 1 55 ? 11.408 10.426 74.308 1.00 35.81 55 PHE C C 1
ATOM 3108 O O . PHE C 1 55 ? 12.017 10.871 73.331 1.00 34.08 55 PHE C O 1
ATOM 3116 N N . ARG C 1 56 ? 11.649 9.230 74.842 1.00 38.01 56 ARG C N 1
ATOM 3117 C CA . ARG C 1 56 ? 12.669 8.324 74.314 1.00 41.16 56 ARG C CA 1
ATOM 3118 C C . ARG C 1 56 ? 12.394 8.006 72.847 1.00 37.86 56 ARG C C 1
ATOM 3119 O O . ARG C 1 56 ? 13.297 8.036 72.011 1.00 39.14 56 ARG C O 1
ATOM 3127 N N . LYS C 1 57 ? 11.139 7.707 72.541 1.00 34.51 57 LYS C N 1
ATOM 3128 C CA . LYS C 1 57 ? 10.749 7.398 71.175 1.00 32.77 57 LYS C CA 1
ATOM 3129 C C . LYS C 1 57 ? 10.963 8.615 70.270 1.00 35.02 57 LYS C C 1
ATOM 3130 O O . LYS C 1 57 ? 11.450 8.487 69.143 1.00 29.01 57 LYS C O 1
ATOM 3136 N N . LEU C 1 58 ? 10.618 9.799 70.772 1.00 37.12 58 LEU C N 1
ATOM 3137 C CA . LEU C 1 58 ? 10.772 11.023 69.988 1.00 38.09 58 LEU C CA 1
ATOM 3138 C C . LEU C 1 58 ? 12.239 11.338 69.676 1.00 36.12 58 LEU C C 1
ATOM 3139 O O . LEU C 1 58 ? 12.557 11.824 68.590 1.00 36.33 58 LEU C O 1
ATOM 3144 N N . GLU C 1 59 ? 13.127 11.063 70.631 1.00 31.53 59 GLU C N 1
ATOM 3145 C CA . GLU C 1 59 ? 14.557 11.304 70.438 1.00 33.07 59 GLU C CA 1
ATOM 3146 C C . GLU C 1 59 ? 15.062 10.499 69.254 1.00 31.56 59 GLU C C 1
ATOM 3147 O O . GLU C 1 59 ? 15.740 11.026 68.378 1.00 31.71 59 GLU C O 1
ATOM 3153 N N . PHE C 1 60 ? 14.745 9.211 69.241 1.00 28.95 60 PHE C N 1
ATOM 3154 C CA . PHE C 1 60 ? 15.202 8.366 68.154 1.00 33.45 60 PHE C CA 1
ATOM 3155 C C . PHE C 1 60 ? 14.597 8.809 66.823 1.00 30.89 60 PHE C C 1
ATOM 3156 O O . PHE C 1 60 ? 15.286 8.812 65.810 1.00 31.07 60 PHE C O 1
ATOM 3164 N N . GLU C 1 61 ? 13.322 9.196 66.818 1.00 28.99 61 GLU C N 1
ATOM 3165 C CA . GLU C 1 61 ? 12.694 9.648 65.569 1.00 31.60 61 GLU C CA 1
ATOM 3166 C C . GLU C 1 61 ? 13.382 10.918 65.044 1.00 30.01 61 GLU C C 1
ATOM 3167 O O . GLU C 1 61 ? 13.640 11.050 63.842 1.00 33.40 61 GLU C O 1
ATOM 3173 N N . VAL C 1 62 ? 13.678 11.853 65.945 1.00 29.77 62 VAL C N 1
ATOM 3174 C CA . VAL C 1 62 ? 14.359 13.092 65.571 1.00 30.44 62 VAL C CA 1
ATOM 3175 C C . VAL C 1 62 ? 15.776 12.763 65.087 1.00 33.49 62 VAL C C 1
ATOM 3176 O O . VAL C 1 62 ? 16.270 13.348 64.116 1.00 32.60 62 VAL C O 1
ATOM 3180 N N . LEU C 1 63 ? 16.423 11.826 65.776 1.00 30.84 63 LEU C N 1
ATOM 3181 C CA . LEU C 1 63 ? 17.773 11.394 65.413 1.00 33.93 63 LEU C CA 1
ATOM 3182 C C . LEU C 1 63 ? 17.715 10.971 63.942 1.00 29.59 63 LEU C C 1
ATOM 3183 O O . LEU C 1 63 ? 18.512 11.423 63.120 1.00 25.94 63 LEU C O 1
ATOM 3188 N N . LYS C 1 64 ? 16.756 10.107 63.616 1.00 26.69 64 LYS C N 1
ATOM 3189 C CA . LYS C 1 64 ? 16.593 9.629 62.243 1.00 29.70 64 LYS C CA 1
ATOM 3190 C C . LYS C 1 64 ? 16.240 10.750 61.263 1.00 33.29 64 LYS C C 1
ATOM 3191 O O . LYS C 1 64 ? 16.755 10.785 60.143 1.00 32.07 64 LYS C O 1
ATOM 3197 N N . ASP C 1 65 ? 15.361 11.657 61.682 1.00 34.40 65 ASP C N 1
ATOM 3198 C CA . ASP C 1 65 ? 14.957 12.765 60.822 1.00 40.31 65 ASP C CA 1
ATOM 3199 C C . ASP C 1 65 ? 16.154 13.619 60.423 1.00 35.89 65 ASP C C 1
ATOM 3200 O O . ASP C 1 65 ? 16.338 13.935 59.251 1.00 34.58 65 ASP C O 1
ATOM 3205 N N . LEU C 1 66 ? 16.962 13.988 61.411 1.00 37.86 66 LEU C N 1
ATOM 3206 C CA . LEU C 1 66 ? 18.138 14.820 61.180 1.00 36.10 66 LEU C CA 1
ATOM 3207 C C . LEU C 1 66 ? 19.196 14.123 60.340 1.00 34.94 66 LEU C C 1
ATOM 3208 O O . LEU C 1 66 ? 20.038 14.778 59.721 1.00 39.91 66 LEU C O 1
ATOM 3213 N N . SER C 1 67 ? 19.144 12.796 60.308 1.00 37.90 67 SER C N 1
ATOM 3214 C CA . SER C 1 67 ? 20.122 12.012 59.564 1.00 35.83 67 SER C CA 1
ATOM 3215 C C . SER C 1 67 ? 19.880 11.920 58.068 1.00 37.31 67 SER C C 1
ATOM 3216 O O . SER C 1 67 ? 20.664 11.299 57.355 1.00 39.50 67 SER C O 1
ATOM 3219 N N . GLU C 1 68 ? 18.799 12.520 57.583 1.00 38.47 68 GLU C N 1
ATOM 3220 C CA . GLU C 1 68 ? 18.542 12.499 56.151 1.00 37.77 68 GLU C CA 1
ATOM 3221 C C . GLU C 1 68 ? 19.564 13.446 55.505 1.00 37.71 68 GLU C C 1
ATOM 3222 O O . GLU C 1 68 ? 20.003 13.228 54.381 1.00 40.83 68 GLU C O 1
ATOM 3228 N N . LYS C 1 69 ? 19.948 14.489 56.237 1.00 36.10 69 LYS C N 1
ATOM 3229 C CA . LYS C 1 69 ? 20.931 15.461 55.759 1.00 31.87 69 LYS C CA 1
ATOM 3230 C C . LYS C 1 69 ? 22.241 14.709 55.530 1.00 38.22 69 LYS C C 1
ATOM 3231 O O . LYS C 1 69 ? 22.665 13.923 56.383 1.00 33.76 69 LYS C O 1
ATOM 3237 N N . GLU C 1 70 ? 22.891 14.942 54.393 1.00 38.96 70 GLU C N 1
ATOM 3238 C CA . GLU C 1 70 ? 24.137 14.238 54.106 1.00 44.56 70 GLU C CA 1
ATOM 3239 C C . GLU C 1 70 ? 25.373 14.803 54.812 1.00 42.49 70 GLU C C 1
ATOM 3240 O O . GLU C 1 70 ? 26.328 14.074 55.087 1.00 36.35 70 GLU C O 1
ATOM 3246 N N . ASN C 1 71 ? 25.344 16.094 55.107 1.00 38.54 71 ASN C N 1
ATOM 3247 C CA . ASN C 1 71 ? 26.455 16.758 55.767 1.00 39.54 71 ASN C CA 1
ATOM 3248 C C . ASN C 1 71 ? 25.930 17.413 57.039 1.00 39.80 71 ASN C C 1
ATOM 3249 O O . ASN C 1 71 ? 25.149 18.366 56.978 1.00 39.37 71 ASN C O 1
ATOM 3254 N N . VAL C 1 72 ? 26.355 16.910 58.194 1.00 36.50 72 VAL C N 1
ATOM 3255 C CA . VAL C 1 72 ? 25.852 17.463 59.447 1.00 36.93 72 VAL C CA 1
ATOM 3256 C C . VAL C 1 72 ? 26.533 16.899 60.690 1.00 36.71 72 VAL C C 1
ATOM 3257 O O . VAL C 1 72 ? 27.084 15.790 60.672 1.00 36.81 72 VAL C O 1
ATOM 3261 N N . VAL C 1 73 ? 26.490 17.685 61.761 1.00 33.37 73 VAL C N 1
ATOM 3262 C CA . VAL C 1 73 ? 27.039 17.296 63.056 1.00 32.25 73 VAL C CA 1
ATOM 3263 C C . VAL C 1 73 ? 25.831 17.191 63.976 1.00 36.47 73 VAL C C 1
ATOM 3264 O O . VAL C 1 73 ? 25.074 18.166 64.125 1.00 34.08 73 VAL C O 1
ATOM 3268 N N . ILE C 1 74 ? 25.642 16.011 64.569 1.00 32.11 74 ILE C N 1
ATOM 3269 C CA . ILE C 1 74 ? 24.516 15.756 65.470 1.00 34.80 74 ILE C CA 1
ATOM 3270 C C . ILE C 1 74 ? 24.947 15.273 66.852 1.00 37.16 74 ILE C C 1
ATOM 3271 O O . ILE C 1 74 ? 25.510 14.184 66.991 1.00 32.81 74 ILE C O 1
ATOM 3276 N N . SER C 1 75 ? 24.703 16.091 67.872 1.00 33.05 75 SER C N 1
ATOM 3277 C CA . SER C 1 75 ? 25.038 15.692 69.233 1.00 35.06 75 SER C CA 1
ATOM 3278 C C . SER C 1 75 ? 23.791 15.004 69.760 1.00 36.80 75 SER C C 1
ATOM 3279 O O . SER C 1 75 ? 22.667 15.377 69.412 1.00 36.43 75 SER C O 1
ATOM 3282 N N . THR C 1 76 ? 23.990 13.991 70.589 1.00 36.22 76 THR C N 1
ATOM 3283 C CA . THR C 1 76 ? 22.881 13.230 71.131 1.00 37.55 76 THR C CA 1
ATOM 3284 C C . THR C 1 76 ? 22.811 13.374 72.636 1.00 39.68 76 THR C C 1
ATOM 3285 O O . THR C 1 76 ? 23.700 13.944 73.261 1.00 42.09 76 THR C O 1
ATOM 3289 N N . GLY C 1 77 ? 21.746 12.856 73.225 1.00 42.04 77 GLY C N 1
ATOM 3290 C CA . GLY C 1 77 ? 21.626 12.936 74.664 1.00 43.76 77 GLY C CA 1
ATOM 3291 C C . GLY C 1 77 ? 22.130 11.638 75.256 1.00 45.06 77 GLY C C 1
ATOM 3292 O O . GLY C 1 77 ? 22.239 10.635 74.547 1.00 44.26 77 GLY C O 1
ATOM 3293 N N . GLY C 1 78 ? 22.474 11.657 76.537 1.00 43.13 78 GLY C N 1
ATOM 3294 C CA . GLY C 1 78 ? 22.913 10.439 77.184 1.00 48.30 78 GLY C CA 1
ATOM 3295 C C . GLY C 1 78 ? 21.693 9.547 77.121 1.00 49.19 78 GLY C C 1
ATOM 3296 O O . GLY C 1 78 ? 20.566 10.035 77.158 1.00 55.22 78 GLY C O 1
ATOM 3297 N N . GLY C 1 79 ? 21.892 8.245 77.032 1.00 51.66 79 GLY C N 1
ATOM 3298 C CA . GLY C 1 79 ? 20.740 7.371 76.932 1.00 45.25 79 GLY C CA 1
ATOM 3299 C C . GLY C 1 79 ? 20.605 7.028 75.464 1.00 40.29 79 GLY C C 1
ATOM 3300 O O . GLY C 1 79 ? 20.673 5.860 75.086 1.00 39.13 79 GLY C O 1
ATOM 3301 N N . LEU C 1 80 ? 20.429 8.048 74.627 1.00 37.24 80 LEU C N 1
ATOM 3302 C CA . LEU C 1 80 ? 20.313 7.812 73.196 1.00 30.48 80 LEU C CA 1
ATOM 3303 C C . LEU C 1 80 ? 21.650 7.269 72.691 1.00 32.53 80 LEU C C 1
ATOM 3304 O O . LEU C 1 80 ? 21.699 6.282 71.960 1.00 26.29 80 LEU C O 1
ATOM 3309 N N . GLY C 1 81 ? 22.739 7.912 73.104 1.00 30.60 81 GLY C N 1
ATOM 3310 C CA . GLY C 1 81 ? 24.053 7.461 72.689 1.00 29.11 81 GLY C CA 1
ATOM 3311 C C . GLY C 1 81 ? 24.388 6.111 73.292 1.00 30.04 81 GLY C C 1
ATOM 3312 O O . GLY C 1 81 ? 25.253 5.402 72.783 1.00 29.70 81 GLY C O 1
ATOM 3313 N N . ALA C 1 82 ? 23.690 5.756 74.368 1.00 30.04 82 ALA C N 1
ATOM 3314 C CA . ALA C 1 82 ? 23.902 4.489 75.071 1.00 29.46 82 ALA C CA 1
ATOM 3315 C C . ALA C 1 82 ? 22.912 3.423 74.637 1.00 32.10 82 ALA C C 1
ATOM 3316 O O . ALA C 1 82 ? 22.901 2.314 75.176 1.00 31.36 82 ALA C O 1
ATOM 3318 N N . ASN C 1 83 ? 22.056 3.779 73.686 1.00 28.35 83 ASN C N 1
ATOM 3319 C CA . ASN C 1 83 ? 21.078 2.847 73.136 1.00 26.05 83 ASN C CA 1
ATOM 3320 C C . ASN C 1 83 ? 21.783 2.213 71.930 1.00 29.05 83 ASN C C 1
ATOM 3321 O O . ASN C 1 83 ? 21.932 2.846 70.870 1.00 24.95 83 ASN C O 1
ATOM 3326 N N . GLU C 1 84 ? 22.212 0.966 72.090 1.00 24.11 84 GLU C N 1
ATOM 3327 C CA . GLU C 1 84 ? 22.948 0.270 71.043 1.00 29.81 84 GLU C CA 1
ATOM 3328 C C . GLU C 1 84 ? 22.236 0.204 69.694 1.00 30.25 84 GLU C C 1
ATOM 3329 O O . GLU C 1 84 ? 22.886 0.154 68.645 1.00 30.50 84 GLU C O 1
ATOM 3335 N N . GLU C 1 85 ? 20.910 0.203 69.717 1.00 27.85 85 GLU C N 1
ATOM 3336 C CA . GLU C 1 85 ? 20.152 0.165 68.470 1.00 31.18 85 GLU C CA 1
ATOM 3337 C C . GLU C 1 85 ? 20.380 1.490 67.719 1.00 25.29 85 GLU C C 1
ATOM 3338 O O . GLU C 1 85 ? 20.674 1.498 66.525 1.00 26.22 85 GLU C O 1
ATOM 3344 N N . ALA C 1 86 ? 20.257 2.605 68.432 1.00 23.60 86 ALA C N 1
ATOM 3345 C CA . ALA C 1 86 ? 20.464 3.928 67.843 1.00 28.23 86 ALA C CA 1
ATOM 3346 C C . ALA C 1 86 ? 21.924 4.149 67.425 1.00 25.06 86 ALA C C 1
ATOM 3347 O O . ALA C 1 86 ? 22.197 4.801 66.418 1.00 25.70 86 ALA C O 1
ATOM 3349 N N . LEU C 1 87 ? 22.864 3.613 68.200 1.00 28.79 87 LEU C N 1
ATOM 3350 C CA . LEU C 1 87 ? 24.277 3.758 67.856 1.00 26.00 87 LEU C CA 1
ATOM 3351 C C . LEU C 1 87 ? 24.499 3.028 66.528 1.00 24.42 87 LEU C C 1
ATOM 3352 O O . LEU C 1 87 ? 25.205 3.516 65.644 1.00 26.81 87 LEU C O 1
ATOM 3357 N N . ASN C 1 88 ? 23.895 1.854 66.384 1.00 23.82 88 ASN C N 1
ATOM 3358 C CA . ASN C 1 88 ? 24.028 1.100 65.133 1.00 27.84 88 ASN C CA 1
ATOM 3359 C C . ASN C 1 88 ? 23.417 1.916 63.995 1.00 27.07 88 ASN C C 1
ATOM 3360 O O . ASN C 1 88 ? 23.945 1.935 62.884 1.00 28.14 88 ASN C O 1
ATOM 3365 N N . PHE C 1 89 ? 22.307 2.600 64.262 1.00 29.38 89 PHE C N 1
ATOM 3366 C CA . PHE C 1 89 ? 21.704 3.427 63.212 1.00 29.29 89 PHE C CA 1
ATOM 3367 C C . PHE C 1 89 ? 22.717 4.506 62.826 1.00 26.62 89 PHE C C 1
ATOM 3368 O O . PHE C 1 89 ? 22.958 4.751 61.647 1.00 24.71 89 PHE C O 1
ATOM 3384 N N . LYS C 1 91 ? 25.983 4.546 63.135 1.00 28.16 91 LYS C N 1
ATOM 3385 C CA . LYS C 1 91 ? 27.108 3.939 62.437 1.00 32.09 91 LYS C CA 1
ATOM 3386 C C . LYS C 1 91 ? 26.779 3.662 60.978 1.00 32.27 91 LYS C C 1
ATOM 3387 O O . LYS C 1 91 ? 27.648 3.758 60.120 1.00 32.06 91 LYS C O 1
ATOM 3393 N N . SER C 1 92 ? 25.526 3.323 60.694 1.00 30.56 92 SER C N 1
ATOM 3394 C CA . SER C 1 92 ? 25.135 3.037 59.319 1.00 33.92 92 SER C CA 1
ATOM 3395 C C . SER C 1 92 ? 25.022 4.320 58.496 1.00 33.29 92 SER C C 1
ATOM 3396 O O . SER C 1 92 ? 25.125 4.292 57.275 1.00 33.45 92 SER C O 1
ATOM 3399 N N . ARG C 1 93 ? 24.833 5.447 59.172 1.00 31.74 93 ARG C N 1
ATOM 3400 C CA . ARG C 1 93 ? 24.687 6.732 58.491 1.00 32.16 93 ARG C CA 1
ATOM 3401 C C . ARG C 1 93 ? 25.960 7.572 58.430 1.00 32.36 93 ARG C C 1
ATOM 3402 O O . ARG C 1 93 ? 26.080 8.456 57.581 1.00 26.57 93 ARG C O 1
ATOM 3410 N N . GLY C 1 94 ? 26.898 7.304 59.338 1.00 29.65 94 GLY C N 1
ATOM 3411 C CA . GLY C 1 94 ? 28.123 8.078 59.380 1.00 26.07 94 GLY C CA 1
ATOM 3412 C C . GLY C 1 94 ? 29.128 7.640 60.431 1.00 30.44 94 GLY C C 1
ATOM 3413 O O . GLY C 1 94 ? 29.284 6.444 60.708 1.00 25.87 94 GLY C O 1
ATOM 3414 N N . THR C 1 95 ? 29.802 8.621 61.028 1.00 28.12 95 THR C N 1
ATOM 3415 C CA . THR C 1 95 ? 30.832 8.360 62.021 1.00 31.89 95 THR C CA 1
ATOM 3416 C C . THR C 1 95 ? 30.412 8.809 63.407 1.00 33.44 95 THR C C 1
ATOM 3417 O O . THR C 1 95 ? 29.890 9.917 63.582 1.00 29.63 95 THR C O 1
ATOM 3421 N N . THR C 1 96 ? 30.653 7.938 64.383 1.00 30.06 96 THR C N 1
ATOM 3422 C CA . THR C 1 96 ? 30.301 8.203 65.766 1.00 29.00 96 THR C CA 1
ATOM 3423 C C . THR C 1 96 ? 31.545 8.529 66.580 1.00 30.77 96 THR C C 1
ATOM 3424 O O . THR C 1 96 ? 32.580 7.873 66.449 1.00 29.35 96 THR C O 1
ATOM 3428 N N . VAL C 1 97 ? 31.424 9.543 67.431 1.00 27.84 97 VAL C N 1
ATOM 3429 C CA . VAL C 1 97 ? 32.525 10.001 68.253 1.00 26.26 97 VAL C CA 1
ATOM 3430 C C . VAL C 1 97 ? 32.135 10.080 69.712 1.00 32.15 97 VAL C C 1
ATOM 3431 O O . VAL C 1 97 ? 31.186 10.772 70.072 1.00 29.76 97 VAL C O 1
ATOM 3435 N N . PHE C 1 98 ? 32.888 9.376 70.550 1.00 26.53 98 PHE C N 1
ATOM 3436 C CA . PHE C 1 98 ? 32.634 9.366 71.973 1.00 30.16 98 PHE C CA 1
ATOM 3437 C C . PHE C 1 98 ? 33.498 10.393 72.707 1.00 34.65 98 PHE C C 1
ATOM 3438 O O . PHE C 1 98 ? 34.731 10.293 72.716 1.00 34.49 98 PHE C O 1
ATOM 3446 N N . ILE C 1 99 ? 32.840 11.382 73.307 1.00 31.43 99 ILE C N 1
ATOM 3447 C CA . ILE C 1 99 ? 33.532 12.405 74.073 1.00 30.28 99 ILE C CA 1
ATOM 3448 C C . ILE C 1 99 ? 33.525 11.834 75.472 1.00 35.26 99 ILE C C 1
ATOM 3449 O O . ILE C 1 99 ? 32.537 11.919 76.206 1.00 31.07 99 ILE C O 1
ATOM 3454 N N . ASP C 1 100 ? 34.659 11.235 75.810 1.00 38.00 100 ASP C N 1
ATOM 3455 C CA . ASP C 1 100 ? 34.884 10.534 77.065 1.00 38.73 100 ASP C CA 1
ATOM 3456 C C . ASP C 1 100 ? 35.358 11.395 78.231 1.00 38.91 100 ASP C C 1
ATOM 3457 O O . ASP C 1 100 ? 36.277 12.195 78.087 1.00 41.02 100 ASP C O 1
ATOM 3462 N N . ILE C 1 101 ? 34.722 11.214 79.384 1.00 36.79 101 ILE C N 1
ATOM 3463 C CA . ILE C 1 101 ? 35.083 11.927 80.605 1.00 35.20 101 ILE C CA 1
ATOM 3464 C C . ILE C 1 101 ? 35.079 10.890 81.721 1.00 34.83 101 ILE C C 1
ATOM 3465 O O . ILE C 1 101 ? 34.223 10.010 81.760 1.00 31.81 101 ILE C O 1
ATOM 3470 N N . PRO C 1 102 ? 36.040 10.974 82.645 1.00 35.62 102 PRO C N 1
ATOM 3471 C CA . PRO C 1 102 ? 36.051 9.980 83.719 1.00 33.73 102 PRO C CA 1
ATOM 3472 C C . PRO C 1 102 ? 34.907 10.155 84.708 1.00 36.63 102 PRO C C 1
ATOM 3473 O O . PRO C 1 102 ? 34.326 11.237 84.819 1.00 34.24 102 PRO C O 1
ATOM 3477 N N . PHE C 1 103 ? 34.585 9.078 85.416 1.00 35.73 103 PHE C N 1
ATOM 3478 C CA . PHE C 1 103 ? 33.498 9.079 86.386 1.00 40.89 103 PHE C CA 1
ATOM 3479 C C . PHE C 1 103 ? 33.543 10.231 87.392 1.00 46.39 103 PHE C C 1
ATOM 3480 O O . PHE C 1 103 ? 32.508 10.845 87.658 1.00 48.35 103 PHE C O 1
ATOM 3488 N N . GLU C 1 104 ? 34.719 10.545 87.940 1.00 47.90 104 GLU C N 1
ATOM 3489 C CA . GLU C 1 104 ? 34.806 11.629 88.922 1.00 49.36 104 GLU C CA 1
ATOM 3490 C C . GLU C 1 104 ? 34.483 12.985 88.299 1.00 49.76 104 GLU C C 1
ATOM 3491 O O . GLU C 1 104 ? 33.945 13.865 88.968 1.00 52.06 104 GLU C O 1
ATOM 3497 N N . VAL C 1 105 ? 34.813 13.156 87.023 1.00 48.73 105 VAL C N 1
ATOM 3498 C CA . VAL C 1 105 ? 34.524 14.408 86.331 1.00 52.45 105 VAL C CA 1
ATOM 3499 C C . VAL C 1 105 ? 33.029 14.443 86.008 1.00 55.12 105 VAL C C 1
ATOM 3500 O O . VAL C 1 105 ? 32.418 15.507 85.914 1.00 57.39 105 VAL C O 1
ATOM 3504 N N . PHE C 1 106 ? 32.454 13.257 85.846 1.00 55.36 106 PHE C N 1
ATOM 3505 C CA . PHE C 1 106 ? 31.036 13.099 85.549 1.00 55.95 106 PHE C CA 1
ATOM 3506 C C . PHE C 1 106 ? 30.269 13.469 86.807 1.00 58.32 106 PHE C C 1
ATOM 3507 O O . PHE C 1 106 ? 29.457 14.389 86.810 1.00 58.25 106 PHE C O 1
ATOM 3515 N N . LEU C 1 107 ? 30.555 12.738 87.877 1.00 61.11 107 LEU C N 1
ATOM 3516 C CA . LEU C 1 107 ? 29.916 12.934 89.169 1.00 65.09 107 LEU C CA 1
ATOM 3517 C C . LEU C 1 107 ? 29.874 14.402 89.580 1.00 69.06 107 LEU C C 1
ATOM 3518 O O . LEU C 1 107 ? 29.062 14.799 90.412 1.00 69.37 107 LEU C O 1
ATOM 3523 N N . GLU C 1 108 ? 30.743 15.211 88.986 1.00 76.02 108 GLU C N 1
ATOM 3524 C CA . GLU C 1 108 ? 30.785 16.627 89.315 1.00 81.20 108 GLU C CA 1
ATOM 3525 C C . GLU C 1 108 ? 29.847 17.437 88.422 1.00 81.71 108 GLU C C 1
ATOM 3526 O O . GLU C 1 108 ? 28.796 17.893 88.870 1.00 82.31 108 GLU C O 1
ATOM 3532 N N . ARG C 1 109 ? 30.233 17.608 87.159 1.00 78.64 109 ARG C N 1
ATOM 3533 C CA . ARG C 1 109 ? 29.444 18.377 86.199 1.00 76.01 109 ARG C CA 1
ATOM 3534 C C . ARG C 1 109 ? 28.009 17.885 86.052 1.00 76.52 109 ARG C C 1
ATOM 3535 O O . ARG C 1 109 ? 27.077 18.682 85.983 1.00 79.32 109 ARG C O 1
ATOM 3543 N N . CYS C 1 110 ? 27.837 16.572 85.984 1.00 78.70 110 CYS C N 1
ATOM 3544 C CA . CYS C 1 110 ? 26.512 15.984 85.823 1.00 79.18 110 CYS C CA 1
ATOM 3545 C C . CYS C 1 110 ? 25.705 15.971 87.118 1.00 81.13 110 CYS C C 1
ATOM 3546 O O . CYS C 1 110 ? 26.221 16.475 88.136 1.00 84.12 110 CYS C O 1
ATOM 3549 N N . ARG C 1 121 ? 20.824 12.246 93.185 1.00 100.68 121 ARG C N 1
ATOM 3550 C CA . ARG C 1 121 ? 21.729 11.219 93.782 1.00 100.54 121 ARG C CA 1
ATOM 3551 C C . ARG C 1 121 ? 20.968 10.021 94.341 1.00 100.68 121 ARG C C 1
ATOM 3552 O O . ARG C 1 121 ? 20.508 10.038 95.485 1.00 100.68 121 ARG C O 1
ATOM 3560 N N . PRO C 1 122 ? 20.821 8.962 93.523 1.00 100.60 122 PRO C N 1
ATOM 3561 C CA . PRO C 1 122 ? 20.118 7.739 93.921 1.00 99.79 122 PRO C CA 1
ATOM 3562 C C . PRO C 1 122 ? 21.026 6.660 94.518 1.00 99.22 122 PRO C C 1
ATOM 3563 O O . PRO C 1 122 ? 21.144 5.564 93.973 1.00 100.63 122 PRO C O 1
ATOM 3567 N N . LEU C 1 123 ? 21.672 6.988 95.634 1.00 98.24 123 LEU C N 1
ATOM 3568 C CA . LEU C 1 123 ? 22.556 6.063 96.345 1.00 97.78 123 LEU C CA 1
ATOM 3569 C C . LEU C 1 123 ? 23.891 5.673 95.714 1.00 96.55 123 LEU C C 1
ATOM 3570 O O . LEU C 1 123 ? 24.455 4.639 96.064 1.00 98.02 123 LEU C O 1
ATOM 3575 N N . ASP C 1 124 ? 24.403 6.477 94.792 1.00 91.41 124 ASP C N 1
ATOM 3576 C CA . ASP C 1 124 ? 25.692 6.162 94.182 1.00 86.53 124 ASP C CA 1
ATOM 3577 C C . ASP C 1 124 ? 25.655 4.870 93.360 1.00 84.00 124 ASP C C 1
ATOM 3578 O O . ASP C 1 124 ? 26.697 4.281 93.067 1.00 82.41 124 ASP C O 1
ATOM 3583 N N . GLU C 1 125 ? 24.453 4.420 93.012 1.00 78.57 125 GLU C N 1
ATOM 3584 C CA . GLU C 1 125 ? 24.293 3.227 92.183 1.00 72.45 125 GLU C CA 1
ATOM 3585 C C . GLU C 1 125 ? 24.519 3.793 90.791 1.00 69.37 125 GLU C C 1
ATOM 3586 O O . GLU C 1 125 ? 24.642 3.067 89.804 1.00 67.36 125 GLU C O 1
ATOM 3592 N N . ILE C 1 126 ? 24.548 5.123 90.749 1.00 63.02 126 ILE C N 1
ATOM 3593 C CA . ILE C 1 126 ? 24.774 5.892 89.538 1.00 60.10 126 ILE C CA 1
ATOM 3594 C C . ILE C 1 126 ? 26.112 5.460 88.940 1.00 55.45 126 ILE C C 1
ATOM 3595 O O . ILE C 1 126 ? 26.437 5.786 87.799 1.00 49.38 126 ILE C O 1
ATOM 3600 N N . LYS C 1 127 ? 26.883 4.725 89.733 1.00 53.07 127 LYS C N 1
ATOM 3601 C CA . LYS C 1 127 ? 28.165 4.199 89.284 1.00 53.19 127 LYS C CA 1
ATOM 3602 C C . LYS C 1 127 ? 27.831 3.171 88.214 1.00 50.71 127 LYS C C 1
ATOM 3603 O O . LYS C 1 127 ? 28.455 3.127 87.157 1.00 46.20 127 LYS C O 1
ATOM 3609 N N . ASN C 1 128 ? 26.826 2.351 88.506 1.00 51.00 128 ASN C N 1
ATOM 3610 C CA . ASN C 1 128 ? 26.397 1.304 87.592 1.00 51.78 128 ASN C CA 1
ATOM 3611 C C . ASN C 1 128 ? 25.903 1.883 86.284 1.00 50.77 128 ASN C C 1
ATOM 3612 O O . ASN C 1 128 ? 26.170 1.331 85.215 1.00 50.35 128 ASN C O 1
ATOM 3617 N N . LEU C 1 129 ? 25.181 2.994 86.374 1.00 44.80 129 LEU C N 1
ATOM 3618 C CA . LEU C 1 129 ? 24.666 3.647 85.189 1.00 44.91 129 LEU C CA 1
ATOM 3619 C C . LEU C 1 129 ? 25.835 4.152 84.363 1.00 43.89 129 LEU C C 1
ATOM 3620 O O . LEU C 1 129 ? 25.818 4.068 83.132 1.00 40.66 129 LEU C O 1
ATOM 3625 N N . PHE C 1 130 ? 26.852 4.671 85.044 1.00 40.09 130 PHE C N 1
ATOM 3626 C CA . PHE C 1 130 ? 28.037 5.185 84.366 1.00 39.19 130 PHE C CA 1
ATOM 3627 C C . PHE C 1 130 ? 28.792 4.081 83.631 1.00 35.39 130 PHE C C 1
ATOM 3628 O O . PHE C 1 130 ? 29.164 4.241 82.469 1.00 36.08 130 PHE C O 1
ATOM 3636 N N . GLU C 1 131 ? 29.027 2.971 84.321 1.00 36.82 131 GLU C N 1
ATOM 3637 C CA . GLU C 1 131 ? 29.744 1.839 83.746 1.00 38.74 131 GLU C CA 1
ATOM 3638 C C . GLU C 1 131 ? 28.965 1.251 82.576 1.00 37.56 131 GLU C C 1
ATOM 3639 O O . GLU C 1 131 ? 29.520 0.991 81.506 1.00 40.37 131 GLU C O 1
ATOM 3645 N N . GLU C 1 132 ? 27.673 1.052 82.796 1.00 34.43 132 GLU C N 1
ATOM 3646 C CA . GLU C 1 132 ? 26.786 0.488 81.792 1.00 37.26 132 GLU C CA 1
ATOM 3647 C C . GLU C 1 132 ? 26.718 1.319 80.512 1.00 31.83 13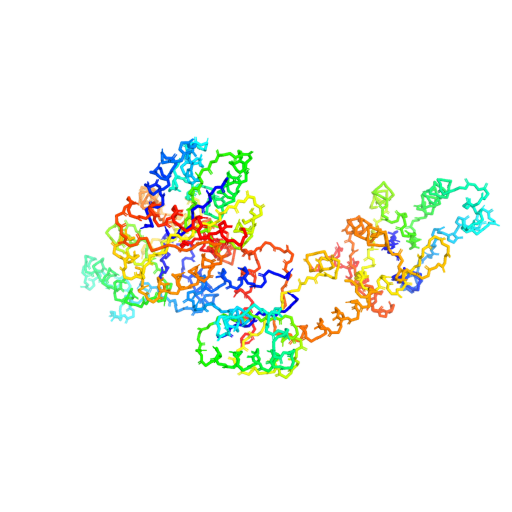2 GLU C C 1
ATOM 3648 O O . GLU C 1 132 ? 26.936 0.801 79.423 1.00 35.36 132 GLU C O 1
ATOM 3654 N N . ARG C 1 133 ? 26.408 2.601 80.632 1.00 32.04 133 ARG C N 1
ATOM 3655 C CA . ARG C 1 133 ? 26.329 3.447 79.447 1.00 35.72 133 ARG C CA 1
ATOM 3656 C C . ARG C 1 133 ? 27.691 3.626 78.767 1.00 35.57 133 ARG C C 1
ATOM 3657 O O . ARG C 1 133 ? 27.767 3.651 77.539 1.00 37.50 133 ARG C O 1
ATOM 3665 N N . ARG C 1 134 ? 28.760 3.743 79.559 1.00 31.04 134 ARG C N 1
ATOM 3666 C CA . ARG C 1 134 ? 30.106 3.930 79.007 1.00 30.04 134 ARG C CA 1
ATOM 3667 C C . ARG C 1 134 ? 30.519 2.745 78.135 1.00 32.38 134 ARG C C 1
ATOM 3668 O O . ARG C 1 134 ? 31.259 2.900 77.157 1.00 30.96 134 ARG C O 1
ATOM 3676 N N . LYS C 1 135 ? 30.039 1.563 78.504 1.00 36.04 135 LYS C N 1
ATOM 3677 C CA . LYS C 1 135 ? 30.314 0.349 77.753 1.00 41.02 135 LYS C CA 1
ATOM 3678 C C . LYS C 1 135 ? 29.775 0.503 76.333 1.00 38.05 135 LYS C C 1
ATOM 3679 O O . LYS C 1 135 ? 30.410 0.072 75.379 1.00 38.98 135 LYS C O 1
ATOM 3685 N N . ILE C 1 136 ? 28.610 1.125 76.184 1.00 33.60 136 ILE C N 1
ATOM 3686 C CA . ILE C 1 136 ? 28.062 1.317 74.847 1.00 31.39 136 ILE C CA 1
ATOM 3687 C C . ILE C 1 136 ? 28.774 2.474 74.116 1.00 32.20 136 ILE C C 1
ATOM 3688 O O . ILE C 1 136 ? 29.117 2.345 72.939 1.00 24.89 136 ILE C O 1
ATOM 3693 N N . TYR C 1 137 ? 29.000 3.590 74.814 1.00 27.23 137 TYR C N 1
ATOM 3694 C CA . TYR C 1 137 ? 29.683 4.742 74.215 1.00 28.79 137 TYR C CA 1
ATOM 3695 C C . TYR C 1 137 ? 31.053 4.349 73.660 1.00 31.70 137 TYR C C 1
ATOM 3696 O O . TYR C 1 137 ? 31.485 4.868 72.627 1.00 28.96 137 TYR C O 1
ATOM 3705 N N . SER C 1 138 ? 31.733 3.440 74.362 1.00 27.67 138 SER C N 1
ATOM 3706 C CA . SER C 1 138 ? 33.066 3.002 73.973 1.00 29.53 138 SER C CA 1
ATOM 3707 C C . SER C 1 138 ? 33.096 2.250 72.658 1.00 32.24 138 SER C C 1
ATOM 3708 O O . SER C 1 138 ? 34.177 1.982 72.129 1.00 32.17 138 SER C O 1
ATOM 3711 N N . LYS C 1 139 ? 31.921 1.905 72.131 1.00 30.10 139 LYS C N 1
ATOM 3712 C CA . LYS C 1 139 ? 31.847 1.206 70.849 1.00 32.11 139 LYS C CA 1
ATOM 3713 C C . LYS C 1 139 ? 31.887 2.215 69.709 1.00 32.05 139 LYS C C 1
ATOM 3714 O O . LYS C 1 139 ? 31.810 1.841 68.538 1.00 30.89 139 LYS C O 1
ATOM 3720 N N . ALA C 1 140 ? 32.010 3.492 70.061 1.00 30.25 140 ALA C N 1
ATOM 3721 C CA . ALA C 1 140 ? 32.059 4.562 69.064 1.00 31.87 140 ALA C CA 1
ATOM 3722 C C . ALA C 1 140 ? 33.229 4.337 68.125 1.00 34.83 140 ALA C C 1
ATOM 3723 O O . ALA C 1 140 ? 34.211 3.692 68.503 1.00 32.88 140 ALA C O 1
ATOM 3725 N N . ASP C 1 141 ? 33.132 4.863 66.903 1.00 33.07 141 ASP C N 1
ATOM 3726 C CA . ASP C 1 141 ? 34.228 4.710 65.947 1.00 37.39 141 ASP C CA 1
ATOM 3727 C C . ASP C 1 141 ? 35.458 5.472 66.456 1.00 35.83 141 ASP C C 1
ATOM 3728 O O . ASP C 1 141 ? 36.583 5.028 66.282 1.00 37.44 141 ASP C O 1
ATOM 3733 N N . ILE C 1 142 ? 35.234 6.623 67.078 1.00 36.58 142 ILE C N 1
ATOM 3734 C CA . ILE C 1 142 ? 36.324 7.438 67.599 1.00 35.39 142 ILE C CA 1
ATOM 3735 C C . ILE C 1 142 ? 36.055 7.866 69.041 1.00 39.37 142 ILE C C 1
ATOM 3736 O O . ILE C 1 142 ? 34.930 8.219 69.393 1.00 36.73 142 ILE C O 1
ATOM 3741 N N . LYS C 1 143 ? 37.091 7.824 69.874 1.00 38.45 143 LYS C N 1
ATOM 3742 C CA . LYS C 1 143 ? 36.971 8.227 71.268 1.00 39.73 143 LYS C CA 1
ATOM 3743 C C . LYS C 1 143 ? 37.977 9.340 71.527 1.00 43.20 143 LYS C C 1
ATOM 3744 O O . LYS C 1 143 ? 39.138 9.230 71.139 1.00 42.09 143 LYS C O 1
ATOM 3750 N N . VAL C 1 144 ? 37.533 10.419 72.159 1.00 38.54 144 VAL C N 1
ATOM 3751 C CA . VAL C 1 144 ? 38.435 11.519 72.467 1.00 40.83 144 VAL C CA 1
ATOM 3752 C C . VAL C 1 144 ? 38.190 11.996 73.888 1.00 39.96 144 VAL C C 1
ATOM 3753 O O . VAL C 1 144 ? 37.058 11.976 74.373 1.00 38.41 144 VAL C O 1
ATOM 3757 N N . LYS C 1 145 ? 39.261 12.417 74.553 1.00 41.27 145 LYS C N 1
ATOM 3758 C CA . LYS C 1 145 ? 39.180 12.899 75.924 1.00 43.17 145 LYS C CA 1
ATOM 3759 C C . LYS C 1 145 ? 38.517 14.259 75.962 1.00 45.89 145 LYS C C 1
ATOM 3760 O O . LYS C 1 145 ? 39.022 15.222 75.377 1.00 46.27 145 LYS C O 1
ATOM 3766 N N . GLY C 1 146 ? 37.383 14.332 76.651 1.00 45.26 146 GLY C N 1
ATOM 3767 C CA . GLY C 1 146 ? 36.654 15.582 76.740 1.00 52.84 146 GLY C CA 1
ATOM 3768 C C . GLY C 1 146 ? 37.164 16.540 77.798 1.00 59.26 146 GLY C C 1
ATOM 3769 O O . GLY C 1 146 ? 36.635 17.643 77.938 1.00 62.26 146 GLY C O 1
ATOM 3770 N N . GLU C 1 147 ? 38.191 16.134 78.541 1.00 64.81 147 GLU C N 1
ATOM 3771 C CA . GLU C 1 147 ? 38.746 16.984 79.594 1.00 69.88 147 GLU C CA 1
ATOM 3772 C C . GLU C 1 147 ? 39.441 18.212 79.008 1.00 67.62 147 GLU C C 1
ATOM 3773 O O . GLU C 1 147 ? 39.448 19.281 79.614 1.00 69.74 147 GLU C O 1
ATOM 3779 N N . LYS C 1 148 ? 40.025 18.044 77.827 1.00 63.84 148 LYS C N 1
ATOM 3780 C CA . LYS C 1 148 ? 40.722 19.119 77.131 1.00 59.39 148 LYS C CA 1
ATOM 3781 C C . LYS C 1 148 ? 39.734 20.220 76.750 1.00 56.04 148 LYS C C 1
ATOM 3782 O O . LYS C 1 148 ? 38.523 20.019 76.781 1.00 58.14 148 LYS C O 1
ATOM 3788 N N . PRO C 1 149 ? 40.243 21.409 76.382 1.00 53.99 149 PRO C N 1
ATOM 3789 C CA . PRO C 1 149 ? 39.333 22.494 76.000 1.00 50.63 149 PRO C CA 1
ATOM 3790 C C . PRO C 1 149 ? 38.659 22.215 74.653 1.00 49.36 149 PRO C C 1
ATOM 3791 O O . PRO C 1 149 ? 39.137 21.404 73.858 1.00 47.62 149 PRO C O 1
ATOM 3795 N N . PRO C 1 150 ? 37.533 22.888 74.378 1.00 49.18 150 PRO C N 1
ATOM 3796 C CA . PRO C 1 150 ? 36.806 22.685 73.120 1.00 49.30 150 PRO C CA 1
ATOM 3797 C C . PRO C 1 150 ? 37.681 22.631 71.862 1.00 50.33 150 PRO C C 1
ATOM 3798 O O . PRO C 1 150 ? 37.682 21.624 71.149 1.00 45.34 150 PRO C O 1
ATOM 3802 N N . GLU C 1 151 ? 38.415 23.711 71.597 1.00 48.03 151 GLU C N 1
ATOM 3803 C CA . GLU C 1 151 ? 39.283 23.809 70.418 1.00 49.42 151 GLU C CA 1
ATOM 3804 C C . GLU C 1 151 ? 40.185 22.592 70.218 1.00 45.59 151 GLU C C 1
ATOM 3805 O O . GLU C 1 151 ? 40.408 22.158 69.091 1.00 40.97 151 GLU C O 1
ATOM 3811 N N . GLU C 1 152 ? 40.722 22.064 71.314 1.00 43.92 152 GLU C N 1
ATOM 3812 C CA . GLU C 1 152 ? 41.601 20.909 71.249 1.00 42.73 152 GLU C CA 1
ATOM 3813 C C . GLU C 1 152 ? 40.838 19.623 70.962 1.00 44.65 152 GLU C C 1
ATOM 3814 O O . GLU C 1 152 ? 41.342 18.731 70.275 1.00 39.92 152 GLU C O 1
ATOM 3820 N N . VAL C 1 153 ? 39.628 19.521 71.500 1.00 39.84 153 VAL C N 1
ATOM 3821 C CA . VAL C 1 153 ? 38.822 18.342 71.266 1.00 37.97 153 VAL C CA 1
ATOM 3822 C C . VAL C 1 153 ? 38.457 18.310 69.787 1.00 34.09 153 VAL C C 1
ATOM 3823 O O . VAL C 1 153 ? 38.579 17.277 69.142 1.00 29.89 153 VAL C O 1
ATOM 3827 N N . VAL C 1 154 ? 38.023 19.452 69.257 1.00 31.17 154 VAL C N 1
ATOM 3828 C CA . VAL C 1 154 ? 37.646 19.550 67.849 1.00 31.21 154 VAL C CA 1
ATOM 3829 C C . VAL C 1 154 ? 38.816 19.269 66.915 1.00 35.15 154 VAL C C 1
ATOM 3830 O O . VAL C 1 154 ? 38.656 18.588 65.901 1.00 34.61 154 VAL C O 1
ATOM 3834 N N . LYS C 1 155 ? 39.990 19.797 67.245 1.00 34.07 155 LYS C N 1
ATOM 3835 C CA . LYS C 1 155 ? 41.157 19.567 66.403 1.00 39.28 155 LYS C CA 1
ATOM 3836 C C . LYS C 1 155 ? 41.458 18.074 66.378 1.00 40.70 155 LYS C C 1
ATOM 3837 O O . LYS C 1 155 ? 41.817 17.520 65.334 1.00 38.48 155 LYS C O 1
ATOM 3843 N N . GLU C 1 156 ? 41.295 17.427 67.531 1.00 39.26 156 GLU C N 1
ATOM 3844 C CA . GLU C 1 156 ? 41.563 15.998 67.642 1.00 38.41 156 GLU C CA 1
ATOM 3845 C C . GLU C 1 156 ? 40.558 15.180 66.836 1.00 35.69 156 GLU C C 1
ATOM 3846 O O . GLU C 1 156 ? 40.919 14.177 66.219 1.00 30.95 156 GLU C O 1
ATOM 3852 N N . ILE C 1 157 ? 39.298 15.601 66.833 1.00 30.84 157 ILE C N 1
ATOM 3853 C CA . ILE C 1 157 ? 38.299 14.866 66.065 1.00 33.00 157 ILE C CA 1
ATOM 3854 C C . ILE C 1 157 ? 38.621 14.990 64.575 1.00 30.78 157 ILE C C 1
ATOM 3855 O O . ILE C 1 157 ? 38.698 13.993 63.866 1.00 37.68 157 ILE C O 1
ATOM 3860 N N . LEU C 1 158 ? 38.830 16.218 64.114 1.00 36.50 158 LEU C N 1
ATOM 3861 C CA . LEU C 1 158 ? 39.135 16.483 62.708 1.00 36.52 158 LEU C CA 1
ATOM 3862 C C . LEU C 1 158 ? 40.275 15.620 62.165 1.00 37.11 158 LEU C C 1
ATOM 3863 O O . LEU C 1 158 ? 40.198 15.098 61.053 1.00 35.33 158 LEU C O 1
ATOM 3868 N N . LEU C 1 159 ? 41.325 15.464 62.960 1.00 35.75 159 LEU C N 1
ATOM 3869 C CA . LEU C 1 159 ? 42.486 14.694 62.543 1.00 35.82 159 LEU C CA 1
ATOM 3870 C C . LEU C 1 159 ? 42.281 13.195 62.641 1.00 36.38 159 LEU C C 1
ATOM 3871 O O . LEU C 1 159 ? 43.072 12.419 62.108 1.00 38.59 159 LEU C O 1
ATOM 3876 N N . SER C 1 160 ? 41.210 12.789 63.312 1.00 40.06 160 SER C N 1
ATOM 3877 C CA . SER C 1 160 ? 40.897 11.371 63.483 1.00 41.25 160 SER C CA 1
ATOM 3878 C C . SER C 1 160 ? 40.010 10.844 62.362 1.00 38.54 160 SER C C 1
ATOM 3879 O O . SER C 1 160 ? 40.054 9.659 62.034 1.00 41.25 160 SER C O 1
ATOM 3882 N N . LEU C 1 161 ? 39.211 11.734 61.783 1.00 36.14 161 LEU C N 1
ATOM 3883 C CA . LEU C 1 161 ? 38.278 11.376 60.722 1.00 34.45 161 LEU C CA 1
ATOM 3884 C C . LEU C 1 161 ? 38.890 10.645 59.531 1.00 36.84 161 LEU C C 1
ATOM 3885 O O . LEU C 1 161 ? 38.403 9.580 59.155 1.00 28.37 161 LEU C O 1
ATOM 3890 N N . GLU C 1 162 ? 39.956 11.189 58.943 1.00 36.47 162 GLU C N 1
ATOM 3891 C CA . GLU C 1 162 ? 40.586 10.539 57.790 1.00 40.35 162 GLU C CA 1
ATOM 3892 C C . GLU C 1 162 ? 40.996 9.097 58.085 1.00 39.99 162 GLU C C 1
ATOM 3893 O O . GLU C 1 162 ? 40.543 8.175 57.414 1.00 42.28 162 GLU C O 1
ATOM 3899 N N . GLY C 1 163 ? 41.854 8.913 59.087 1.00 40.40 163 GLY C N 1
ATOM 3900 C CA . GLY C 1 163 ? 42.316 7.579 59.441 1.00 40.00 163 GLY C CA 1
ATOM 3901 C C . GLY C 1 163 ? 41.181 6.616 59.742 1.00 43.49 163 GLY C C 1
ATOM 3902 O O . GLY C 1 163 ? 41.290 5.409 59.522 1.00 43.00 163 GLY C O 1
ATOM 3903 N N . ASN C 1 164 ? 40.075 7.144 60.242 1.00 43.98 164 ASN C N 1
ATOM 3904 C CA . ASN C 1 164 ? 38.938 6.295 60.556 1.00 44.56 164 ASN C CA 1
ATOM 3905 C C . ASN C 1 164 ? 38.155 5.900 59.303 1.00 44.72 164 ASN C C 1
ATOM 3906 O O . ASN C 1 164 ? 37.562 4.826 59.245 1.00 39.34 164 ASN C O 1
ATOM 3911 N N . ALA C 1 165 ? 38.175 6.762 58.291 1.00 45.39 165 ALA C N 1
ATOM 3912 C CA . ALA C 1 165 ? 37.443 6.504 57.055 1.00 47.32 165 ALA C CA 1
ATOM 3913 C C . ALA C 1 165 ? 38.020 5.397 56.170 1.00 49.47 165 ALA C C 1
ATOM 3914 O O . ALA C 1 165 ? 37.263 4.648 55.545 1.00 45.67 165 ALA C O 1
ATOM 3916 N N . LEU C 1 166 ? 39.346 5.295 56.108 1.00 49.33 166 LEU C N 1
ATOM 3917 C CA . LEU C 1 166 ? 39.984 4.283 55.264 1.00 58.20 166 LEU C CA 1
ATOM 3918 C C . LEU C 1 166 ? 40.997 3.413 56.008 1.00 61.30 166 LEU C C 1
ATOM 3919 O O . LEU C 1 166 ? 41.197 3.637 57.220 1.00 62.81 166 LEU C O 1
ATOM 3932 N N . ARG D 1 2 ? 20.003 44.473 87.046 1.00 42.50 2 ARG D N 1
ATOM 3933 C CA . ARG D 1 2 ? 20.966 44.025 86.023 1.00 43.52 2 ARG D CA 1
ATOM 3934 C C . ARG D 1 2 ? 20.215 43.517 84.795 1.00 43.54 2 ARG D C 1
ATOM 3935 O O . ARG D 1 2 ? 19.391 42.615 84.896 1.00 48.20 2 ARG D O 1
ATOM 3943 N N . ILE D 1 3 ? 20.509 44.083 83.633 1.00 39.50 3 ILE D N 1
ATOM 3944 C CA . ILE D 1 3 ? 19.845 43.666 82.405 1.00 37.35 3 ILE D CA 1
ATOM 3945 C C . ILE D 1 3 ? 20.880 43.400 81.312 1.00 35.40 3 ILE D C 1
ATOM 3946 O O . ILE D 1 3 ? 21.727 44.246 81.032 1.00 31.88 3 ILE D O 1
ATOM 3951 N N . TYR D 1 4 ? 20.827 42.216 80.709 1.00 33.47 4 TYR D N 1
ATOM 3952 C CA . TYR D 1 4 ? 21.770 41.883 79.645 1.00 32.14 4 TYR D CA 1
ATOM 3953 C C . TYR D 1 4 ? 21.091 41.836 78.284 1.00 34.97 4 TYR D C 1
ATOM 3954 O O . TYR D 1 4 ? 20.066 41.175 78.107 1.00 34.82 4 TYR D O 1
ATOM 3963 N N . LEU D 1 5 ? 21.666 42.546 77.322 1.00 31.80 5 LEU D N 1
ATOM 3964 C CA . LEU D 1 5 ? 21.114 42.559 75.982 1.00 34.47 5 LEU D CA 1
ATOM 3965 C C . LEU D 1 5 ? 22.002 41.650 75.138 1.00 36.85 5 LEU D C 1
ATOM 3966 O O . LEU D 1 5 ? 23.214 41.855 75.066 1.00 36.90 5 LEU D O 1
ATOM 3971 N N . ILE D 1 6 ? 21.400 40.636 74.519 1.00 36.56 6 ILE D N 1
ATOM 3972 C CA . ILE D 1 6 ? 22.147 39.696 73.688 1.00 36.33 6 ILE D CA 1
ATOM 3973 C C . ILE D 1 6 ? 21.586 39.671 72.271 1.00 34.73 6 ILE D C 1
ATOM 3974 O O . ILE D 1 6 ? 20.430 40.043 72.049 1.00 33.61 6 ILE D O 1
ATOM 3979 N N . GLY D 1 7 ? 22.396 39.207 71.324 1.00 31.31 7 GLY D N 1
ATOM 3980 C CA . GLY D 1 7 ? 21.962 39.141 69.938 1.00 37.79 7 GLY D CA 1
ATOM 3981 C C . GLY D 1 7 ? 23.107 39.418 68.976 1.00 41.58 7 GLY D C 1
ATOM 3982 O O . GLY D 1 7 ? 24.228 39.717 69.404 1.00 41.75 7 GLY D O 1
ATOM 3983 N N . PHE D 1 8 ? 22.831 39.332 67.677 1.00 41.96 8 PHE D N 1
ATOM 3984 C CA . PHE D 1 8 ? 23.859 39.559 66.668 1.00 44.36 8 PHE D CA 1
ATOM 3985 C C . PHE D 1 8 ? 24.457 40.966 66.711 1.00 48.25 8 PHE D C 1
ATOM 3986 O O . PHE D 1 8 ? 23.878 41.892 67.278 1.00 44.22 8 PHE D O 1
ATOM 4002 N N . CYS D 1 10 ? 24.914 43.406 64.412 1.00 61.59 10 CYS D N 1
ATOM 4003 C CA . CYS D 1 10 ? 24.146 44.492 63.809 1.00 58.57 10 CYS D CA 1
ATOM 4004 C C . CYS D 1 10 ? 22.750 44.587 64.419 1.00 59.07 10 CYS D C 1
ATOM 4005 O O . CYS D 1 10 ? 21.805 45.029 63.763 1.00 58.13 10 CYS D O 1
ATOM 4008 N N . SER D 1 11 ? 22.633 44.186 65.679 1.00 58.02 11 SER D N 1
ATOM 4009 C CA . SER D 1 11 ? 21.353 44.192 66.379 1.00 55.18 11 SER D CA 1
ATOM 4010 C C . SER D 1 11 ? 21.055 45.542 67.042 1.00 53.52 11 SER D C 1
ATOM 4011 O O . SER D 1 11 ? 20.008 45.720 67.675 1.00 50.97 11 SER D O 1
ATOM 4014 N N . GLY D 1 12 ? 21.982 46.483 66.894 1.00 50.41 12 GLY D N 1
ATOM 4015 C CA . GLY D 1 12 ? 21.812 47.808 67.465 1.00 49.21 12 GLY D CA 1
ATOM 4016 C C . GLY D 1 12 ? 21.793 47.854 68.984 1.00 47.65 12 GLY D C 1
ATOM 4017 O O . GLY D 1 12 ? 21.374 48.849 69.580 1.00 43.26 12 GLY D O 1
ATOM 4018 N N . LYS D 1 13 ? 22.266 46.782 69.611 1.00 48.03 13 LYS D N 1
ATOM 4019 C CA . LYS D 1 13 ? 22.280 46.688 71.063 1.00 48.78 13 LYS D CA 1
ATOM 4020 C C . LYS D 1 13 ? 22.889 47.889 71.779 1.00 44.24 13 LYS D C 1
ATOM 4021 O O . LYS D 1 13 ? 22.363 48.326 72.795 1.00 44.34 13 LYS D O 1
ATOM 4027 N N . SER D 1 14 ? 23.983 48.428 71.248 1.00 46.15 14 SER D N 1
ATOM 4028 C CA . SER D 1 14 ? 24.644 49.587 71.852 1.00 44.56 14 SER D CA 1
ATOM 4029 C C . SER D 1 14 ? 23.691 50.770 72.001 1.00 40.53 14 SER D C 1
ATOM 4030 O O . SER D 1 14 ? 23.575 51.351 73.084 1.00 33.09 14 SER D O 1
ATOM 4033 N N . THR D 1 15 ? 23.024 51.125 70.903 1.00 38.92 15 THR D N 1
ATOM 4034 C CA . THR D 1 15 ? 22.080 52.235 70.894 1.00 37.51 15 THR D CA 1
ATOM 4035 C C . THR D 1 15 ? 20.859 51.909 71.752 1.00 36.23 15 THR D C 1
ATOM 4036 O O . THR D 1 15 ? 20.437 52.726 72.571 1.00 32.56 15 THR D O 1
ATOM 4040 N N . VAL D 1 16 ? 20.289 50.720 71.565 1.00 32.62 16 VAL D N 1
ATOM 4041 C CA . VAL D 1 16 ? 19.139 50.321 72.368 1.00 28.18 16 VAL D CA 1
ATOM 4042 C C . VAL D 1 16 ? 19.554 50.339 73.839 1.00 29.94 16 VAL D C 1
ATOM 4043 O O . VAL D 1 16 ? 18.868 50.923 74.681 1.00 29.87 16 VAL D O 1
ATOM 4047 N N . GLY D 1 17 ? 20.698 49.721 74.131 1.00 26.87 17 GLY D N 1
ATOM 4048 C CA . GLY D 1 17 ? 21.199 49.681 75.495 1.00 27.74 17 GLY D CA 1
ATOM 4049 C C . GLY D 1 17 ? 21.353 51.050 76.138 1.00 27.30 17 GLY D C 1
ATOM 4050 O O . GLY D 1 17 ? 20.928 51.264 77.278 1.00 22.55 17 GLY D O 1
ATOM 4051 N N . SER D 1 18 ? 21.963 51.980 75.407 1.00 27.57 18 SER D N 1
ATOM 4052 C CA . SER D 1 18 ? 22.178 53.326 75.911 1.00 28.47 18 SER D CA 1
ATOM 4053 C C . SER D 1 18 ? 20.852 54.033 76.181 1.00 30.04 18 SER D C 1
ATOM 4054 O O . SER D 1 18 ? 20.685 54.655 77.231 1.00 24.74 18 SER D O 1
ATOM 4057 N N . LEU D 1 19 ? 19.912 53.940 75.238 1.00 29.33 19 LEU D N 1
ATOM 4058 C CA . LEU D 1 19 ? 18.610 54.595 75.406 1.00 27.63 19 LEU D CA 1
ATOM 4059 C C . LEU D 1 19 ? 17.801 53.924 76.519 1.00 27.57 19 LEU D C 1
ATOM 4060 O O . LEU D 1 19 ? 17.084 54.592 77.266 1.00 24.93 19 LEU D O 1
ATOM 4065 N N . LEU D 1 20 ? 17.906 52.605 76.638 1.00 26.18 20 LEU D N 1
ATOM 4066 C CA . LEU D 1 20 ? 17.190 51.918 77.707 1.00 27.25 20 LEU D CA 1
ATOM 4067 C C . LEU D 1 20 ? 17.745 52.381 79.066 1.00 31.59 20 LEU D C 1
ATOM 4068 O O . LEU D 1 20 ? 16.987 52.678 79.996 1.00 31.55 20 LEU D O 1
ATOM 4073 N N . SER D 1 21 ? 19.069 52.444 79.177 1.00 30.39 21 SER D N 1
ATOM 4074 C CA . SER D 1 21 ? 19.696 52.849 80.430 1.00 30.80 21 SER D CA 1
ATOM 4075 C C . SER D 1 21 ? 19.359 54.297 80.770 1.00 33.92 21 SER D C 1
ATOM 4076 O O . SER D 1 21 ? 19.232 54.646 81.940 1.00 24.99 21 SER D O 1
ATOM 4079 N N . ARG D 1 22 ? 19.206 55.131 79.744 1.00 33.54 22 ARG D N 1
ATOM 4080 C CA . ARG D 1 22 ? 18.856 56.533 79.941 1.00 37.58 22 ARG D CA 1
ATOM 4081 C C . ARG D 1 22 ? 17.423 56.588 80.478 1.00 39.55 22 ARG D C 1
ATOM 4082 O O . ARG D 1 22 ? 17.080 57.433 81.311 1.00 38.00 22 ARG D O 1
ATOM 4090 N N . SER D 1 23 ? 16.591 55.668 80.000 1.00 35.14 23 SER D N 1
ATOM 4091 C CA . SER D 1 23 ? 15.199 55.608 80.417 1.00 36.81 23 SER D CA 1
ATOM 4092 C C . SER D 1 23 ? 15.050 55.107 81.850 1.00 38.75 23 SER D C 1
ATOM 4093 O O . SER D 1 23 ? 14.136 55.510 82.557 1.00 35.35 23 SER D O 1
ATOM 4096 N N . LEU D 1 24 ? 15.954 54.233 82.278 1.00 39.17 24 LEU D N 1
ATOM 4097 C CA . LEU D 1 24 ? 15.899 53.684 83.630 1.00 40.14 24 LEU D CA 1
ATOM 4098 C C . LEU D 1 24 ? 16.886 54.361 84.576 1.00 41.58 24 LEU D C 1
ATOM 4099 O O . LEU D 1 24 ? 16.985 53.990 85.742 1.00 42.06 24 LEU D O 1
ATOM 4104 N N . ASN D 1 25 ? 17.609 55.353 84.070 1.00 41.28 25 ASN D N 1
ATOM 4105 C CA . ASN D 1 25 ? 18.610 56.058 84.862 1.00 46.86 25 ASN D CA 1
ATOM 4106 C C . ASN D 1 25 ? 19.568 55.116 85.574 1.00 45.07 25 ASN D C 1
ATOM 4107 O O . ASN D 1 25 ? 19.700 55.150 86.799 1.00 44.57 25 ASN D O 1
ATOM 4112 N N . ILE D 1 26 ? 20.213 54.259 84.792 1.00 43.53 26 ILE D N 1
ATOM 4113 C CA . ILE D 1 26 ? 21.206 53.329 85.307 1.00 41.61 26 ILE D CA 1
ATOM 4114 C C . ILE D 1 26 ? 22.322 53.304 84.276 1.00 39.32 26 ILE D C 1
ATOM 4115 O O . ILE D 1 26 ? 22.078 53.479 83.077 1.00 41.85 26 ILE D O 1
ATOM 4120 N N . PRO D 1 27 ? 23.568 53.110 84.726 1.00 37.54 27 PRO D N 1
ATOM 4121 C CA . PRO D 1 27 ? 24.696 53.083 83.790 1.00 38.28 27 PRO D CA 1
ATOM 4122 C C . PRO D 1 27 ? 24.646 51.982 82.737 1.00 36.24 27 PRO D C 1
ATOM 4123 O O . PRO D 1 27 ? 24.070 50.918 82.955 1.00 33.53 27 PRO D O 1
ATOM 4127 N N . PHE D 1 28 ? 25.255 52.267 81.590 1.00 36.59 28 PHE D N 1
ATOM 4128 C CA . PHE D 1 28 ? 25.316 51.328 80.484 1.00 31.18 28 PHE D CA 1
ATOM 4129 C C . PHE D 1 28 ? 26.749 50.941 80.165 1.00 35.97 28 PHE D C 1
ATOM 4130 O O . PHE D 1 28 ? 27.659 51.768 80.235 1.00 39.04 28 PHE D O 1
ATOM 4138 N N . TYR D 1 29 ? 26.936 49.682 79.790 1.00 33.02 29 TYR D N 1
ATOM 4139 C CA . TYR D 1 29 ? 28.247 49.164 79.431 1.00 34.95 29 TYR D CA 1
ATOM 4140 C C . TYR D 1 29 ? 28.107 48.168 78.297 1.00 36.21 29 TYR D C 1
ATOM 4141 O O . TYR D 1 29 ? 27.183 47.357 78.274 1.00 35.80 29 TYR D O 1
ATOM 4150 N N . ASP D 1 30 ? 29.019 48.249 77.340 1.00 39.05 30 ASP D N 1
ATOM 4151 C CA . ASP D 1 30 ? 29.028 47.310 76.237 1.00 35.44 30 ASP D CA 1
ATOM 4152 C C . ASP D 1 30 ? 30.299 46.505 76.489 1.00 36.33 30 ASP D C 1
ATOM 4153 O O . ASP D 1 30 ? 31.381 47.079 76.590 1.00 36.86 30 ASP D O 1
ATOM 4158 N N . VAL D 1 31 ? 30.167 45.190 76.611 1.00 37.04 31 VAL D N 1
ATOM 4159 C CA . VAL D 1 31 ? 31.312 44.332 76.882 1.00 39.59 31 VAL D CA 1
ATOM 4160 C C . VAL D 1 31 ? 32.507 44.593 75.957 1.00 40.47 31 VAL D C 1
ATOM 4161 O O . VAL D 1 31 ? 33.614 44.859 76.436 1.00 36.28 31 VAL D O 1
ATOM 4165 N N . ASP D 1 32 ? 32.283 44.532 74.646 1.00 39.12 32 ASP D N 1
ATOM 4166 C CA . ASP D 1 32 ? 33.362 44.760 73.682 1.00 44.52 32 ASP D CA 1
ATOM 4167 C C . ASP D 1 32 ? 33.997 46.136 73.816 1.00 44.19 32 ASP D C 1
ATOM 4168 O O . ASP D 1 32 ? 35.203 46.281 73.623 1.00 48.43 32 ASP D O 1
ATOM 4173 N N . GLU D 1 33 ? 33.196 47.147 74.149 1.00 44.18 33 GLU D N 1
ATOM 4174 C CA . GLU D 1 33 ? 33.728 48.497 74.326 1.00 45.77 33 GLU D CA 1
ATOM 4175 C C . GLU D 1 33 ? 34.701 48.503 75.487 1.00 48.75 33 GLU D C 1
ATOM 4176 O O . GLU D 1 33 ? 35.794 49.060 75.397 1.00 47.68 33 GLU D O 1
ATOM 4182 N N . GLU D 1 34 ? 34.289 47.875 76.582 1.00 47.86 34 GLU D N 1
ATOM 4183 C CA . GLU D 1 34 ? 35.108 47.800 77.778 1.00 51.51 34 GLU D CA 1
ATOM 4184 C C . GLU D 1 34 ? 36.394 47.017 77.568 1.00 53.01 34 GLU D C 1
ATOM 4185 O O . GLU D 1 34 ? 37.441 47.397 78.090 1.00 57.33 34 GLU D O 1
ATOM 4191 N N . VAL D 1 35 ? 36.320 45.921 76.818 1.00 57.86 35 VAL D N 1
ATOM 4192 C CA . VAL D 1 35 ? 37.511 45.118 76.566 1.00 60.35 35 VAL D CA 1
ATOM 4193 C C . VAL D 1 35 ? 38.578 45.999 75.926 1.00 61.89 35 VAL D C 1
ATOM 4194 O O . VAL D 1 35 ? 39.674 46.162 76.468 1.00 60.83 35 VAL D O 1
ATOM 4198 N N . GLN D 1 36 ? 38.244 46.578 74.778 1.00 61.14 36 GLN D N 1
ATOM 4199 C CA . GLN D 1 36 ? 39.166 47.454 74.072 1.00 62.19 36 GLN D CA 1
ATOM 4200 C C . GLN D 1 36 ? 39.706 48.527 75.015 1.00 65.31 36 GLN D C 1
ATOM 4201 O O . GLN D 1 36 ? 40.914 48.743 75.106 1.00 65.81 36 GLN D O 1
ATOM 4207 N N . LYS D 1 37 ? 38.801 49.189 75.725 1.00 69.04 37 LYS D N 1
ATOM 4208 C CA . LYS D 1 37 ? 39.176 50.240 76.661 1.00 72.75 37 LYS D CA 1
ATOM 4209 C C . LYS D 1 37 ? 40.257 49.796 77.645 1.00 76.13 37 LYS D C 1
ATOM 4210 O O . LYS D 1 37 ? 41.244 50.500 77.854 1.00 78.78 37 LYS D O 1
ATOM 4216 N N . ARG D 1 38 ? 40.066 48.632 78.257 1.00 77.77 38 ARG D N 1
ATOM 4217 C CA . ARG D 1 38 ? 41.037 48.123 79.217 1.00 80.61 38 ARG D CA 1
ATOM 4218 C C . ARG D 1 38 ? 42.344 47.744 78.537 1.00 81.77 38 ARG D C 1
ATOM 4219 O O . ARG D 1 38 ? 43.418 48.193 78.940 1.00 80.69 38 ARG D O 1
ATOM 4227 N N . GLU D 1 39 ? 42.239 46.920 77.498 1.00 80.91 39 GLU D N 1
ATOM 4228 C CA . GLU D 1 39 ? 43.403 46.444 76.764 1.00 81.24 39 GLU D CA 1
ATOM 4229 C C . GLU D 1 39 ? 43.983 47.473 75.801 1.00 80.59 39 GLU D C 1
ATOM 4230 O O . GLU D 1 39 ? 44.910 47.174 75.051 1.00 81.43 39 GLU D O 1
ATOM 4236 N N . GLY D 1 40 ? 43.435 48.683 75.828 1.00 81.76 40 GLY D N 1
ATOM 4237 C CA . GLY D 1 40 ? 43.913 49.747 74.962 1.00 79.64 40 GLY D CA 1
ATOM 4238 C C . GLY D 1 40 ? 44.091 49.359 73.507 1.00 79.00 40 GLY D C 1
ATOM 4239 O O . GLY D 1 40 ? 44.739 50.078 72.747 1.00 78.60 40 GLY D O 1
ATOM 4240 N N . LEU D 1 41 ? 43.519 48.226 73.112 1.00 79.41 41 LEU D N 1
ATOM 4241 C CA . LEU D 1 41 ? 43.628 47.759 71.737 1.00 80.75 41 LEU D CA 1
ATOM 4242 C C . LEU D 1 41 ? 42.297 47.869 71.010 1.00 81.95 41 LEU D C 1
ATOM 4243 O O . LEU D 1 41 ? 41.355 48.486 71.502 1.00 83.14 41 LEU D O 1
ATOM 4248 N N . SER D 1 42 ? 42.234 47.263 69.831 1.00 82.14 42 SER D N 1
ATOM 4249 C CA . SER D 1 42 ? 41.030 47.264 69.013 1.00 80.97 42 SER D CA 1
ATOM 4250 C C . SER D 1 42 ? 40.668 45.812 68.733 1.00 79.66 42 SER D C 1
ATOM 4251 O O . SER D 1 42 ? 41.520 44.932 68.850 1.00 79.08 42 SER D O 1
ATOM 4254 N N . ILE D 1 43 ? 39.415 45.552 68.373 1.00 78.92 43 ILE D N 1
ATOM 4255 C CA . ILE D 1 43 ? 39.011 44.182 68.083 1.00 77.67 43 ILE D CA 1
ATOM 4256 C C . ILE D 1 43 ? 39.966 43.589 67.043 1.00 78.83 43 ILE D C 1
ATOM 4257 O O . ILE D 1 43 ? 40.473 42.480 67.220 1.00 79.64 43 ILE D O 1
ATOM 4262 N N . PRO D 1 44 ? 40.226 44.320 65.944 1.00 80.57 44 PRO D N 1
ATOM 4263 C CA . PRO D 1 44 ? 41.143 43.784 64.935 1.00 81.83 44 PRO D CA 1
ATOM 4264 C C . PRO D 1 44 ? 42.565 43.658 65.495 1.00 83.55 44 PRO D C 1
ATOM 4265 O O . PRO D 1 44 ? 43.264 42.680 65.230 1.00 83.90 44 PRO D O 1
ATOM 4269 N N . GLN D 1 45 ? 42.982 44.653 66.273 1.00 84.75 45 GLN D N 1
ATOM 4270 C CA . GLN D 1 45 ? 44.315 44.663 66.868 1.00 88.74 45 GLN D CA 1
ATOM 4271 C C . GLN D 1 45 ? 44.561 43.485 67.796 1.00 92.56 45 GLN D C 1
ATOM 4272 O O . GLN D 1 45 ? 45.707 43.100 68.029 1.00 93.91 45 GLN D O 1
ATOM 4278 N N . ILE D 1 46 ? 43.483 42.923 68.332 1.00 96.32 46 ILE D N 1
ATOM 4279 C CA . ILE D 1 46 ? 43.587 41.786 69.234 1.00 98.19 46 ILE D CA 1
ATOM 4280 C C . ILE D 1 46 ? 43.564 40.505 68.408 1.00 98.80 46 ILE D C 1
ATOM 4281 O O . ILE D 1 46 ? 44.023 39.454 68.856 1.00 100.29 46 ILE D O 1
ATOM 4286 N N . PHE D 1 47 ? 43.033 40.611 67.193 1.00 99.70 47 PHE D N 1
ATOM 4287 C CA . PHE D 1 47 ? 42.935 39.481 66.275 1.00 100.68 47 PHE D CA 1
ATOM 4288 C C . PHE D 1 47 ? 44.272 38.798 65.992 1.00 100.68 47 PHE D C 1
ATOM 4289 O O . PHE D 1 47 ? 44.551 37.708 66.495 1.00 100.06 47 PHE D O 1
ATOM 4297 N N . GLU D 1 48 ? 45.086 39.454 65.171 1.00 100.37 48 GLU D N 1
ATOM 4298 C CA . GLU D 1 48 ? 46.387 38.934 64.770 1.00 100.21 48 GLU D CA 1
ATOM 4299 C C . GLU D 1 48 ? 47.340 38.756 65.941 1.00 100.46 48 GLU D C 1
ATOM 4300 O O . GLU D 1 48 ? 48.198 37.871 65.928 1.00 100.68 48 GLU D O 1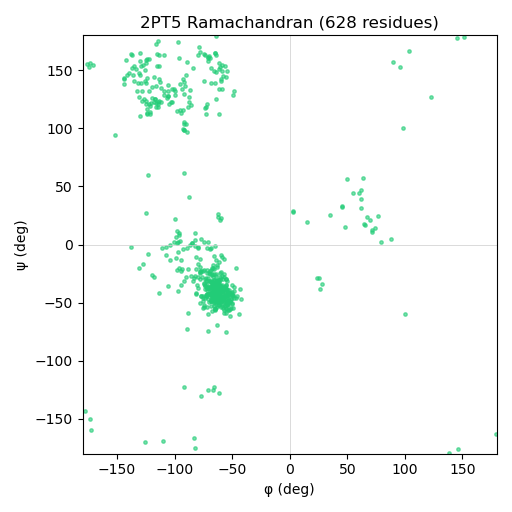
ATOM 4306 N N . LYS D 1 49 ? 47.189 39.602 66.953 1.00 99.25 49 LYS D N 1
ATOM 4307 C CA . LYS D 1 49 ? 48.064 39.560 68.113 1.00 98.20 49 LYS D CA 1
ATOM 4308 C C . LYS D 1 49 ? 47.900 38.367 69.053 1.00 97.81 49 LYS D C 1
ATOM 4309 O O . LYS D 1 49 ? 48.742 37.467 69.068 1.00 98.86 49 LYS D O 1
ATOM 4315 N N . LYS D 1 50 ? 46.825 38.360 69.837 1.00 95.20 50 LYS D N 1
ATOM 4316 C CA . LYS D 1 50 ? 46.610 37.283 70.797 1.00 92.57 50 LYS D CA 1
ATOM 4317 C C . LYS D 1 50 ? 45.577 36.210 70.462 1.00 92.50 50 LYS D C 1
ATOM 4318 O O . LYS D 1 50 ? 45.387 35.276 71.241 1.00 92.79 50 LYS D O 1
ATOM 4324 N N . GLY D 1 51 ? 44.918 36.328 69.316 1.00 92.48 51 GLY D N 1
ATOM 4325 C CA . GLY D 1 51 ? 43.935 35.325 68.946 1.00 92.01 51 GLY D CA 1
ATOM 4326 C C . GLY D 1 51 ? 42.502 35.777 69.137 1.00 91.86 51 GLY D C 1
ATOM 4327 O O . GLY D 1 51 ? 42.244 36.780 69.802 1.00 92.27 51 GLY D O 1
ATOM 4328 N N . GLU D 1 52 ? 41.569 35.026 68.558 1.00 90.92 52 GLU D N 1
ATOM 4329 C CA . GLU D 1 52 ? 40.151 35.354 68.645 1.00 90.19 52 GLU D CA 1
ATOM 4330 C C . GLU D 1 52 ? 39.471 34.616 69.793 1.00 89.36 52 GLU D C 1
ATOM 4331 O O . GLU D 1 52 ? 38.562 35.153 70.429 1.00 88.83 52 GLU D O 1
ATOM 4337 N N . ALA D 1 53 ? 39.906 33.384 70.051 1.00 88.11 53 ALA D N 1
ATOM 4338 C CA . ALA D 1 53 ? 39.349 32.599 71.149 1.00 85.94 53 ALA D CA 1
ATOM 4339 C C . ALA D 1 53 ? 39.775 33.299 72.437 1.00 84.91 53 ALA D C 1
ATOM 4340 O O . ALA D 1 53 ? 39.123 33.181 73.477 1.00 82.31 53 ALA D O 1
ATOM 4342 N N . TYR D 1 54 ? 40.885 34.028 72.341 1.00 81.74 54 TYR D N 1
ATOM 4343 C CA . TYR D 1 54 ? 41.430 34.793 73.454 1.00 80.56 54 TYR D CA 1
ATOM 4344 C C . TYR D 1 54 ? 40.503 35.971 73.726 1.00 80.73 54 TYR D C 1
ATOM 4345 O O . TYR D 1 54 ? 40.110 36.222 74.866 1.00 79.87 54 TYR D O 1
ATOM 4354 N N . PHE D 1 55 ? 40.165 36.695 72.663 1.00 80.76 55 PHE D N 1
ATOM 4355 C CA . PHE D 1 55 ? 39.283 37.849 72.768 1.00 81.21 55 PHE D CA 1
ATOM 4356 C C . PHE D 1 55 ? 38.020 37.514 73.552 1.00 81.15 55 PHE D C 1
ATOM 4357 O O . PHE D 1 55 ? 37.591 38.281 74.414 1.00 80.14 55 PHE D O 1
ATOM 4365 N N . ARG D 1 56 ? 37.431 36.363 73.249 1.00 79.93 56 ARG D N 1
ATOM 4366 C CA . ARG D 1 56 ? 36.216 35.922 73.922 1.00 81.24 56 ARG D CA 1
ATOM 4367 C C . ARG D 1 56 ? 36.488 35.500 75.358 1.00 80.01 56 ARG D C 1
ATOM 4368 O O . ARG D 1 56 ? 35.578 35.463 76.188 1.00 78.78 56 ARG D O 1
ATOM 4376 N N . LYS D 1 57 ? 37.742 35.165 75.639 1.00 79.01 57 LYS D N 1
ATOM 4377 C CA . LYS D 1 57 ? 38.134 34.766 76.981 1.00 76.30 57 LYS D CA 1
ATOM 4378 C C . LYS D 1 57 ? 37.994 36.030 77.813 1.00 71.99 57 LYS D C 1
ATOM 4379 O O . LYS D 1 57 ? 37.480 36.007 78.931 1.00 70.78 57 LYS D O 1
ATOM 4385 N N . LEU D 1 58 ? 38.447 37.140 77.239 1.00 66.55 58 LEU D N 1
ATOM 4386 C CA . LEU D 1 58 ? 38.385 38.428 77.909 1.00 63.06 58 LEU D CA 1
ATOM 4387 C C . LEU D 1 58 ? 36.961 38.979 77.916 1.00 59.84 58 LEU D C 1
ATOM 4388 O O . LEU D 1 58 ? 36.559 39.644 78.870 1.00 56.21 58 LEU D O 1
ATOM 4393 N N . GLU D 1 59 ? 36.202 38.709 76.854 1.00 57.01 59 GLU D N 1
ATOM 4394 C CA . GLU D 1 59 ? 34.814 39.166 76.788 1.00 57.05 59 GLU D CA 1
ATOM 4395 C C . GLU D 1 59 ? 34.076 38.620 78.004 1.00 56.41 59 GLU D C 1
ATOM 4396 O O . GLU D 1 59 ? 33.479 39.366 78.781 1.00 55.69 59 GLU D O 1
ATOM 4402 N N . PHE D 1 60 ? 34.119 37.299 78.143 1.00 54.72 60 PHE D N 1
ATOM 4403 C CA . PHE D 1 60 ? 33.459 36.615 79.239 1.00 52.02 60 PHE D CA 1
ATOM 4404 C C . PHE D 1 60 ? 33.948 37.120 80.597 1.00 51.68 60 PHE D C 1
ATOM 4405 O O . PHE D 1 60 ? 33.163 37.232 81.543 1.00 51.99 60 PHE D O 1
ATOM 4413 N N . GLU D 1 61 ? 35.236 37.437 80.690 1.00 48.14 61 GLU D N 1
ATOM 4414 C CA . GLU D 1 61 ? 35.798 37.947 81.938 1.00 51.60 61 GLU D CA 1
ATOM 4415 C C . GLU D 1 61 ? 35.237 39.334 82.256 1.00 48.09 61 GLU D C 1
ATOM 4416 O O . GLU D 1 61 ? 34.848 39.606 83.391 1.00 46.18 61 GLU D O 1
ATOM 4422 N N . VAL D 1 62 ? 35.190 40.209 81.255 1.00 44.69 62 VAL D N 1
ATOM 4423 C CA . VAL D 1 62 ? 34.655 41.551 81.459 1.00 44.46 62 VAL D CA 1
ATOM 4424 C C . VAL D 1 62 ? 33.187 41.465 81.859 1.00 42.20 62 VAL D C 1
ATOM 4425 O O . VAL D 1 62 ? 32.733 42.191 82.744 1.00 41.63 62 VAL D O 1
ATOM 4429 N N . LEU D 1 63 ? 32.451 40.569 81.210 1.00 43.81 63 LEU D N 1
ATOM 4430 C CA . LEU D 1 63 ? 31.043 40.374 81.526 1.00 44.42 63 LEU D CA 1
ATOM 4431 C C . LEU D 1 63 ? 30.918 40.155 83.035 1.00 44.23 63 LEU D C 1
ATOM 4432 O O . LEU D 1 63 ? 30.189 40.880 83.719 1.00 36.94 63 LEU D O 1
ATOM 4437 N N . LYS D 1 64 ? 31.649 39.164 83.546 1.00 39.53 64 LYS D N 1
ATOM 4438 C CA . LYS D 1 64 ? 31.637 38.845 84.974 1.00 44.62 64 LYS D CA 1
ATOM 4439 C C . LYS D 1 64 ? 31.975 40.044 85.859 1.00 40.91 64 LYS D C 1
ATOM 4440 O O . LYS D 1 64 ? 31.276 40.321 86.831 1.00 44.23 64 LYS D O 1
ATOM 4446 N N . ASP D 1 65 ? 33.050 40.748 85.520 1.00 43.06 65 ASP D N 1
ATOM 4447 C CA . ASP D 1 65 ? 33.473 41.920 86.282 1.00 45.30 65 ASP D CA 1
ATOM 4448 C C . ASP D 1 65 ? 32.367 42.970 86.338 1.00 47.03 65 ASP D C 1
ATOM 4449 O O . ASP D 1 65 ? 32.061 43.506 87.402 1.00 46.80 65 ASP D O 1
ATOM 4454 N N . LEU D 1 66 ? 31.782 43.270 85.181 1.00 47.00 66 LEU D N 1
ATOM 4455 C CA . LEU D 1 66 ? 30.709 44.259 85.090 1.00 44.13 66 LEU D CA 1
ATOM 4456 C C . LEU D 1 66 ? 29.490 43.810 85.885 1.00 43.24 66 LEU D C 1
ATOM 4457 O O . LEU D 1 66 ? 28.803 44.625 86.508 1.00 36.40 66 LEU D O 1
ATOM 4462 N N . SER D 1 67 ? 29.234 42.504 85.859 1.00 42.46 67 SER D N 1
ATOM 4463 C CA . SER D 1 67 ? 28.099 41.919 86.561 1.00 44.05 67 SER D CA 1
ATOM 4464 C C . SER D 1 67 ? 28.206 42.070 88.068 1.00 45.20 67 SER D C 1
ATOM 4465 O O . SER D 1 67 ? 27.319 41.634 88.798 1.00 41.59 67 SER D O 1
ATOM 4468 N N . GLU D 1 68 ? 29.298 42.679 88.528 1.00 46.81 68 GLU D N 1
ATOM 4469 C CA . GLU D 1 68 ? 29.510 42.894 89.952 1.00 48.51 68 GLU D CA 1
ATOM 4470 C C . GLU D 1 68 ? 28.642 44.074 90.376 1.00 46.40 68 GLU D C 1
ATOM 4471 O O . GLU D 1 68 ? 28.301 44.220 91.545 1.00 49.91 68 GLU D O 1
ATOM 4477 N N . LYS D 1 69 ? 28.291 44.912 89.406 1.00 48.35 69 LYS D N 1
ATOM 4478 C CA . LYS D 1 69 ? 27.451 46.082 89.639 1.00 47.16 69 LYS D CA 1
ATOM 4479 C C . LYS D 1 69 ? 26.012 45.614 89.841 1.00 45.40 69 LYS D C 1
ATOM 4480 O O . LYS D 1 69 ? 25.556 44.701 89.162 1.00 42.85 69 LYS D O 1
ATOM 4486 N N . GLU D 1 70 ? 25.307 46.250 90.773 1.00 47.61 70 GLU D N 1
ATOM 4487 C CA . GLU D 1 70 ? 23.922 45.905 91.091 1.00 49.18 70 GLU D CA 1
ATOM 4488 C C . GLU D 1 70 ? 22.938 46.488 90.080 1.00 46.10 70 GLU D C 1
ATOM 4489 O O . GLU D 1 70 ? 21.934 45.862 89.740 1.00 46.27 70 GLU D O 1
ATOM 4495 N N . ASN D 1 71 ? 23.226 47.700 89.618 1.00 45.82 71 ASN D N 1
ATOM 4496 C CA . ASN D 1 71 ? 22.363 48.382 88.665 1.00 44.02 71 ASN D CA 1
ATOM 4497 C C . ASN D 1 71 ? 23.135 48.705 87.406 1.00 43.68 71 ASN D C 1
ATOM 4498 O O . ASN D 1 71 ? 24.059 49.518 87.424 1.00 42.68 71 ASN D O 1
ATOM 4503 N N . VAL D 1 72 ? 22.747 48.074 86.306 1.00 37.99 72 VAL D N 1
ATOM 4504 C CA . VAL D 1 72 ? 23.435 48.299 85.058 1.00 34.61 72 VAL D CA 1
ATOM 4505 C C . VAL D 1 72 ? 22.753 47.550 83.924 1.00 37.94 72 VAL D C 1
ATOM 4506 O O . VAL D 1 72 ? 22.053 46.557 84.140 1.00 37.33 72 VAL D O 1
ATOM 4510 N N . VAL D 1 73 ? 22.958 48.058 82.717 1.00 31.21 73 VAL D N 1
ATOM 4511 C CA . VAL D 1 73 ? 22.436 47.458 81.509 1.00 31.66 73 VAL D CA 1
ATOM 4512 C C . VAL D 1 73 ? 23.688 47.063 80.731 1.00 30.48 73 VAL D C 1
ATOM 4513 O O . VAL D 1 73 ? 24.495 47.917 80.366 1.00 34.05 73 VAL D O 1
ATOM 4517 N N . ILE D 1 74 ? 23.856 45.776 80.474 1.00 30.94 74 ILE D N 1
ATOM 4518 C CA . ILE D 1 74 ? 25.038 45.315 79.763 1.00 31.25 74 ILE D CA 1
ATOM 4519 C C . ILE D 1 74 ? 24.723 44.719 78.401 1.00 34.80 74 ILE D C 1
ATOM 4520 O O . ILE D 1 74 ? 23.972 43.752 78.285 1.00 33.04 74 ILE D O 1
ATOM 4525 N N . SER D 1 75 ? 25.309 45.323 77.374 1.00 36.43 75 SER D N 1
ATOM 4526 C CA . SER D 1 75 ? 25.156 44.887 75.996 1.00 40.08 75 SER D CA 1
ATOM 4527 C C . SER D 1 75 ? 26.293 43.902 75.727 1.00 37.77 75 SER D C 1
ATOM 4528 O O . SER D 1 75 ? 27.429 44.142 76.124 1.00 36.79 75 SER D O 1
ATOM 4531 N N . THR D 1 76 ? 25.997 42.792 75.067 1.00 43.03 76 THR D N 1
ATOM 4532 C CA . THR D 1 76 ? 27.035 41.798 74.789 1.00 50.51 76 THR D CA 1
ATOM 4533 C C . THR D 1 76 ? 27.337 41.612 73.308 1.00 53.66 76 THR D C 1
ATOM 4534 O O . THR D 1 76 ? 26.485 41.843 72.453 1.00 54.70 76 THR D O 1
ATOM 4538 N N . GLY D 1 77 ? 28.559 41.182 73.014 1.00 60.12 77 GLY D N 1
ATOM 4539 C CA . GLY D 1 77 ? 28.949 40.957 71.637 1.00 65.55 77 GLY D CA 1
ATOM 4540 C C . GLY D 1 77 ? 28.118 39.844 71.030 1.00 71.02 77 GLY D C 1
ATOM 4541 O O . GLY D 1 77 ? 27.267 39.257 71.704 1.00 75.59 77 GLY D O 1
ATOM 4542 N N . GLY D 1 78 ? 28.358 39.546 69.760 1.00 68.84 78 GLY D N 1
ATOM 4543 C CA . GLY D 1 78 ? 27.602 38.497 69.109 1.00 68.33 78 GLY D CA 1
ATOM 4544 C C . GLY D 1 78 ? 27.822 37.128 69.724 1.00 67.56 78 GLY D C 1
ATOM 4545 O O . GLY D 1 78 ? 26.928 36.566 70.355 1.00 66.52 78 GLY D O 1
ATOM 4546 N N . GLY D 1 79 ? 29.026 36.596 69.547 1.00 65.19 79 GLY D N 1
ATOM 4547 C CA . GLY D 1 79 ? 29.346 35.279 70.063 1.00 62.37 79 GLY D CA 1
ATOM 4548 C C . GLY D 1 79 ? 29.223 35.053 71.555 1.00 60.24 79 GLY D C 1
ATOM 4549 O O . GLY D 1 79 ? 28.998 33.923 71.990 1.00 62.02 79 GLY D O 1
ATOM 4550 N N . LEU D 1 80 ? 29.372 36.109 72.349 1.00 57.92 80 LEU D N 1
ATOM 4551 C CA . LEU D 1 80 ? 29.267 35.965 73.795 1.00 52.97 80 LEU D CA 1
ATOM 4552 C C . LEU D 1 80 ? 27.843 35.571 74.180 1.00 51.23 80 LEU D C 1
ATOM 4553 O O . LEU D 1 80 ? 27.634 34.655 74.974 1.00 51.89 80 LEU D O 1
ATOM 4558 N N . GLY D 1 81 ? 26.861 36.253 73.600 1.00 48.05 81 GLY D N 1
ATOM 4559 C CA . GLY D 1 81 ? 25.473 35.949 73.907 1.00 48.99 81 GLY D CA 1
ATOM 4560 C C . GLY D 1 81 ? 25.034 34.575 73.437 1.00 49.82 81 GLY D C 1
ATOM 4561 O O . GLY D 1 81 ? 24.029 34.049 73.909 1.00 48.25 81 GLY D O 1
ATOM 4562 N N . ALA D 1 82 ? 25.793 33.985 72.516 1.00 55.80 82 ALA D N 1
ATOM 4563 C CA . ALA D 1 82 ? 25.460 32.669 71.972 1.00 56.46 82 ALA D CA 1
ATOM 4564 C C . ALA D 1 82 ? 26.120 31.506 72.712 1.00 59.94 82 ALA D C 1
ATOM 4565 O O . ALA D 1 82 ? 25.868 30.344 72.394 1.00 59.47 82 ALA D O 1
ATOM 4567 N N . ASN D 1 83 ? 26.971 31.814 73.686 1.00 60.94 83 ASN D N 1
ATOM 4568 C CA . ASN D 1 83 ? 27.635 30.775 74.469 1.00 59.58 83 ASN D CA 1
ATOM 4569 C C . ASN D 1 83 ? 26.754 30.422 75.662 1.00 63.62 83 ASN D C 1
ATOM 4570 O O . ASN D 1 83 ? 26.495 31.271 76.514 1.00 62.79 83 ASN D O 1
ATOM 4575 N N . GLU D 1 84 ? 26.303 29.173 75.732 1.00 64.36 84 GLU D N 1
ATOM 4576 C CA . GLU D 1 84 ? 25.433 28.752 76.825 1.00 68.97 84 GLU D CA 1
ATOM 4577 C C . GLU D 1 84 ? 25.975 28.997 78.230 1.00 68.48 84 GLU D C 1
ATOM 4578 O O . GLU D 1 84 ? 25.218 29.357 79.131 1.00 69.20 84 GLU D O 1
ATOM 4584 N N . GLU D 1 85 ? 27.274 28.804 78.428 1.00 67.53 85 GLU D N 1
ATOM 4585 C CA . GLU D 1 85 ? 27.855 29.032 79.747 1.00 65.88 85 GLU D CA 1
ATOM 4586 C C . GLU D 1 85 ? 27.766 30.515 80.100 1.00 61.99 85 GLU D C 1
ATOM 4587 O O . GLU D 1 85 ? 27.497 30.878 81.246 1.00 61.62 85 GLU D O 1
ATOM 4593 N N . ALA D 1 86 ? 27.995 31.370 79.109 1.00 56.96 86 ALA D N 1
ATOM 4594 C CA . ALA D 1 86 ? 27.919 32.809 79.325 1.00 53.53 86 ALA D CA 1
ATOM 4595 C C . ALA D 1 86 ? 26.472 33.209 79.622 1.00 48.21 86 ALA D C 1
ATOM 4596 O O . ALA D 1 86 ? 26.206 33.968 80.556 1.00 48.00 86 ALA D O 1
ATOM 4598 N N . LEU D 1 87 ? 25.540 32.684 78.830 1.00 46.12 87 LEU D N 1
ATOM 4599 C CA . LEU D 1 87 ? 24.124 32.990 79.009 1.00 45.65 87 LEU D CA 1
ATOM 4600 C C . LEU D 1 87 ? 23.649 32.554 80.394 1.00 48.34 87 LEU D C 1
ATOM 4601 O O . LEU D 1 87 ? 22.932 33.292 81.070 1.00 47.86 87 LEU D O 1
ATOM 4606 N N . ASN D 1 88 ? 24.054 31.358 80.819 1.00 47.51 88 ASN D N 1
ATOM 4607 C CA . ASN D 1 88 ? 23.656 30.858 82.132 1.00 49.41 88 ASN D CA 1
ATOM 4608 C C . ASN D 1 88 ? 24.161 31.770 83.244 1.00 47.49 88 ASN D C 1
ATOM 4609 O O . ASN D 1 88 ? 23.434 32.050 84.199 1.00 48.40 88 ASN D O 1
ATOM 4614 N N . PHE D 1 89 ? 25.399 32.238 83.128 1.00 46.34 89 PHE D N 1
ATOM 4615 C CA . PHE D 1 89 ? 25.939 33.140 84.140 1.00 47.85 89 PHE D CA 1
ATOM 4616 C C . PHE D 1 89 ? 25.062 34.393 84.209 1.00 47.66 89 PHE D C 1
ATOM 4617 O O . PHE D 1 89 ? 24.786 34.913 85.293 1.00 47.35 89 PHE D O 1
ATOM 4633 N N . LYS D 1 91 ? 21.788 34.714 83.232 1.00 48.17 91 LYS D N 1
ATOM 4634 C CA . LYS D 1 91 ? 20.457 34.406 83.740 1.00 50.38 91 LYS D CA 1
ATOM 4635 C C . LYS D 1 91 ? 20.439 34.296 85.260 1.00 51.71 91 LYS D C 1
ATOM 4636 O O . LYS D 1 91 ? 19.421 34.574 85.898 1.00 53.65 91 LYS D O 1
ATOM 4642 N N . SER D 1 92 ? 21.568 33.899 85.842 1.00 49.29 92 SER D N 1
ATOM 4643 C CA . SER D 1 92 ? 21.650 33.750 87.288 1.00 51.33 92 SER D CA 1
ATOM 4644 C C . SER D 1 92 ? 21.814 35.077 88.011 1.00 50.61 92 SER D C 1
ATOM 4645 O O . SER D 1 92 ? 21.475 35.188 89.187 1.00 55.01 92 SER D O 1
ATOM 4648 N N . ARG D 1 93 ? 22.331 36.084 87.316 1.00 47.94 93 ARG D N 1
ATOM 4649 C CA . ARG D 1 93 ? 22.547 37.386 87.940 1.00 48.88 93 ARG D CA 1
ATOM 4650 C C . ARG D 1 93 ? 21.592 38.500 87.499 1.00 46.52 93 ARG D C 1
ATOM 4651 O O . ARG D 1 93 ? 21.589 39.582 88.088 1.00 43.00 93 ARG D O 1
ATOM 4659 N N . GLY D 1 94 ? 20.785 38.247 86.470 1.00 44.27 94 GLY D N 1
ATOM 4660 C CA . GLY D 1 94 ? 19.866 39.276 86.014 1.00 39.35 94 GLY D CA 1
ATOM 4661 C C . GLY D 1 94 ? 18.873 38.832 84.960 1.00 36.18 94 GLY D C 1
ATOM 4662 O O . GLY D 1 94 ? 18.609 37.647 84.810 1.00 40.26 94 GLY D O 1
ATOM 4663 N N . THR D 1 95 ? 18.325 39.799 84.228 1.00 38.13 95 THR D N 1
ATOM 4664 C CA . THR D 1 95 ? 17.342 39.535 83.177 1.00 34.98 95 THR D CA 1
ATOM 4665 C C . THR D 1 95 ? 17.993 39.604 81.793 1.00 38.50 95 THR D C 1
ATOM 4666 O O . THR D 1 95 ? 18.586 40.630 81.424 1.00 34.36 95 THR D O 1
ATOM 4670 N N . THR D 1 96 ? 17.878 38.512 81.036 1.00 34.11 96 THR D N 1
ATOM 4671 C CA . THR D 1 96 ? 18.430 38.427 79.692 1.00 29.46 96 THR D CA 1
ATOM 4672 C C . THR D 1 96 ? 17.419 38.851 78.626 1.00 31.14 96 THR D C 1
ATOM 4673 O O . THR D 1 96 ? 16.284 38.380 78.596 1.00 29.12 96 THR D O 1
ATOM 4677 N N . VAL D 1 97 ? 17.841 39.750 77.746 1.00 32.36 97 VAL D N 1
ATOM 4678 C CA . VAL D 1 97 ? 16.965 40.240 76.695 1.00 30.58 97 VAL D CA 1
ATOM 4679 C C . VAL D 1 97 ? 17.544 39.972 75.317 1.00 33.54 97 VAL D C 1
ATOM 4680 O O . VAL D 1 97 ? 18.638 40.431 74.986 1.00 28.55 97 VAL D O 1
ATOM 4684 N N . PHE D 1 98 ? 16.810 39.205 74.520 1.00 32.25 98 PHE D N 1
ATOM 4685 C CA . PHE D 1 98 ? 17.248 38.896 73.166 1.00 32.77 98 PHE D CA 1
ATOM 4686 C C . PHE D 1 98 ? 16.601 39.898 72.215 1.00 29.79 98 PHE D C 1
ATOM 4687 O O . PHE D 1 98 ? 15.380 39.908 72.061 1.00 27.16 98 PHE D O 1
ATOM 4695 N N . ILE D 1 99 ? 17.420 40.755 71.610 1.00 29.36 99 ILE D N 1
ATOM 4696 C CA . ILE D 1 99 ? 16.927 41.728 70.638 1.00 30.17 99 ILE D CA 1
ATOM 4697 C C . ILE D 1 99 ? 17.027 40.938 69.339 1.00 32.78 99 ILE D C 1
ATOM 4698 O O . ILE D 1 99 ? 18.090 40.840 68.720 1.00 33.51 99 ILE D O 1
ATOM 4703 N N . ASP D 1 100 ? 15.898 40.358 68.955 1.00 37.20 100 ASP D N 1
ATOM 4704 C CA . ASP D 1 100 ? 15.791 39.485 67.788 1.00 34.28 100 ASP D CA 1
ATOM 4705 C C . ASP D 1 100 ? 15.500 40.177 66.453 1.00 38.21 100 ASP D C 1
ATOM 4706 O O . ASP D 1 100 ? 14.507 40.882 66.312 1.00 37.72 100 ASP D O 1
ATOM 4711 N N . ILE D 1 101 ? 16.385 39.971 65.478 1.00 38.32 101 ILE D N 1
ATOM 4712 C CA . ILE D 1 101 ? 16.216 40.544 64.145 1.00 32.75 101 ILE D CA 1
ATOM 4713 C C . ILE D 1 101 ? 16.142 39.433 63.107 1.00 30.61 101 ILE D C 1
ATOM 4714 O O . ILE D 1 101 ? 16.926 38.483 63.140 1.00 28.11 101 ILE D O 1
ATOM 4719 N N . PRO D 1 102 ? 15.196 39.541 62.160 1.00 30.82 102 PRO D N 1
ATOM 4720 C CA . PRO D 1 102 ? 15.009 38.540 61.102 1.00 28.76 102 PRO D CA 1
ATOM 4721 C C . PRO D 1 102 ? 16.263 38.390 60.236 1.00 30.57 102 PRO D C 1
ATOM 4722 O O . PRO D 1 102 ? 17.042 39.330 60.086 1.00 27.85 102 PRO D O 1
ATOM 4726 N N . PHE D 1 103 ? 16.440 37.209 59.654 1.00 31.09 103 PHE D N 1
ATOM 4727 C CA . PHE D 1 103 ? 17.589 36.935 58.809 1.00 25.48 103 PHE D CA 1
ATOM 4728 C C . PHE D 1 103 ? 17.824 37.970 57.714 1.00 31.96 103 PHE D C 1
ATOM 4729 O O . PHE D 1 103 ? 18.957 38.424 57.530 1.00 31.86 103 PHE D O 1
ATOM 4737 N N . GLU D 1 104 ? 16.770 38.357 56.992 1.00 26.51 104 GLU D N 1
ATOM 4738 C CA . GLU D 1 104 ? 16.943 39.330 55.912 1.00 31.30 104 GLU D CA 1
ATOM 4739 C C . GLU D 1 104 ? 17.528 40.641 56.433 1.00 27.80 104 GLU D C 1
ATOM 4740 O O . GLU D 1 104 ? 18.359 41.265 55.783 1.00 25.85 104 GLU D O 1
ATOM 4746 N N . VAL D 1 105 ? 17.084 41.055 57.612 1.00 33.19 105 VAL D N 1
ATOM 4747 C CA . VAL D 1 105 ? 17.569 42.281 58.224 1.00 30.57 105 VAL D CA 1
ATOM 4748 C C . VAL D 1 105 ? 19.026 42.131 58.679 1.00 33.86 105 VAL D C 1
ATOM 4749 O O . VAL D 1 105 ? 19.826 43.056 58.561 1.00 34.10 105 VAL D O 1
ATOM 4753 N N . PHE D 1 106 ? 19.359 40.960 59.200 1.00 31.29 106 PHE D N 1
ATOM 4754 C CA . PHE D 1 106 ? 20.722 40.676 59.650 1.00 33.38 106 PHE D CA 1
ATOM 4755 C C . PHE D 1 106 ? 21.650 40.799 58.437 1.00 35.71 106 PHE D C 1
ATOM 4756 O O . PHE D 1 106 ? 22.716 41.406 58.513 1.00 34.86 106 PHE D O 1
ATOM 4764 N N . LEU D 1 107 ? 21.226 40.232 57.312 1.00 34.64 107 LEU D N 1
ATOM 4765 C CA . LEU D 1 107 ? 22.009 40.280 56.082 1.00 37.33 107 LEU D CA 1
ATOM 4766 C C . LEU D 1 107 ? 22.145 41.728 55.578 1.00 39.41 107 LEU D C 1
ATOM 4767 O O . LEU D 1 107 ? 23.169 42.104 55.018 1.00 39.23 107 LEU D O 1
ATOM 4772 N N . GLU D 1 108 ? 21.120 42.543 55.797 1.00 39.79 108 GLU D N 1
ATOM 4773 C CA . GLU D 1 108 ? 21.146 43.938 55.351 1.00 45.12 108 GLU D CA 1
ATOM 4774 C C . GLU D 1 108 ? 22.027 44.859 56.196 1.00 46.27 108 GLU D C 1
ATOM 4775 O O . GLU D 1 108 ? 22.779 45.669 55.658 1.00 45.97 108 GLU D O 1
ATOM 4781 N N . ARG D 1 109 ? 21.935 44.725 57.514 1.00 48.81 109 ARG D N 1
ATOM 4782 C CA . ARG D 1 109 ? 22.703 45.555 58.437 1.00 50.96 109 ARG D CA 1
ATOM 4783 C C . ARG D 1 109 ? 24.112 45.060 58.750 1.00 52.78 109 ARG D C 1
ATOM 4784 O O . ARG D 1 109 ? 24.991 45.854 59.084 1.00 50.18 109 ARG D O 1
ATOM 4792 N N . CYS D 1 110 ? 24.327 43.753 58.656 1.00 53.09 110 CYS D N 1
ATOM 4793 C CA . CYS D 1 110 ? 25.643 43.185 58.928 1.00 54.86 110 CYS D CA 1
ATOM 4794 C C . CYS D 1 110 ? 26.457 43.085 57.638 1.00 57.18 110 CYS D C 1
ATOM 4795 O O . CYS D 1 110 ? 26.030 43.683 56.627 1.00 57.77 110 CYS D O 1
ATOM 4798 N N . ARG D 1 121 ? 31.800 35.632 51.272 1.00 71.50 121 ARG D N 1
ATOM 4799 C CA . ARG D 1 121 ? 31.207 34.808 52.369 1.00 71.15 121 ARG D CA 1
ATOM 4800 C C . ARG D 1 121 ? 29.899 34.173 51.881 1.00 66.76 121 ARG D C 1
ATOM 4801 O O . ARG D 1 121 ? 28.857 34.826 51.857 1.00 67.42 121 ARG D O 1
ATOM 4809 N N . PRO D 1 122 ? 29.942 32.881 51.500 1.00 62.58 122 PRO D N 1
ATOM 4810 C CA . PRO D 1 122 ? 28.794 32.111 50.997 1.00 58.18 122 PRO D CA 1
ATOM 4811 C C . PRO D 1 122 ? 27.509 32.171 51.824 1.00 53.61 122 PRO D C 1
ATOM 4812 O O . PRO D 1 122 ? 27.507 31.924 53.030 1.00 49.99 122 PRO D O 1
ATOM 4816 N N . LEU D 1 123 ? 26.413 32.485 51.145 1.00 45.83 123 LEU D N 1
ATOM 4817 C CA . LEU D 1 123 ? 25.112 32.603 51.778 1.00 43.81 123 LEU D CA 1
ATOM 4818 C C . LEU D 1 123 ? 24.765 31.386 52.639 1.00 46.14 123 LEU D C 1
ATOM 4819 O O . LEU D 1 123 ? 24.239 31.532 53.740 1.00 41.91 123 LEU D O 1
ATOM 4824 N N . ASP D 1 124 ? 25.071 30.189 52.151 1.00 46.34 124 ASP D N 1
ATOM 4825 C CA . ASP D 1 124 ? 24.764 28.977 52.905 1.00 50.70 124 ASP D CA 1
ATOM 4826 C C . ASP D 1 124 ? 25.396 28.957 54.291 1.00 50.34 124 ASP D C 1
ATOM 4827 O O . ASP D 1 124 ? 24.747 28.590 55.271 1.00 51.13 124 ASP D O 1
ATOM 4832 N N . GLU D 1 125 ? 26.661 29.345 54.375 1.00 49.37 125 GLU D N 1
ATOM 4833 C CA . GLU D 1 125 ? 27.356 29.340 55.655 1.00 53.63 125 GLU D CA 1
ATOM 4834 C C . GLU D 1 125 ? 26.815 30.381 56.622 1.00 50.33 125 GLU D C 1
ATOM 4835 O O . GLU D 1 125 ? 26.626 30.094 57.804 1.00 52.23 125 GLU D O 1
ATOM 4841 N N . ILE D 1 126 ? 26.567 31.587 56.117 1.00 46.70 126 ILE D N 1
ATOM 4842 C CA . ILE D 1 126 ? 26.026 32.666 56.937 1.00 41.50 126 ILE D CA 1
ATOM 4843 C C . ILE D 1 126 ? 24.714 32.200 57.566 1.00 37.71 126 ILE D C 1
ATOM 4844 O O . ILE D 1 126 ? 24.460 32.450 58.742 1.00 34.79 126 ILE D O 1
ATOM 4849 N N . LYS D 1 127 ? 23.894 31.514 56.774 1.00 34.30 127 LYS D N 1
ATOM 4850 C CA . LYS D 1 127 ? 22.602 31.021 57.238 1.00 32.91 127 LYS D CA 1
ATOM 4851 C C . LYS D 1 127 ? 22.728 30.077 58.429 1.00 33.53 127 LYS D C 1
ATOM 4852 O O . LYS D 1 127 ? 22.077 30.272 59.458 1.00 34.37 127 LYS D O 1
ATOM 4858 N N . ASN D 1 128 ? 23.559 29.051 58.284 1.00 36.17 128 ASN D N 1
ATOM 4859 C CA . ASN D 1 128 ? 23.761 28.073 59.349 1.00 38.07 128 ASN D CA 1
ATOM 4860 C C . ASN D 1 128 ? 24.197 28.757 60.644 1.00 41.51 128 ASN D C 1
ATOM 4861 O O . ASN D 1 128 ? 23.695 28.428 61.716 1.00 43.27 128 ASN D O 1
ATOM 4866 N N . LEU D 1 129 ? 25.121 29.713 60.540 1.00 43.29 129 LEU D N 1
ATOM 4867 C CA . LEU D 1 129 ? 25.608 30.454 61.705 1.00 47.24 129 LEU D CA 1
ATOM 4868 C C . LEU D 1 129 ? 24.456 31.174 62.393 1.00 48.18 129 LEU D C 1
ATOM 4869 O O . LEU D 1 129 ? 24.301 31.124 63.616 1.00 43.99 129 LEU D O 1
ATOM 4874 N N . PHE D 1 130 ? 23.659 31.865 61.589 1.00 46.89 130 PHE D N 1
ATOM 4875 C CA . PHE D 1 130 ? 22.517 32.606 62.087 1.00 41.22 130 PHE D CA 1
ATOM 4876 C C . PHE D 1 130 ? 21.521 31.670 62.776 1.00 42.10 130 PHE D C 1
ATOM 4877 O O . PHE D 1 130 ? 21.055 31.953 63.877 1.00 42.11 130 PHE D O 1
ATOM 4885 N N . GLU D 1 131 ? 21.209 30.552 62.126 1.00 39.17 131 GLU D N 1
ATOM 4886 C CA . GLU D 1 131 ? 20.260 29.580 62.661 1.00 40.09 131 GLU D CA 1
ATOM 4887 C C . GLU D 1 131 ? 20.736 28.916 63.942 1.00 43.47 131 GLU D C 1
ATOM 4888 O O . GLU D 1 131 ? 19.953 28.699 64.868 1.00 42.15 131 GLU D O 1
ATOM 4894 N N . GLU D 1 132 ? 22.019 28.589 63.990 1.00 46.34 132 GLU D N 1
ATOM 4895 C CA . GLU D 1 132 ? 22.586 27.946 65.166 1.00 51.27 132 GLU D CA 1
ATOM 4896 C C . GLU D 1 132 ? 22.540 28.863 66.386 1.00 49.77 132 GLU D C 1
ATOM 4897 O O . GLU D 1 132 ? 22.003 28.496 67.434 1.00 50.74 132 GLU D O 1
ATOM 4903 N N . ARG D 1 133 ? 23.102 30.059 66.246 1.00 50.97 133 ARG D N 1
ATOM 4904 C CA . ARG D 1 133 ? 23.128 31.020 67.344 1.00 48.80 133 ARG D CA 1
ATOM 4905 C C . ARG D 1 133 ? 21.750 31.516 67.773 1.00 50.03 133 ARG D C 1
ATOM 4906 O O . ARG D 1 133 ? 21.492 31.682 68.968 1.00 52.57 133 ARG D O 1
ATOM 4914 N N . ARG D 1 134 ? 20.860 31.748 66.816 1.00 39.57 134 ARG D N 1
ATOM 4915 C CA . ARG D 1 134 ? 19.535 32.231 67.166 1.00 40.46 134 ARG D CA 1
ATOM 4916 C C . ARG D 1 134 ? 18.819 31.262 68.119 1.00 41.01 134 ARG D C 1
ATOM 4917 O O . ARG D 1 134 ? 17.987 31.676 68.934 1.00 33.11 134 ARG D O 1
ATOM 4925 N N . LYS D 1 135 ? 19.141 29.973 68.019 1.00 42.27 135 LYS D N 1
ATOM 4926 C CA . LYS D 1 135 ? 18.529 28.969 68.894 1.00 40.15 135 LYS D CA 1
ATOM 4927 C C . LYS D 1 135 ? 19.034 29.176 70.318 1.00 40.25 135 LYS D C 1
ATOM 4928 O O . LYS D 1 135 ? 18.333 28.899 71.291 1.00 42.79 135 LYS D O 1
ATOM 4934 N N . ILE D 1 136 ? 20.263 29.662 70.429 1.00 36.58 136 ILE D N 1
ATOM 4935 C CA . ILE D 1 136 ? 20.860 29.930 71.729 1.00 42.97 136 ILE D CA 1
ATOM 4936 C C . ILE D 1 136 ? 20.309 31.242 72.301 1.00 43.63 136 ILE D C 1
ATOM 4937 O O . ILE D 1 136 ? 19.847 31.281 73.449 1.00 44.92 136 ILE D O 1
ATOM 4942 N N . TYR D 1 137 ? 20.335 32.305 71.496 1.00 40.64 137 TYR D N 1
ATOM 4943 C CA . TYR D 1 137 ? 19.829 33.606 71.935 1.00 37.01 137 TYR D CA 1
ATOM 4944 C C . TYR D 1 137 ? 18.391 33.467 72.406 1.00 37.18 137 TYR D C 1
ATOM 4945 O O . TYR D 1 137 ? 17.984 34.083 73.396 1.00 35.74 137 TYR D O 1
ATOM 4954 N N . SER D 1 138 ? 17.627 32.650 71.688 1.00 35.63 138 SER D N 1
ATOM 4955 C CA . SER D 1 138 ? 16.220 32.431 72.000 1.00 38.17 138 SER D CA 1
ATOM 4956 C C . SER D 1 138 ? 15.936 31.861 73.386 1.00 38.27 138 SER D C 1
ATOM 4957 O O . SER D 1 138 ? 14.785 31.808 73.806 1.00 40.78 138 SER D O 1
ATOM 4960 N N . LYS D 1 139 ? 16.975 31.449 74.102 1.00 41.27 139 LYS D N 1
ATOM 4961 C CA . LYS D 1 139 ? 16.789 30.911 75.449 1.00 43.37 139 LYS D CA 1
ATOM 4962 C C . LYS D 1 139 ? 16.740 32.054 76.461 1.00 45.66 139 LYS D C 1
ATOM 4963 O O . LYS D 1 139 ? 16.623 31.829 77.661 1.00 44.49 139 LYS D O 1
ATOM 4969 N N . ALA D 1 140 ? 16.836 33.283 75.966 1.00 41.94 140 ALA D N 1
ATOM 4970 C CA . ALA D 1 140 ? 16.806 34.450 76.833 1.00 41.67 140 ALA D CA 1
ATOM 4971 C C . ALA D 1 140 ? 15.475 34.506 77.566 1.00 42.86 140 ALA D C 1
ATOM 4972 O O . ALA D 1 140 ? 14.480 33.946 77.105 1.00 39.80 140 ALA D O 1
ATOM 4974 N N . ASP D 1 141 ? 15.462 35.183 78.712 1.00 39.09 141 ASP D N 1
ATOM 4975 C CA . ASP D 1 141 ? 14.241 35.323 79.494 1.00 38.70 141 ASP D CA 1
ATOM 4976 C C . ASP D 1 141 ? 13.231 36.116 78.691 1.00 37.23 141 ASP D C 1
ATOM 4977 O O . ASP D 1 141 ? 12.041 35.848 78.745 1.00 33.35 141 ASP D O 1
ATOM 4982 N N . ILE D 1 142 ? 13.718 37.099 77.941 1.00 35.80 142 ILE D N 1
ATOM 4983 C CA . ILE D 1 142 ? 12.840 37.951 77.150 1.00 32.37 142 ILE D CA 1
ATOM 4984 C C . ILE D 1 142 ? 13.326 38.067 75.718 1.00 30.29 142 ILE D C 1
ATOM 4985 O O . ILE D 1 142 ? 14.526 38.038 75.469 1.00 33.67 142 ILE D O 1
ATOM 4990 N N . LYS D 1 143 ? 12.386 38.205 74.786 1.00 31.84 143 LYS D N 1
ATOM 4991 C CA . LYS D 1 143 ? 12.705 38.355 73.371 1.00 34.65 143 LYS D CA 1
ATOM 4992 C C . LYS D 1 143 ? 11.891 39.520 72.803 1.00 33.13 143 LYS D C 1
ATOM 4993 O O . LYS D 1 143 ? 10.696 39.603 73.038 1.00 31.63 143 LYS D O 1
ATOM 4999 N N . VAL D 1 144 ? 12.540 40.424 72.073 1.00 28.90 144 VAL D N 1
ATOM 5000 C CA . VAL D 1 144 ? 11.846 41.563 71.472 1.00 32.18 144 VAL D CA 1
ATOM 5001 C C . VAL D 1 144 ? 12.269 41.728 70.012 1.00 33.14 144 VAL D C 1
ATOM 5002 O O . VAL D 1 144 ? 13.384 41.368 69.642 1.00 32.69 144 VAL D O 1
ATOM 5006 N N . LYS D 1 145 ? 11.375 42.264 69.186 1.00 31.95 145 LYS D N 1
ATOM 5007 C CA . LYS D 1 145 ? 11.691 42.488 67.778 1.00 33.16 145 LYS D CA 1
ATOM 5008 C C . LYS D 1 145 ? 12.678 43.659 67.670 1.00 32.03 145 LYS D C 1
ATOM 5009 O O . LYS D 1 145 ? 12.383 44.773 68.111 1.00 32.88 145 LYS D O 1
ATOM 5015 N N . GLY D 1 146 ? 13.847 43.405 67.090 1.00 27.36 146 GLY D N 1
ATOM 5016 C CA . GLY D 1 146 ? 14.850 44.453 66.970 1.00 32.11 146 GLY D CA 1
ATOM 5017 C C . GLY D 1 146 ? 14.911 45.158 65.629 1.00 29.24 146 GLY D C 1
ATOM 5018 O O . GLY D 1 146 ? 15.734 46.045 65.425 1.00 34.74 146 GLY D O 1
ATOM 5019 N N . GLU D 1 147 ? 14.019 44.761 64.733 1.00 35.67 147 GLU D N 1
ATOM 5020 C CA . GLU D 1 147 ? 13.906 45.286 63.371 1.00 41.23 147 GLU D CA 1
ATOM 5021 C C . GLU D 1 147 ? 13.365 46.718 63.268 1.00 45.11 147 GLU D C 1
ATOM 5022 O O . GLU D 1 147 ? 13.193 47.234 62.168 1.00 46.54 147 GLU D O 1
ATOM 5028 N N . LYS D 1 148 ? 13.087 47.355 64.399 1.00 42.20 148 LYS D N 1
ATOM 5029 C CA . LYS D 1 148 ? 12.552 48.709 64.374 1.00 40.50 148 LYS D CA 1
ATOM 5030 C C . LYS D 1 148 ? 13.508 49.727 64.964 1.00 40.07 148 LYS D C 1
ATOM 5031 O O . LYS D 1 148 ? 14.585 49.378 65.455 1.00 40.96 148 LYS D O 1
ATOM 5037 N N . PRO D 1 149 ? 13.143 51.013 64.887 1.00 37.38 149 PRO D N 1
ATOM 5038 C CA . PRO D 1 149 ? 14.010 52.051 65.445 1.00 35.98 149 PRO D CA 1
ATOM 5039 C C . PRO D 1 149 ? 14.283 51.751 66.928 1.00 37.45 149 PRO D C 1
ATOM 5040 O O . PRO D 1 149 ? 13.481 51.090 67.603 1.00 32.38 149 PRO D O 1
ATOM 5044 N N . PRO D 1 150 ? 15.424 52.226 67.448 1.00 35.75 150 PRO D N 1
ATOM 5045 C CA . PRO D 1 150 ? 15.811 52.015 68.844 1.00 34.85 150 PRO D CA 1
ATOM 5046 C C . PRO D 1 150 ? 14.733 52.364 69.874 1.00 34.73 150 PRO D C 1
ATOM 5047 O O . PRO D 1 150 ? 14.439 51.561 70.759 1.00 32.23 150 PRO D O 1
ATOM 5051 N N . GLU D 1 151 ? 14.150 53.555 69.765 1.00 32.89 151 GLU D N 1
ATOM 5052 C CA . GLU D 1 151 ? 13.123 53.974 70.714 1.00 37.05 151 GLU D CA 1
ATOM 5053 C C . GLU D 1 151 ? 12.011 52.951 70.837 1.00 38.93 151 GLU D C 1
ATOM 5054 O O . GLU D 1 151 ? 11.528 52.679 71.942 1.00 38.38 151 GLU D O 1
ATOM 5060 N N . GLU D 1 152 ? 11.597 52.379 69.710 1.00 35.86 152 GLU D N 1
ATOM 5061 C CA . GLU D 1 152 ? 10.525 51.394 69.746 1.00 36.75 152 GLU D CA 1
ATOM 5062 C C . GLU D 1 152 ? 10.980 50.092 70.396 1.00 35.10 152 GLU D C 1
ATOM 5063 O O . GLU D 1 152 ? 10.184 49.407 71.033 1.00 37.10 152 GLU D O 1
ATOM 5069 N N . VAL D 1 153 ? 12.260 49.756 70.254 1.00 33.73 153 VAL D N 1
ATOM 5070 C CA . VAL D 1 153 ? 12.758 48.534 70.869 1.00 30.08 153 VAL D CA 1
ATOM 5071 C C . VAL D 1 153 ? 12.829 48.735 72.378 1.00 30.86 153 VAL D C 1
ATOM 5072 O O . VAL D 1 153 ? 12.554 47.815 73.150 1.00 27.65 153 VAL D O 1
ATOM 5076 N N . VAL D 1 154 ? 13.198 49.941 72.797 1.00 26.65 154 VAL D N 1
ATOM 5077 C CA . VAL D 1 154 ? 13.255 50.249 74.218 1.00 27.51 154 VAL D CA 1
ATOM 5078 C C . VAL D 1 154 ? 11.855 50.107 74.821 1.00 33.18 154 VAL D C 1
ATOM 5079 O O . VAL D 1 154 ? 11.677 49.511 75.890 1.00 27.64 154 VAL D O 1
ATOM 5083 N N . LYS D 1 155 ? 10.850 50.638 74.136 1.00 30.59 155 LYS D N 1
ATOM 5084 C CA . LYS D 1 155 ? 9.495 50.502 74.650 1.00 33.42 155 LYS D CA 1
ATOM 5085 C C . LYS D 1 155 ? 9.110 49.021 74.782 1.00 30.80 155 LYS D C 1
ATOM 5086 O O . LYS D 1 155 ? 8.470 48.625 75.761 1.00 36.13 155 LYS D O 1
ATOM 5092 N N . GLU D 1 156 ? 9.505 48.203 73.807 1.00 30.72 156 GLU D N 1
ATOM 5093 C CA . GLU D 1 156 ? 9.182 46.777 73.839 1.00 29.72 156 GLU D CA 1
ATOM 5094 C C . GLU D 1 156 ? 9.822 46.110 75.049 1.00 30.46 156 GLU D C 1
ATOM 5095 O O . GLU D 1 156 ? 9.210 45.261 75.704 1.00 30.59 156 GLU D O 1
ATOM 5101 N N . ILE D 1 157 ? 11.063 46.487 75.339 1.00 27.89 157 ILE D N 1
ATOM 5102 C CA . ILE D 1 157 ? 11.762 45.916 76.483 1.00 25.80 157 ILE D CA 1
ATOM 5103 C C . ILE D 1 157 ? 11.047 46.344 77.764 1.00 29.50 157 ILE D C 1
ATOM 5104 O O . ILE D 1 157 ? 10.806 45.519 78.650 1.00 24.08 157 ILE D O 1
ATOM 5109 N N . LEU D 1 158 ? 10.677 47.623 77.848 1.00 27.29 158 LEU D N 1
ATOM 5110 C CA . LEU D 1 158 ? 9.989 48.120 79.043 1.00 31.53 158 LEU D CA 1
ATOM 5111 C C . LEU D 1 158 ? 8.688 47.353 79.298 1.00 35.62 158 LEU D C 1
ATOM 5112 O O . LEU D 1 158 ? 8.473 46.854 80.400 1.00 32.01 158 LEU D O 1
ATOM 5117 N N . LEU D 1 159 ? 7.835 47.239 78.279 1.00 34.94 159 LEU D N 1
ATOM 5118 C CA . LEU D 1 159 ? 6.574 46.517 78.437 1.00 35.70 159 LEU D CA 1
ATOM 5119 C C . LEU D 1 159 ? 6.804 45.041 78.731 1.00 34.79 159 LEU D C 1
ATOM 5120 O O . LEU D 1 159 ? 6.050 44.440 79.494 1.00 31.67 159 LEU D O 1
ATOM 5125 N N . SER D 1 160 ? 7.844 44.459 78.139 1.00 35.50 160 SER D N 1
ATOM 5126 C CA . SER D 1 160 ? 8.152 43.054 78.393 1.00 37.44 160 SER D CA 1
ATOM 5127 C C . SER D 1 160 ? 8.589 42.859 79.845 1.00 35.76 160 SER D C 1
ATOM 5128 O O . SER D 1 160 ? 8.313 41.826 80.440 1.00 37.76 160 SER D O 1
ATOM 5131 N N . LEU D 1 161 ? 9.274 43.841 80.418 1.00 36.22 161 LEU D N 1
ATOM 5132 C CA . LEU D 1 161 ? 9.682 43.720 81.818 1.00 39.76 161 LEU D CA 1
ATOM 5133 C C . LEU D 1 161 ? 8.424 43.679 82.701 1.00 39.96 161 LEU D C 1
ATOM 5134 O O . LEU D 1 161 ? 8.372 42.958 83.700 1.00 35.17 161 LEU D O 1
ATOM 5139 N N . GLU D 1 162 ? 7.403 44.446 82.330 1.00 36.90 162 GLU D N 1
ATOM 5140 C CA . GLU D 1 162 ? 6.175 44.441 83.111 1.00 38.49 162 GLU D CA 1
ATOM 5141 C C . GLU D 1 162 ? 5.560 43.049 82.973 1.00 41.53 162 GLU D C 1
ATOM 5142 O O . GLU D 1 162 ? 5.161 42.431 83.962 1.00 36.12 162 GLU D O 1
ATOM 5148 N N . GLY D 1 163 ? 5.481 42.565 81.735 1.00 41.75 163 GLY D N 1
ATOM 5149 C CA . GLY D 1 163 ? 4.936 41.244 81.502 1.00 40.97 163 GLY D CA 1
ATOM 5150 C C . GLY D 1 163 ? 5.681 40.235 82.354 1.00 44.27 163 GLY D C 1
ATOM 5151 O O . GLY D 1 163 ? 5.087 39.311 82.920 1.00 40.14 163 GLY D O 1
ATOM 5152 N N . ASN D 1 164 ? 6.992 40.428 82.467 1.00 46.26 164 ASN D N 1
ATOM 5153 C CA . ASN D 1 164 ? 7.826 39.526 83.252 1.00 49.10 164 ASN D CA 1
ATOM 5154 C C . ASN D 1 164 ? 7.475 39.574 84.734 1.00 48.01 164 ASN D C 1
ATOM 5155 O O . ASN D 1 164 ? 7.373 38.535 85.381 1.00 46.95 164 ASN D O 1
ATOM 5160 N N . ALA D 1 165 ? 7.285 40.780 85.266 1.00 46.59 165 ALA D N 1
ATOM 5161 C CA . ALA D 1 165 ? 6.937 40.945 86.676 1.00 47.79 165 ALA D CA 1
ATOM 5162 C C . ALA D 1 165 ? 5.587 40.295 86.952 1.00 50.13 165 ALA D C 1
ATOM 5163 O O . ALA D 1 165 ? 5.381 39.699 88.009 1.00 48.81 165 ALA D O 1
ATOM 5165 N N . LEU D 1 166 ? 4.664 40.419 86.001 1.00 50.64 166 LEU D N 1
ATOM 5166 C CA . LEU D 1 166 ? 3.351 39.812 86.156 1.00 54.46 166 LEU D CA 1
ATOM 5167 C C . LEU D 1 166 ? 3.550 38.304 86.265 1.00 57.08 166 LEU D C 1
ATOM 5168 O O . LEU D 1 166 ? 3.973 37.654 85.313 1.00 59.75 166 LEU D O 1
ATOM 5173 N N . GLY D 1 167 ? 3.265 37.758 87.442 1.00 67.15 167 GLY D N 1
ATOM 5174 C CA . GLY D 1 167 ? 3.428 36.330 87.659 1.00 74.59 167 GLY D CA 1
ATOM 5175 C C . GLY D 1 167 ? 4.866 35.849 87.538 1.00 77.99 167 GLY D C 1
ATOM 5176 O O . GLY D 1 167 ? 5.159 34.975 86.725 1.00 78.41 167 GLY D O 1
ATOM 5177 N N . GLY D 1 168 ? 5.762 36.416 88.343 1.00 78.94 168 GLY D N 1
ATOM 5178 C CA . GLY D 1 168 ? 7.157 36.010 88.299 1.00 82.43 168 GLY D CA 1
ATOM 5179 C C . GLY D 1 168 ? 8.165 37.146 88.386 1.00 84.28 168 GLY D C 1
ATOM 5180 O O . GLY D 1 168 ? 8.985 37.294 87.454 1.00 83.48 168 GLY D O 1
#

InterPro domains:
  IPR000623 Shikimate kinase/Threonine synthase-like 1 [MF_00109] (1-162)
  IPR000623 Shikimate kinase/Threonine synthase-like 1 [cd00464] (2-152)
  IPR023000 Shikimate kinase, conserved site [PS01128] (56-81)
  IPR027417 P-loop containing nucleoside triphosphate hydrolase [G3DSA:3.40.50.300] (1-168)
  IPR027417 P-loop containing nucleoside triphosphate hydrolase [SSF52540] (1-160)
  IPR031322 Shikimate kinase/gluconokinase [PF01202] (9-161)

Solvent-accessible surface area: 31737 Å² total

CATH classification: 3.40.50.300

Foldseek 3Di:
DEEEAEALLCLVVLQVVLCVVVVFEEEELQVVLCVVVVHHLVRDCVVPNVVCVLVSSLVSLVVVLVDLTYYYYYHHVCLLDLVSVVCCVRDFYEYADDDPVVCQQRDDDPVRHRNVPPDCVVPVVVNVNSVVSSVVGPYYFHSVDDSVVRSVVVVVVVVVDDD/DEEEAEALLPQPVLQVVLCVVVVFAEEELQVVLCVVVVHHLVVCCVVPNPVVVLVSSLVSLVVVLVDLTYYYYYYHVQQLDLVSVVCCVSDFYEYADEDPVVCLQRDADPPRHRNHPPDPCVSVCSRVSSVVRSVVGPYYFHSVDDSVVRSVRVVVSVVCSVPND/DEEEEEALLCLQVLLVVLCVVVVHAEEELQVVLCVVVVHHPVRCCVPVRDVVVLVSSLVSLVVVLVDLTYYYYYHQVCLLPLVNVVCCVSDFYEYADDDPVSCVPSPDDPPCVVVVNVNSVVSSVVGLYYDHSVDDSVVRSVVVVVVVVVSVD/DEEEAAALLCQVVLQVVLCVVVVFAEEELQVVLCVVVVHHQVRCPVPVHDVVSLVSSLVSLVVVLVDLTYYYYYYHVQQQDLVSVVVVVSDAYEYQDEDPVVCVVSHPDPVVVVVVNVNSVVRNVVGPYYFHSPDDSVVRSVVVVVVVVVVVVPD

Nearest PDB structures (foldseek):
  2pt5-assembly2_B  TM=9.826E-01  e=2.477E-28  Aquifex aeolicus VF5
  3vaa-assembly3_C  TM=8.506E-01  e=1.974E-12  Bacteroides thetaiotaomicron
  2iyr-assembly1_A  TM=8.635E-01  e=3.431E-10  Mycobacterium tuberculosis H37Rv
  2g1j-assembly2_B  TM=8.256E-01  e=1.703E-10  Mycobacterium tuberculosis
  2iyr-assembly2_B  TM=8.442E-01  e=4.717E-10  Mycobacterium tuberculosis H37Rv

Secondary structure (DSSP, 8-state):
-EEEE-----HHHHHHHHHHHHT--EEEHHHHHHHHHTS-HHHHHHHS-HHHHHHHHHHHHHHHTTSSS-EEE--HHHHT-HHHHH---SSEEEEEE--HHHHHHH-B-TT--BGGGS-GGGTHHHHHHHHHHHTTSSEEEE-SS-HHHHHHHHHHHHHTS--/-EEEE-----HHHHHHHHHHHHT--EEEHHHHHHHHHTS-HHHHHHHT-HHHHHHHHHHHHHHHTTSSS-EEE--HHHHT-HHHHH---SSEEEEEE--HHHHHHH-B-TTS-B-TT--SSHHHHHHHHHHHHHTTSSEEEE-SS-HHHHHHHHHHHHHHHHH--/-EEEE-----HHHHHHHHHHHHT--EEEHHHHHHHHHTS-HHHHHHHH-HHHHHHHHHHHHHHHTTSSS-EEE--TTTTT-HHHHH---SSEEEEEE--HHHHHHH---TTTHHHHHHHHHHHHTTSSEEEETTS-HHHHHHHHHHHHHHHH-/-EEEE-----HHHHHHHHHHHHT--EEEHHHHHHHHHT--HHHHHHHH-HHHHHHHHHHHHHHHTTSSS-EEE--HHHHT-HHHHH---SSEEEEEE--HHHHHHH---HHHHHHHHHHHHHHHTTSSEEEE-SS-HHHHHHHHHHHHHHHHTT-

Organism: Aquifex aeolicus (strain VF5) (NCBI:txid224324)

Radius of gyration: 30.95 Å; Cα contacts (8 Å, |Δi|>4): 980; chains: 4; bounding box: 71×70×97 Å

B-factor: mean 49.63, std 18.11, range [14.47, 100.68]

Sequence (636 aa):
RIYLIGFCSGKSTVGSLLSRSLNIPFYDVDEEVQKREGLSIPQIFEKKGEAYFRKLEFEVLKDLSEKENVVISTGGGLGANEEALNFKSRGTTVFIDIPFEVFLERCKDSKERPLLKRPLDEIKNLFEERRKIYSKADIKVKGEKPPEEVVKEILLSLEGNALRIYLIGFCSGKSTVGSLLSRSLNIPFYDVDEEVQKREGLSIPQIFEKKGEAYFRKLEFEVLKDLSEKENVVISTGGGLGANEEALNFKSRGTTVFIDIPFEVFLERCKDSKERPLLKRPLDEIKNLFEERRKIYSKADIKVKGEKPPEEVVKEILLSLEGNALGGRIYLIGFCSGKSTVGSLLSRSLNIPFYDVDEEVQKREGLSIPQIFEKKGEAYFRKLEFEVLKDLSEKENVVISTGGGLGANEEALNFKSRGTTVFIDIPFEVFLERCRPLDEIKNLFEERRKIYSKADIKVKGEKPPEEVVKEILLSLEGNALRIYLIGFCSGKSTVGSLLSRSLNIPFYDVDEEVQKREGLSIPQIFEKKGEAYFRKLEFEVLKDLSEKENVVISTGGGLGANEEALNFKSRGTTVFIDIPFEVFLERCRPLDEIKNLFEERRKIYSKADIKVKGEKPPEEVVKEILLSLEGNALGG